Protein AF-0000000072197329 (afdb_homodimer)

pLDDT: mean 82.4, std 15.17, range [31.72, 98.65]

Secondary structure (DSSP, 8-state):
--HHHHHHHHHHHHH--HHHHHHHTT--HHHHHHHHHHHHHHHTS--EETTSSSPEE-HHHHHHHHHHHHHHHHHHHHHHHHHSSS-PEEEEE-HHHHHHTHHHHHHHHHHH-SS---EEEE----SHHHHHHHHHTTS-SEEEEEEESSS--TT-STTEEEEEEEEEEEEEEEETTS-GGGGGSSSEEEEEE-TT-HHHHHHHHHHHH-GGGGGEEEEEEESSHHHHHHHHHTTS-EEEEEHHHHHHHHHTTSEEEESTT--EEEEEEEEEETT-SS--TTHHHHHHHHHHHHHHHHT---/--HHHHHHHHHHHHH--HHHHHHHTT--HHHHHHHHHHHHHHHTS--EETTSSSPEE-HHHHHHHHHHHHHHHHHHHHHHHHHSSS-PEEEEE-HHHHHHTHHHHHHHHHHH-SS---EEEE----SHHHHHHHHHTTS-SEEEEEEESSS--TT-STTEEEEEEEEEEEEEEEETTS-GGGGGSSSEEEEEE-TT-HHHHHHHHHHHH-GGGGGEEEEEEESSHHHHHHHHHTTS-EEEEEHHHHHHHHHTTSEEEESTT--EEEEEEEEEETT-SS--TTHHHHHHHHHHHHHHHHT---

Radius of gyration: 24.55 Å; Cα contacts (8 Å, |Δi|>4): 1042; chains: 2; bounding box: 67×59×69 Å

Structure (mmCIF, N/CA/C/O backbone):
data_AF-0000000072197329-model_v1
#
loop_
_entity.id
_entity.type
_entity.pdbx_description
1 polymer 'Transcriptional regulator'
#
loop_
_atom_site.group_PDB
_atom_site.id
_atom_site.type_symbol
_atom_site.label_atom_id
_atom_site.label_alt_id
_atom_site.label_comp_id
_atom_site.label_asym_id
_atom_site.label_entity_id
_atom_site.label_seq_id
_atom_site.pdbx_PDB_ins_code
_atom_site.Cartn_x
_atom_site.Cartn_y
_atom_site.Cartn_z
_atom_site.occupancy
_atom_site.B_iso_or_equiv
_atom_site.auth_seq_id
_atom_site.auth_comp_id
_atom_site.auth_asym_id
_atom_site.auth_atom_id
_atom_site.pdbx_PDB_model_num
ATOM 1 N N . MET A 1 1 ? 11.418 4.258 27.531 1 45.14 1 MET A N 1
ATOM 2 C CA . MET A 1 1 ? 12.223 3.826 26.392 1 45.14 1 MET A CA 1
ATOM 3 C C . MET A 1 1 ? 12.462 4.981 25.426 1 45.14 1 MET A C 1
ATOM 5 O O . MET A 1 1 ? 11.555 5.771 25.159 1 45.14 1 MET A O 1
ATOM 9 N N . ASN A 1 2 ? 13.647 5.407 25.288 1 56.24 2 ASN A N 1
ATOM 10 C CA . ASN A 1 2 ? 14.172 6.51 24.49 1 56.24 2 ASN A CA 1
ATOM 11 C C . ASN A 1 2 ? 14.292 6.128 23.017 1 56.24 2 ASN A C 1
ATOM 13 O O . ASN A 1 2 ? 14.994 5.176 22.674 1 56.24 2 ASN A O 1
ATOM 17 N N . ILE A 1 3 ? 13.486 6.726 22.187 1 64.63 3 ILE A N 1
ATOM 18 C CA . ILE A 1 3 ? 13.476 6.449 20.755 1 64.63 3 ILE A CA 1
ATOM 19 C C . ILE A 1 3 ? 14.899 6.522 20.205 1 64.63 3 ILE A C 1
ATOM 21 O O . ILE A 1 3 ? 15.245 5.803 19.265 1 64.63 3 ILE A O 1
ATOM 25 N N . ARG A 1 4 ? 15.655 7.346 20.837 1 68.22 4 ARG A N 1
ATOM 26 C CA . ARG A 1 4 ? 17.05 7.461 20.423 1 68.22 4 ARG A CA 1
ATOM 27 C C . ARG A 1 4 ? 17.794 6.146 20.631 1 68.22 4 ARG A C 1
ATOM 29 O O . ARG A 1 4 ? 18.634 5.766 19.814 1 68.22 4 ARG A O 1
ATOM 36 N N . TRP A 1 5 ? 17.388 5.413 21.687 1 75.59 5 TRP A N 1
ATOM 37 C CA . TRP A 1 5 ? 18.008 4.118 21.946 1 75.59 5 TRP A CA 1
ATOM 38 C C . TRP A 1 5 ? 17.653 3.115 20.853 1 75.59 5 TRP A C 1
ATOM 40 O O . TRP A 1 5 ? 18.507 2.344 20.409 1 75.59 5 TRP A O 1
ATOM 50 N N . LEU A 1 6 ? 16.423 3.261 20.464 1 72.86 6 LEU A N 1
ATOM 51 C CA . LEU A 1 6 ? 15.963 2.333 19.436 1 72.86 6 LEU A CA 1
ATOM 52 C C . LEU A 1 6 ? 16.603 2.653 18.089 1 72.86 6 LEU A C 1
ATOM 54 O O . LEU A 1 6 ? 16.963 1.744 17.337 1 72.86 6 LEU A O 1
ATOM 58 N N . LYS A 1 7 ? 16.716 3.92 17.796 1 72.36 7 LYS A N 1
ATOM 59 C CA . LYS A 1 7 ? 17.409 4.334 16.579 1 72.36 7 LYS A CA 1
ATOM 60 C C . LYS A 1 7 ? 18.856 3.848 16.579 1 72.36 7 LYS A C 1
ATOM 62 O O . LYS A 1 7 ? 19.347 3.346 15.566 1 72.36 7 LYS A O 1
ATOM 67 N N . ASP A 1 8 ? 19.532 3.983 17.704 1 77.81 8 ASP A N 1
ATOM 68 C CA . ASP A 1 8 ? 20.906 3.517 17.86 1 77.81 8 ASP A CA 1
ATOM 69 C C . ASP A 1 8 ? 20.998 2.005 17.667 1 77.81 8 ASP A C 1
ATOM 71 O O . ASP A 1 8 ? 21.919 1.512 17.013 1 77.81 8 ASP A O 1
ATOM 75 N N . PHE A 1 9 ? 20.023 1.329 18.211 1 81.94 9 PHE A N 1
ATOM 76 C CA . PHE A 1 9 ? 19.944 -0.122 18.093 1 81.94 9 PHE A CA 1
ATOM 77 C C . PHE A 1 9 ? 19.824 -0.541 16.632 1 81.94 9 PHE A C 1
ATOM 79 O O . PHE A 1 9 ? 20.561 -1.414 16.169 1 81.94 9 PHE A O 1
ATOM 86 N N . ILE A 1 10 ? 19.001 0.117 15.997 1 74.46 10 ILE A N 1
ATOM 87 C CA . ILE A 1 10 ? 18.777 -0.213 14.593 1 74.46 10 ILE A CA 1
ATOM 88 C C . ILE A 1 10 ? 20.04 0.078 13.787 1 74.46 10 ILE A C 1
ATOM 90 O O . ILE A 1 10 ? 20.458 -0.737 12.961 1 74.46 10 ILE A O 1
ATOM 94 N N . THR A 1 11 ? 20.689 1.222 13.994 1 74.85 11 THR A N 1
ATOM 95 C CA . THR A 1 11 ? 21.903 1.619 13.289 1 74.85 11 THR A CA 1
ATOM 96 C C . THR A 1 11 ? 23.016 0.6 13.515 1 74.85 11 THR A C 1
ATOM 98 O O . THR A 1 11 ? 23.699 0.2 12.57 1 74.85 11 THR A O 1
ATOM 101 N N . LEU A 1 12 ? 23.146 0.164 14.74 1 80.47 12 LEU A N 1
ATOM 102 C CA . LEU A 1 12 ? 24.189 -0.799 15.075 1 80.47 12 LEU A CA 1
ATOM 103 C C . LEU A 1 12 ? 23.895 -2.159 14.45 1 80.47 12 LEU A C 1
ATOM 105 O O . LEU A 1 12 ? 24.808 -2.841 13.979 1 80.47 12 LEU A O 1
ATOM 109 N N . ALA A 1 13 ? 22.708 -2.519 14.52 1 76.4 13 ALA A N 1
ATOM 110 C CA . ALA A 1 13 ? 22.318 -3.794 13.923 1 76.4 13 ALA A CA 1
ATOM 111 C C . ALA A 1 13 ? 22.636 -3.822 12.431 1 76.4 13 ALA A C 1
ATOM 113 O O . ALA A 1 13 ? 23.088 -4.842 11.905 1 76.4 13 ALA A O 1
ATOM 114 N N . ASP A 1 14 ? 22.473 -2.714 11.915 1 68.63 14 ASP A N 1
ATOM 115 C CA . ASP A 1 14 ? 22.671 -2.597 10.474 1 68.63 14 ASP A CA 1
ATOM 116 C C . ASP A 1 14 ? 24.155 -2.506 10.129 1 68.63 14 ASP A C 1
ATOM 118 O O . ASP A 1 14 ? 24.611 -3.115 9.159 1 68.63 14 ASP A O 1
ATOM 122 N N . CYS A 1 15 ? 24.927 -1.747 10.888 1 68.12 15 CYS A N 1
ATOM 123 C CA . CYS A 1 15 ? 26.335 -1.468 10.631 1 68.12 15 CYS A CA 1
ATOM 124 C C . CYS A 1 15 ? 27.22 -2.588 11.166 1 68.12 15 CYS A C 1
ATOM 126 O O . CYS A 1 15 ? 28.341 -2.779 10.691 1 68.12 15 CYS A O 1
ATOM 128 N N . GLN A 1 16 ? 26.733 -3.309 12.165 1 73.14 16 GLN A N 1
ATOM 129 C CA . GLN A 1 16 ? 27.383 -4.42 12.853 1 73.14 16 GLN A CA 1
ATOM 130 C C . GLN A 1 16 ? 28.721 -3.99 13.449 1 73.14 16 GLN A C 1
ATOM 132 O O . GLN A 1 16 ? 29.502 -4.829 13.902 1 73.14 16 GLN A O 1
ATOM 137 N N . LYS A 1 17 ? 29.109 -2.732 13.317 1 77.21 17 LYS A N 1
ATOM 138 C CA . LYS A 1 17 ? 30.288 -2.137 13.94 1 77.21 17 LYS A CA 1
ATOM 139 C C . LYS A 1 17 ? 29.913 -0.912 14.769 1 77.21 17 LYS A C 1
ATOM 141 O O . LYS A 1 17 ? 29.274 0.014 14.264 1 77.21 17 LYS A O 1
ATOM 146 N N . PHE A 1 18 ? 30.3 -0.898 15.956 1 82.76 18 PHE A N 1
ATOM 147 C CA . PHE A 1 18 ? 29.969 0.188 16.872 1 82.76 18 PHE A CA 1
ATOM 148 C C . PHE A 1 18 ? 30.542 1.509 16.375 1 82.76 18 PHE A C 1
ATOM 150 O O . PHE A 1 18 ? 29.876 2.545 16.441 1 82.76 18 PHE A O 1
ATOM 157 N N . SER A 1 19 ? 31.821 1.415 15.872 1 78.49 19 SER A N 1
ATOM 158 C CA . SER A 1 19 ? 32.48 2.643 15.435 1 78.49 19 SER A CA 1
ATOM 159 C C . SER A 1 19 ? 31.735 3.285 14.27 1 78.49 19 SER A C 1
ATOM 161 O O . SER A 1 19 ? 31.467 4.488 14.285 1 78.49 19 SER A O 1
ATOM 163 N N . LEU A 1 20 ? 31.367 2.486 13.341 1 76.29 20 LEU A N 1
ATOM 164 C CA . LEU A 1 20 ? 30.656 2.972 12.164 1 76.29 20 LEU A CA 1
ATOM 165 C C . LEU A 1 20 ? 29.26 3.461 12.535 1 76.29 20 LEU A C 1
ATOM 167 O O . LEU A 1 20 ? 28.816 4.507 12.057 1 76.29 20 LEU A O 1
ATOM 171 N N . ALA A 1 21 ? 28.583 2.712 13.34 1 79.09 21 ALA A N 1
ATOM 172 C CA . ALA A 1 21 ? 27.244 3.084 13.791 1 79.09 21 ALA A CA 1
ATOM 173 C C . ALA A 1 21 ? 27.267 4.414 14.539 1 79.09 21 ALA A C 1
ATOM 175 O O . ALA A 1 21 ? 26.384 5.254 14.351 1 79.09 21 ALA A O 1
ATOM 176 N N . ALA A 1 22 ? 28.213 4.573 15.333 1 80.01 22 ALA A N 1
ATOM 177 C CA . ALA A 1 22 ? 28.367 5.814 16.087 1 80.01 22 ALA A CA 1
ATOM 178 C C . ALA A 1 22 ? 28.562 7.004 15.151 1 80.01 22 ALA A C 1
ATOM 180 O O . ALA A 1 22 ? 27.959 8.062 15.347 1 80.01 22 ALA A O 1
ATOM 181 N N . GLN A 1 23 ? 29.354 6.755 14.133 1 73.47 23 GLN A N 1
ATOM 182 C CA . GLN A 1 23 ? 29.607 7.802 13.148 1 73.47 23 GLN A CA 1
ATOM 183 C C . GLN A 1 23 ? 28.327 8.182 12.409 1 73.47 23 GLN A C 1
ATOM 185 O O . GLN A 1 23 ? 28.036 9.367 12.23 1 73.47 23 GLN A O 1
ATOM 190 N N . ILE A 1 24 ? 27.549 7.232 12.127 1 66.63 24 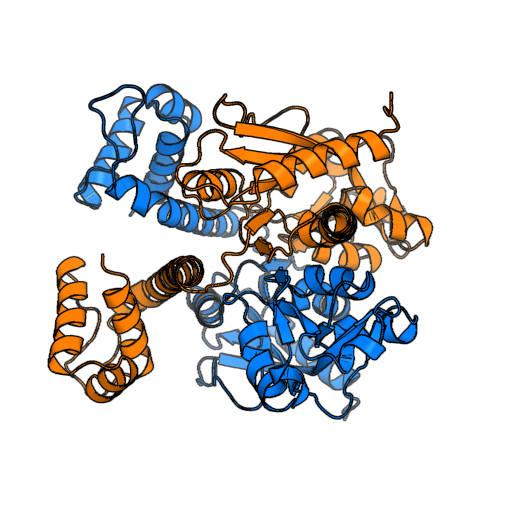ILE A N 1
ATOM 191 C CA . ILE A 1 24 ? 26.307 7.431 11.387 1 66.63 24 ILE A CA 1
ATOM 192 C C . ILE A 1 24 ? 25.315 8.213 12.246 1 66.63 24 ILE A C 1
ATOM 194 O O . ILE A 1 24 ? 24.564 9.046 11.734 1 66.63 24 ILE A O 1
ATOM 198 N N . ASN A 1 25 ? 25.391 8.052 13.467 1 66.65 25 ASN A N 1
ATOM 199 C CA . ASN A 1 25 ? 24.472 8.702 14.396 1 66.65 25 ASN A CA 1
ATOM 200 C C . ASN A 1 25 ? 25.09 9.954 15.011 1 66.65 25 ASN A C 1
ATOM 202 O O . ASN A 1 25 ? 24.595 10.466 16.016 1 66.65 25 ASN A O 1
ATOM 206 N N . ALA A 1 26 ? 26.181 10.383 14.437 1 71.67 26 ALA A N 1
ATOM 207 C CA . ALA A 1 26 ? 26.873 11.597 14.864 1 71.67 26 ALA A CA 1
ATOM 208 C C . ALA A 1 26 ? 27.117 11.589 16.37 1 71.67 26 ALA A C 1
ATOM 210 O O . ALA A 1 26 ? 26.839 12.576 17.055 1 71.67 26 ALA A O 1
ATOM 211 N N . SER A 1 27 ? 27.537 10.464 16.818 1 79.51 27 SER A N 1
ATOM 212 C CA . SER A 1 27 ? 27.817 10.288 18.239 1 79.51 27 SER A CA 1
ATOM 213 C C . SER A 1 27 ? 29.202 9.689 18.459 1 79.51 27 SER A C 1
ATOM 215 O O . SER A 1 27 ? 29.783 9.102 17.544 1 79.51 27 SER A O 1
ATOM 217 N N . SER A 1 28 ? 29.818 10.015 19.605 1 84 28 SER A N 1
ATOM 218 C CA . SER A 1 28 ? 31.014 9.267 19.98 1 84 28 SER A CA 1
ATOM 219 C C . SER A 1 28 ? 30.696 7.793 20.203 1 84 28 SER A C 1
ATOM 221 O O . SER A 1 28 ? 29.563 7.44 20.535 1 84 28 SER A O 1
ATOM 223 N N . GLN A 1 29 ? 31.73 7.048 19.866 1 85.84 29 GLN A N 1
ATOM 224 C CA . GLN A 1 29 ? 31.534 5.613 20.045 1 85.84 29 GLN A CA 1
ATOM 225 C C . GLN A 1 29 ? 31.156 5.285 21.487 1 85.84 29 GLN A C 1
ATOM 227 O O . GLN A 1 29 ? 30.354 4.382 21.734 1 85.84 29 GLN A O 1
ATOM 232 N N . ALA A 1 30 ? 31.782 5.969 22.449 1 87.91 30 ALA A N 1
ATOM 233 C CA . ALA A 1 30 ? 31.489 5.738 23.861 1 87.91 30 ALA A CA 1
ATOM 234 C C . ALA A 1 30 ? 30.03 6.054 24.177 1 87.91 30 ALA A C 1
ATOM 236 O O . ALA A 1 30 ? 29.351 5.276 24.85 1 87.91 30 ALA A O 1
ATOM 237 N N . ALA A 1 31 ? 29.586 7.172 23.731 1 85.18 31 ALA A N 1
ATOM 238 C CA . ALA A 1 31 ? 28.204 7.591 23.951 1 85.18 31 ALA A CA 1
ATOM 239 C C . ALA A 1 31 ? 27.227 6.633 23.276 1 85.18 31 ALA A C 1
ATOM 241 O O . ALA A 1 31 ? 26.195 6.281 23.853 1 85.18 31 ALA A O 1
ATOM 242 N N . PHE A 1 32 ? 27.601 6.256 22.111 1 87.14 32 PHE A N 1
ATOM 243 C CA . PHE A 1 32 ? 26.783 5.325 21.344 1 87.14 32 PHE A CA 1
ATOM 244 C C . PHE A 1 32 ? 26.687 3.978 22.052 1 87.14 32 PHE A C 1
ATOM 246 O O . PHE A 1 32 ? 25.593 3.435 22.217 1 87.14 32 PHE A O 1
ATOM 253 N N . SER A 1 33 ? 27.883 3.495 22.468 1 87.43 33 SER A N 1
ATOM 254 C CA . SER A 1 33 ? 27.942 2.22 23.175 1 87.43 33 SER A CA 1
ATOM 255 C C . SER A 1 33 ? 27.147 2.271 24.475 1 87.43 33 SER A C 1
ATOM 257 O O . SER A 1 33 ? 26.451 1.315 24.822 1 87.43 33 SER A O 1
ATOM 259 N N . ARG A 1 34 ? 27.176 3.343 25.13 1 87.61 34 ARG A N 1
ATOM 260 C CA . ARG A 1 34 ? 26.449 3.53 26.381 1 87.61 34 ARG A CA 1
ATOM 261 C C . ARG A 1 34 ? 24.942 3.471 26.154 1 87.61 34 ARG A C 1
ATOM 263 O O . ARG A 1 34 ? 24.212 2.883 26.955 1 87.61 34 ARG A O 1
ATOM 270 N N . ARG A 1 35 ? 24.563 4.113 25.115 1 83.72 35 ARG A N 1
ATOM 271 C CA . ARG A 1 35 ? 23.137 4.127 24.804 1 83.72 35 ARG A CA 1
ATOM 272 C C . ARG A 1 35 ? 22.627 2.721 24.506 1 83.72 35 ARG A C 1
ATOM 274 O O . ARG A 1 35 ? 21.525 2.354 24.918 1 83.72 35 ARG A O 1
ATOM 281 N N . ILE A 1 36 ? 23.42 2.034 23.802 1 86.95 36 ILE A N 1
ATOM 282 C CA . ILE A 1 36 ? 23.065 0.649 23.512 1 86.95 36 ILE A CA 1
ATOM 283 C C . ILE A 1 36 ? 22.979 -0.144 24.814 1 86.95 36 ILE A C 1
ATOM 285 O O . ILE A 1 36 ? 22.04 -0.918 25.016 1 86.95 36 ILE A O 1
ATOM 289 N N . GLN A 1 37 ? 23.93 0.108 25.644 1 86.13 37 GLN A N 1
ATOM 290 C CA . GLN A 1 37 ? 23.948 -0.56 26.941 1 86.13 37 GLN A CA 1
ATOM 291 C C . GLN A 1 37 ? 22.735 -0.167 27.779 1 86.13 37 GLN A C 1
ATOM 293 O O . GLN A 1 37 ? 22.149 -1.008 28.465 1 86.13 37 GLN A O 1
ATOM 298 N N . GLN A 1 38 ? 22.432 1.036 27.696 1 82.06 38 GLN A N 1
ATOM 299 C CA . GLN A 1 38 ? 21.266 1.521 28.427 1 82.06 38 GLN A CA 1
ATOM 300 C C . GLN A 1 38 ? 19.989 0.846 27.936 1 82.06 38 GLN A C 1
ATOM 302 O O . GLN A 1 38 ? 19.118 0.499 28.736 1 82.06 38 GLN A O 1
ATOM 307 N N . LEU A 1 39 ? 19.859 0.779 26.648 1 80.78 39 LEU A N 1
ATOM 308 C CA . LEU A 1 39 ? 18.714 0.086 26.07 1 80.78 39 LEU A CA 1
ATOM 309 C C . LEU A 1 39 ? 18.656 -1.361 26.547 1 80.78 39 LEU A C 1
ATOM 311 O O . LEU A 1 39 ? 17.595 -1.845 26.949 1 80.78 39 LEU A O 1
ATOM 315 N N . GLU A 1 40 ? 19.842 -2.031 26.53 1 84.54 40 GLU A N 1
ATOM 316 C CA . GLU A 1 40 ? 19.937 -3.42 26.97 1 84.54 40 GLU A CA 1
ATOM 317 C C . GLU A 1 40 ? 19.621 -3.551 28.457 1 84.54 40 GLU A C 1
ATOM 319 O O . GLU A 1 40 ? 18.939 -4.49 28.872 1 84.54 40 GLU A O 1
ATOM 324 N N . GLN A 1 41 ? 20.147 -2.583 29.174 1 80.13 41 GLN A N 1
ATOM 325 C CA . GLN A 1 41 ? 19.874 -2.567 30.607 1 80.13 41 GLN A CA 1
ATOM 326 C C . GLN A 1 41 ? 18.389 -2.343 30.882 1 80.13 41 GLN A C 1
ATOM 328 O O . GLN A 1 41 ? 17.803 -3.008 31.738 1 80.13 41 GLN A O 1
ATOM 333 N N . HIS A 1 42 ? 17.897 -1.412 30.153 1 73.56 42 HIS A N 1
ATOM 334 C CA . HIS A 1 42 ? 16.482 -1.097 30.312 1 73.56 42 HIS A CA 1
ATOM 335 C C . HIS A 1 42 ? 15.608 -2.305 29.992 1 73.56 42 HIS A C 1
ATOM 337 O O . HIS A 1 42 ? 14.613 -2.556 30.676 1 73.56 42 HIS A O 1
ATOM 343 N N . LEU A 1 43 ? 16.073 -3.044 28.987 1 73.46 43 LEU A N 1
ATOM 344 C CA . LEU A 1 43 ? 15.309 -4.199 28.528 1 73.46 43 LEU A CA 1
ATOM 345 C C . LEU A 1 43 ? 15.764 -5.469 29.24 1 73.46 43 LEU A C 1
ATOM 347 O O . LEU A 1 43 ? 15.157 -6.529 29.074 1 73.46 43 LEU A O 1
ATOM 351 N N . ASN A 1 44 ? 16.854 -5.32 30.007 1 77.73 44 ASN A N 1
ATOM 352 C CA . ASN A 1 44 ? 17.464 -6.409 30.762 1 77.73 44 ASN A CA 1
ATOM 353 C C . ASN A 1 44 ? 17.811 -7.59 29.862 1 77.73 44 ASN A C 1
ATOM 355 O O . ASN A 1 44 ? 17.541 -8.741 30.209 1 77.73 44 ASN A O 1
ATOM 359 N N . VAL A 1 45 ? 18.149 -7.34 28.71 1 81.37 45 VAL A N 1
ATOM 360 C CA . VAL A 1 45 ? 18.628 -8.342 27.764 1 81.37 45 VAL A CA 1
ATOM 361 C C . VAL A 1 45 ? 19.847 -7.805 27.016 1 81.37 45 VAL A C 1
ATOM 363 O O . VAL A 1 45 ? 20.06 -6.592 26.954 1 81.37 45 VAL A O 1
ATOM 366 N N . GLU A 1 46 ? 20.628 -8.742 26.536 1 84.17 46 GLU A N 1
ATOM 367 C CA . GLU A 1 46 ? 21.668 -8.381 25.577 1 84.17 46 GLU A CA 1
ATOM 368 C C . GLU A 1 46 ? 21.142 -8.434 24.146 1 84.17 46 GLU A C 1
ATOM 370 O O . GLU A 1 46 ? 20.507 -9.413 23.748 1 84.17 46 GLU A O 1
ATOM 375 N N . LEU A 1 47 ? 21.286 -7.317 23.528 1 84.45 47 LEU A N 1
ATOM 376 C CA . LEU A 1 47 ? 20.749 -7.228 22.174 1 84.45 47 LEU A CA 1
ATOM 377 C C . LEU A 1 47 ? 21.824 -7.547 21.141 1 84.45 47 LEU A C 1
ATOM 379 O O . LEU A 1 47 ? 21.511 -7.893 20 1 84.45 47 LEU A O 1
ATOM 383 N N . PHE A 1 48 ? 23.111 -7.476 21.556 1 86.6 48 PHE A N 1
ATOM 384 C CA . PHE A 1 48 ? 24.231 -7.728 20.657 1 86.6 48 PHE A CA 1
ATOM 385 C C . PHE A 1 48 ? 25.225 -8.696 21.288 1 86.6 48 PHE A C 1
ATOM 387 O O . PHE A 1 48 ? 25.486 -8.629 22.491 1 86.6 48 PHE A O 1
ATOM 394 N N . ASP A 1 49 ? 25.573 -9.648 20.487 1 83.56 49 ASP A N 1
ATOM 395 C CA . ASP A 1 49 ? 26.715 -10.483 20.849 1 83.56 49 ASP A CA 1
ATOM 396 C C . ASP A 1 49 ? 28.032 -9.771 20.551 1 83.56 49 ASP A C 1
ATOM 398 O O . ASP A 1 49 ? 28.45 -9.686 19.394 1 83.56 49 ASP A O 1
ATOM 402 N N . ARG A 1 50 ? 28.592 -9.232 21.581 1 78.52 50 ARG A N 1
ATOM 403 C CA . ARG A 1 50 ? 29.793 -8.416 21.435 1 78.52 50 ARG A CA 1
ATOM 404 C C . ARG A 1 50 ? 31.05 -9.276 21.495 1 78.52 50 ARG A C 1
ATOM 406 O O . ARG A 1 50 ? 32.165 -8.753 21.543 1 78.52 50 ARG A O 1
ATOM 413 N N . SER A 1 51 ? 30.885 -10.633 21.506 1 76.38 51 SER A N 1
ATOM 414 C CA . SER A 1 51 ? 32.043 -11.515 21.614 1 76.38 51 SER A CA 1
ATOM 415 C C . SER A 1 51 ? 32.785 -11.618 20.286 1 76.38 51 SER A C 1
ATOM 417 O O . SER A 1 51 ? 33.924 -12.088 20.241 1 76.38 51 SER A O 1
ATOM 419 N N . GLN A 1 52 ? 32.123 -11.163 19.176 1 72.13 52 GLN A N 1
ATOM 420 C CA . GLN A 1 52 ? 32.748 -11.232 17.86 1 72.13 52 GLN A CA 1
ATOM 421 C C . GLN A 1 52 ? 32.634 -9.899 17.126 1 72.13 52 GLN A C 1
ATOM 423 O O . GLN A 1 52 ? 31.755 -9.091 17.43 1 72.13 52 GLN A O 1
ATOM 428 N N . THR A 1 53 ? 33.624 -9.494 16.419 1 71.36 53 THR A N 1
ATOM 429 C CA . THR A 1 53 ? 33.581 -8.406 15.449 1 71.36 53 THR A CA 1
ATOM 430 C C . THR A 1 53 ? 33.461 -8.952 14.029 1 71.36 53 THR A C 1
ATOM 432 O O . THR A 1 53 ? 34.242 -9.815 13.622 1 71.36 53 THR A O 1
ATOM 435 N N . PRO A 1 54 ? 32.425 -8.619 13.327 1 73.74 54 PRO A N 1
ATOM 436 C CA . PRO A 1 54 ? 31.393 -7.615 13.599 1 73.74 54 PRO A CA 1
ATOM 437 C C . PRO A 1 54 ? 30.349 -8.099 14.603 1 73.74 54 PRO A C 1
ATOM 439 O O . PRO A 1 54 ? 30.129 -9.306 14.738 1 73.74 54 PRO A O 1
ATOM 442 N N . VAL A 1 55 ? 29.797 -7.136 15.368 1 82.97 55 VAL A N 1
ATOM 443 C CA . VAL A 1 55 ? 28.792 -7.449 16.379 1 82.97 55 VAL A CA 1
ATOM 444 C C . VAL A 1 55 ? 27.555 -8.046 15.711 1 82.97 55 VAL A C 1
ATOM 446 O O . VAL A 1 55 ? 27.17 -7.628 14.616 1 82.97 55 VAL A O 1
ATOM 449 N N . LYS A 1 56 ? 27.114 -9.105 16.3 1 79.76 56 LYS A N 1
ATOM 450 C CA . LYS A 1 56 ? 25.923 -9.761 15.767 1 79.76 56 LYS A CA 1
ATOM 451 C C . LYS A 1 56 ? 24.745 -9.629 16.729 1 79.76 56 LYS A C 1
ATOM 453 O O . LYS A 1 56 ? 24.936 -9.554 17.944 1 79.76 56 LYS A O 1
ATOM 458 N N . LEU A 1 57 ? 23.583 -9.489 16.165 1 78.68 57 LEU A N 1
ATOM 459 C CA . LEU A 1 57 ? 22.379 -9.456 16.988 1 78.68 57 LEU A CA 1
ATOM 460 C C . LEU A 1 57 ? 22.212 -10.76 17.76 1 78.68 57 LEU A C 1
ATOM 462 O O . LEU A 1 57 ? 22.477 -11.84 17.227 1 78.68 57 LEU A O 1
ATOM 466 N N . THR A 1 58 ? 21.916 -10.64 19.076 1 78.53 58 THR A N 1
ATOM 467 C CA . THR A 1 58 ? 21.443 -11.795 19.832 1 78.53 58 THR A CA 1
ATOM 468 C C . THR A 1 58 ? 20.035 -12.188 19.393 1 78.53 58 THR A C 1
ATOM 470 O O . THR A 1 58 ? 19.394 -11.467 18.626 1 78.53 58 THR A O 1
ATOM 473 N N . PRO A 1 59 ? 19.586 -13.304 19.869 1 66.62 59 PRO A N 1
ATOM 474 C CA . PRO A 1 59 ? 18.19 -13.658 19.6 1 66.62 59 PRO A CA 1
ATOM 475 C C . PRO A 1 59 ? 17.209 -12.58 20.054 1 66.62 59 PRO A C 1
ATOM 477 O O . PRO A 1 59 ? 16.233 -12.294 19.356 1 66.62 59 PRO A O 1
ATOM 480 N N . GLU A 1 60 ? 17.513 -12.028 21.133 1 70.36 60 GLU A N 1
ATOM 481 C CA . GLU A 1 60 ? 16.706 -10.929 21.654 1 70.36 60 GLU A CA 1
ATOM 482 C C . GLU A 1 60 ? 16.781 -9.708 20.742 1 70.36 60 GLU A C 1
ATOM 484 O O . GLU A 1 60 ? 15.775 -9.035 20.513 1 70.36 60 GLU A O 1
ATOM 489 N N . GLY A 1 61 ? 18.032 -9.426 20.269 1 72.92 61 GLY A N 1
ATOM 490 C CA . GLY A 1 61 ? 18.201 -8.322 19.337 1 72.92 61 GLY A CA 1
ATOM 491 C C . GLY A 1 61 ? 17.436 -8.514 18.041 1 72.92 61 GLY A C 1
ATOM 492 O O . GLY A 1 61 ? 16.814 -7.577 17.536 1 72.92 61 GLY A O 1
ATOM 493 N N . LYS A 1 62 ? 17.4 -9.68 17.631 1 66.05 62 LYS A N 1
ATOM 494 C CA . LYS A 1 62 ? 16.7 -10.018 16.395 1 66.05 62 LYS A CA 1
ATOM 495 C C . LYS A 1 62 ? 15.193 -9.832 16.548 1 66.05 62 LYS A C 1
ATOM 497 O O . LYS A 1 62 ? 14.522 -9.374 15.621 1 66.05 62 LYS A O 1
ATOM 502 N N . ARG A 1 63 ? 14.766 -10.071 17.726 1 62.71 63 ARG A N 1
ATOM 503 C CA . ARG A 1 63 ? 13.343 -9.918 18.008 1 62.71 63 ARG A CA 1
ATOM 504 C C . ARG A 1 63 ? 12.969 -8.446 18.152 1 62.71 63 ARG A C 1
ATOM 506 O O . ARG A 1 63 ? 11.873 -8.038 17.762 1 62.71 63 ARG A O 1
ATOM 513 N N . LEU A 1 64 ? 13.882 -7.717 18.632 1 62.9 64 LEU A N 1
ATOM 514 C CA . LEU A 1 64 ? 13.611 -6.308 18.895 1 62.9 64 LEU A CA 1
ATOM 515 C C . LEU A 1 64 ? 13.655 -5.497 17.605 1 62.9 64 LEU A C 1
ATOM 517 O O . LEU A 1 64 ? 12.934 -4.506 17.464 1 62.9 64 LEU A O 1
ATOM 521 N N . TYR A 1 65 ? 14.401 -5.994 16.648 1 64.83 65 TYR A N 1
ATOM 522 C CA . TYR A 1 65 ? 14.722 -5.165 15.492 1 64.83 65 TYR A CA 1
ATOM 523 C C . TYR A 1 65 ? 13.457 -4.739 14.757 1 64.83 65 TYR A C 1
ATOM 525 O O . TYR A 1 65 ? 13.236 -3.548 14.526 1 64.83 65 TYR A O 1
ATOM 533 N N . PRO A 1 66 ? 12.644 -5.603 14.499 1 55.93 66 PRO A N 1
ATOM 534 C CA . PRO A 1 66 ? 11.461 -5.172 13.75 1 55.93 66 PRO A CA 1
ATOM 535 C C . PRO A 1 66 ? 10.571 -4.223 14.549 1 55.93 66 PRO A C 1
ATOM 537 O O . PRO A 1 66 ? 10.026 -3.266 13.992 1 55.93 66 PRO A O 1
ATOM 540 N N . VAL A 1 67 ? 10.496 -4.422 15.794 1 54.69 67 VAL A N 1
ATOM 541 C CA . VAL A 1 67 ? 9.682 -3.587 16.672 1 54.69 67 VAL A CA 1
ATOM 542 C C . VAL A 1 67 ? 10.34 -2.22 16.841 1 54.69 67 VAL A C 1
ATOM 544 O O . VAL A 1 67 ? 9.664 -1.189 16.804 1 54.69 67 VAL A O 1
ATOM 547 N N . ALA A 1 68 ? 11.574 -2.301 17.045 1 60.24 68 ALA A N 1
ATOM 548 C CA . ALA A 1 68 ? 12.315 -1.048 17.168 1 60.24 68 ALA A CA 1
ATOM 549 C C . ALA A 1 68 ? 12.184 -0.205 15.903 1 60.24 68 ALA A C 1
ATOM 551 O O . ALA A 1 68 ? 11.962 1.006 15.976 1 60.24 68 ALA A O 1
ATOM 552 N N . SER A 1 69 ? 12.279 -0.868 14.821 1 58.27 69 SER A N 1
ATOM 553 C CA . SER A 1 69 ? 12.156 -0.167 13.547 1 58.27 69 SER A CA 1
ATOM 554 C C . SER A 1 69 ? 10.787 0.488 13.406 1 58.27 69 SER A C 1
ATOM 556 O O . SER A 1 69 ? 10.686 1.647 12.999 1 58.27 69 SER A O 1
ATOM 558 N N . GLU A 1 70 ? 9.866 -0.149 13.77 1 52.94 70 GLU A N 1
ATOM 559 C CA . GLU A 1 70 ? 8.507 0.382 13.71 1 52.94 70 GLU A CA 1
ATOM 560 C C . GLU A 1 70 ? 8.33 1.555 14.671 1 52.94 70 GLU A C 1
ATOM 562 O O . GLU A 1 70 ? 7.71 2.561 14.322 1 52.94 70 GLU A O 1
ATOM 567 N N . MET A 1 71 ? 8.875 1.376 15.817 1 54.06 71 MET A N 1
ATOM 568 C CA . MET A 1 71 ? 8.776 2.425 16.827 1 54.06 71 MET A CA 1
ATOM 569 C C . MET A 1 71 ? 9.521 3.68 16.384 1 54.06 71 MET A C 1
ATOM 571 O O . MET A 1 71 ? 9.037 4.796 16.58 1 54.06 71 MET A O 1
ATOM 575 N N . VAL A 1 72 ? 10.606 3.421 15.819 1 57.23 72 VAL A N 1
ATOM 576 C CA . VAL A 1 72 ? 11.379 4.564 15.345 1 57.23 72 VAL A CA 1
ATOM 577 C C . VAL A 1 72 ? 10.643 5.244 14.193 1 57.23 72 VAL A C 1
ATOM 579 O O . VAL A 1 72 ? 10.563 6.474 14.139 1 57.23 72 VAL A O 1
ATOM 582 N N . GLN A 1 73 ? 10.131 4.395 13.377 1 54.39 73 GLN A N 1
ATOM 583 C CA . GLN A 1 73 ? 9.349 4.968 12.286 1 54.39 73 GLN A CA 1
ATOM 584 C C . GLN A 1 73 ? 8.16 5.762 12.819 1 54.39 73 GLN A C 1
ATOM 586 O O . GLN A 1 73 ? 7.859 6.849 12.321 1 54.39 73 GLN A O 1
ATOM 591 N N . MET A 1 74 ? 7.613 5.247 13.834 1 50.54 74 MET A N 1
ATOM 592 C CA . MET A 1 74 ? 6.494 5.938 14.467 1 50.54 74 MET A CA 1
ATOM 593 C C . MET A 1 74 ? 6.961 7.218 15.151 1 50.54 74 MET A C 1
ATOM 595 O O . MET A 1 74 ? 6.291 8.25 15.072 1 50.54 74 MET A O 1
ATOM 599 N N . ALA A 1 75 ? 8.045 7.064 15.852 1 51.48 75 ALA A N 1
ATOM 600 C CA . ALA A 1 75 ? 8.61 8.238 16.513 1 51.48 75 ALA A CA 1
ATOM 601 C C . ALA A 1 75 ? 9.016 9.299 15.494 1 51.48 75 ALA A C 1
ATOM 603 O O . ALA A 1 75 ? 8.785 10.492 15.706 1 51.48 75 ALA A O 1
ATOM 604 N N . ASP A 1 76 ? 9.639 8.746 14.463 1 50.56 76 ASP A N 1
ATOM 605 C CA . ASP A 1 76 ? 10.026 9.687 13.416 1 50.56 76 ASP A CA 1
ATOM 606 C C . ASP A 1 76 ? 8.801 10.38 12.821 1 50.56 76 ASP A C 1
ATOM 608 O O . ASP A 1 76 ? 8.823 11.588 12.577 1 50.56 76 ASP A O 1
ATOM 612 N N . ARG A 1 77 ? 7.918 9.532 12.679 1 47.65 77 ARG A N 1
ATOM 613 C CA . ARG A 1 77 ? 6.663 10.1 12.199 1 47.65 77 ARG A CA 1
ATOM 614 C C . ARG A 1 77 ? 6.113 11.125 13.185 1 47.65 77 ARG A C 1
ATOM 616 O O . ARG A 1 77 ? 5.613 12.177 12.781 1 47.65 77 ARG A O 1
ATOM 623 N N . CYS A 1 78 ? 6.244 10.767 14.399 1 43.7 78 CYS A N 1
ATOM 624 C CA . CYS A 1 78 ? 5.826 11.694 15.444 1 43.7 78 CYS A CA 1
ATOM 625 C C . CYS A 1 78 ? 6.652 12.974 15.401 1 43.7 78 CYS A C 1
ATOM 627 O O . CYS A 1 78 ? 6.108 14.073 15.517 1 43.7 78 CYS A O 1
ATOM 629 N N . GLU A 1 79 ? 7.969 12.682 15.376 1 43.61 79 GLU A N 1
ATOM 630 C CA . GLU A 1 79 ? 8.848 13.847 15.334 1 43.61 79 GLU A CA 1
ATOM 631 C C . GLU A 1 79 ? 8.602 14.679 14.079 1 43.61 79 GLU A C 1
ATOM 633 O O . GLU A 1 79 ? 8.615 15.91 14.132 1 43.61 79 GLU A O 1
ATOM 638 N N . GLU A 1 80 ? 8.531 13.888 13.037 1 43.03 80 GLU A N 1
ATOM 639 C CA . GLU A 1 80 ? 8.214 14.611 11.809 1 43.03 80 GLU A CA 1
ATOM 640 C C . GLU A 1 80 ? 6.921 15.408 11.957 1 43.03 80 GLU A C 1
ATOM 642 O O . GLU A 1 80 ? 6.818 16.532 11.46 1 43.03 80 GLU A O 1
ATOM 647 N N . MET A 1 81 ? 6.073 14.712 12.56 1 41.85 81 MET A N 1
ATOM 648 C CA . MET A 1 81 ? 4.816 15.401 12.833 1 41.85 81 MET A CA 1
ATOM 649 C C . MET A 1 81 ? 5.051 16.645 13.684 1 41.85 81 MET A C 1
ATOM 651 O O . MET A 1 81 ? 4.396 17.671 13.485 1 41.85 81 MET A O 1
ATOM 655 N N . VAL A 1 82 ? 5.996 16.438 14.658 1 39.98 82 VAL A N 1
ATOM 656 C CA . VAL A 1 82 ? 6.249 17.572 15.541 1 39.98 82 VAL A CA 1
ATOM 657 C C . VAL A 1 82 ? 7.115 18.604 14.821 1 39.98 82 VAL A C 1
ATOM 659 O O . VAL A 1 82 ? 6.929 19.81 14.997 1 39.98 82 VAL A O 1
ATOM 662 N N . ALA A 1 83 ? 8.239 18.061 14.287 1 40.9 83 ALA A N 1
ATOM 663 C CA . ALA A 1 83 ? 9.191 19.028 13.746 1 40.9 83 ALA A CA 1
ATOM 664 C C . ALA A 1 83 ? 8.603 19.764 12.545 1 40.9 83 ALA A C 1
ATOM 666 O O . ALA A 1 83 ? 9.017 20.882 12.231 1 40.9 83 ALA A O 1
ATOM 667 N N . ASN A 1 84 ? 8.05 18.925 11.644 1 43.3 84 ASN A N 1
ATOM 668 C CA . ASN A 1 84 ? 7.676 19.612 10.413 1 43.3 84 ASN A CA 1
ATOM 669 C C . ASN A 1 84 ? 6.514 20.575 10.64 1 43.3 84 ASN A C 1
ATOM 671 O O . ASN A 1 84 ? 5.521 20.217 11.276 1 43.3 84 ASN A O 1
ATOM 675 N N . LYS A 1 85 ? 6.877 21.748 10.712 1 48.25 85 LYS A N 1
ATOM 676 C CA . LYS A 1 85 ? 5.963 22.884 10.791 1 48.25 85 LYS A CA 1
ATOM 677 C C . LYS A 1 85 ? 4.665 22.598 10.041 1 48.25 85 LYS A C 1
ATOM 679 O O . LYS A 1 85 ? 3.585 22.993 10.486 1 48.25 85 LYS A O 1
ATOM 684 N N . PRO A 1 86 ? 4.627 22.18 8.722 1 54.68 86 PRO A N 1
ATOM 685 C CA . PRO A 1 86 ? 3.205 22.034 8.401 1 54.68 86 PRO A CA 1
ATOM 686 C C . PRO A 1 86 ? 2.596 20.762 8.985 1 54.68 86 PRO A C 1
ATOM 688 O O . PRO A 1 86 ? 3.198 19.689 8.9 1 54.68 86 PRO A O 1
ATOM 691 N N . ASN A 1 87 ? 1.911 20.759 10.19 1 68.85 87 ASN A N 1
ATOM 692 C CA . ASN A 1 87 ? 1.116 19.718 10.833 1 68.85 87 ASN A CA 1
ATOM 693 C C . ASN A 1 87 ? 0.055 19.16 9.89 1 68.85 87 ASN A C 1
ATOM 695 O O . ASN A 1 87 ? -1.089 19.62 9.893 1 68.85 87 ASN A O 1
ATOM 699 N N . PRO A 1 88 ? 0.464 18.231 8.966 1 82.83 88 PRO A N 1
ATOM 700 C CA . PRO A 1 88 ? -0.557 17.754 8.03 1 82.83 88 PRO A CA 1
ATOM 701 C C . PRO A 1 88 ? -1.702 17.023 8.727 1 82.83 88 PRO A C 1
ATOM 703 O O . PRO A 1 88 ? -1.505 16.435 9.794 1 82.83 88 PRO A O 1
ATOM 706 N N . MET A 1 89 ? -2.855 17.234 8.253 1 90.07 89 MET A N 1
ATOM 707 C CA . MET A 1 89 ? -3.942 16.334 8.629 1 90.07 89 MET A CA 1
ATOM 708 C C . MET A 1 89 ? -3.694 14.928 8.094 1 90.07 89 MET A C 1
ATOM 710 O O . MET A 1 89 ? -3.6 14.728 6.882 1 90.07 89 MET A O 1
ATOM 714 N N . THR A 1 90 ? -3.594 13.981 8.987 1 88.56 90 THR A N 1
ATOM 715 C CA . THR A 1 90 ? -3.246 12.619 8.599 1 88.56 90 THR A CA 1
ATOM 716 C C . THR A 1 90 ? -4.498 11.758 8.465 1 88.56 90 THR A C 1
ATOM 718 O O . THR A 1 90 ? -5.268 11.62 9.419 1 88.56 90 THR A O 1
ATOM 721 N N . ILE A 1 91 ? -4.67 11.204 7.313 1 93.53 91 ILE A N 1
ATOM 722 C CA . ILE A 1 91 ? -5.771 10.291 7.03 1 93.53 91 ILE A CA 1
ATOM 723 C C . ILE A 1 91 ? -5.228 8.884 6.793 1 93.53 91 ILE A C 1
ATOM 725 O O . ILE A 1 91 ? -4.518 8.642 5.814 1 93.53 91 ILE A O 1
ATOM 729 N N . ALA A 1 92 ? -5.504 8.009 7.692 1 89.36 92 ALA A N 1
ATOM 730 C CA . ALA A 1 92 ? -5.175 6.606 7.454 1 89.36 92 ALA A CA 1
ATOM 731 C C . ALA A 1 92 ? -6.228 5.937 6.576 1 89.36 92 ALA A C 1
ATOM 733 O O . ALA A 1 92 ? -7.43 6.11 6.795 1 89.36 92 ALA A O 1
ATOM 734 N N . SER A 1 93 ? -5.749 5.25 5.602 1 91.52 93 SER A N 1
ATOM 735 C CA . SER A 1 93 ? -6.694 4.701 4.635 1 91.52 93 SER A CA 1
ATOM 736 C C . SER A 1 93 ? -6.231 3.343 4.119 1 91.52 93 SER A C 1
ATOM 738 O O . SER A 1 93 ? -5.029 3.076 4.049 1 91.52 93 SER A O 1
ATOM 740 N N . LEU A 1 94 ? -7.231 2.569 3.795 1 87.41 94 LEU A N 1
ATOM 741 C CA . LEU A 1 94 ? -6.922 1.411 2.964 1 87.41 94 LEU A CA 1
ATOM 742 C C . LEU A 1 94 ? -6.311 1.843 1.635 1 87.41 94 LEU A C 1
ATOM 744 O O . LEU A 1 94 ? -6.726 2.849 1.055 1 87.41 94 LEU A O 1
ATOM 748 N N . HIS A 1 95 ? -5.424 1.039 1.165 1 87.21 95 HIS A N 1
ATOM 749 C CA . HIS A 1 95 ? -4.724 1.363 -0.073 1 87.21 95 HIS A CA 1
ATOM 750 C C . HIS A 1 95 ? -5.704 1.569 -1.223 1 87.21 95 HIS A C 1
ATOM 752 O O . HIS A 1 95 ? -5.592 2.541 -1.973 1 87.21 95 HIS A O 1
ATOM 758 N N . THR A 1 96 ? -6.616 0.708 -1.376 1 91.45 96 THR A N 1
ATOM 759 C CA . THR A 1 96 ? -7.578 0.752 -2.471 1 91.45 96 THR A CA 1
ATOM 760 C C . THR A 1 96 ? -8.333 2.078 -2.474 1 91.45 96 THR A C 1
ATOM 762 O O . THR A 1 96 ? -8.552 2.672 -3.532 1 91.45 96 THR A O 1
ATOM 765 N N . LEU A 1 97 ? -8.667 2.58 -1.345 1 94.2 97 LEU A N 1
ATOM 766 C CA . LEU A 1 97 ? -9.402 3.837 -1.248 1 94.2 97 LEU A CA 1
ATOM 767 C C . LEU A 1 97 ? -8.477 5.026 -1.486 1 94.2 97 LEU A C 1
ATOM 769 O O . LEU A 1 97 ? -8.868 6.002 -2.131 1 94.2 97 LEU A O 1
ATOM 773 N N . ALA A 1 98 ? -7.279 4.921 -0.973 1 92.99 98 ALA A N 1
ATOM 774 C CA . ALA A 1 98 ? -6.297 5.989 -1.143 1 92.99 98 ALA A CA 1
ATOM 775 C C . ALA A 1 98 ? -6 6.231 -2.62 1 92.99 98 ALA A C 1
ATOM 777 O O . ALA A 1 98 ? -5.743 7.366 -3.03 1 92.99 98 ALA A O 1
ATOM 778 N N . CYS A 1 99 ? -6.157 5.189 -3.437 1 91.94 99 CYS A N 1
ATOM 779 C CA . CYS A 1 99 ? -5.746 5.256 -4.835 1 91.94 99 CYS A CA 1
ATOM 780 C C . CYS A 1 99 ? -6.929 5.589 -5.736 1 91.94 99 CYS A C 1
ATOM 782 O O . CYS A 1 99 ? -6.757 6.192 -6.796 1 91.94 99 CYS A O 1
ATOM 784 N N . ASN A 1 100 ? -8.084 5.247 -5.356 1 92.69 100 ASN A N 1
ATOM 785 C CA . ASN A 1 100 ? -9.178 5.255 -6.322 1 92.69 100 ASN A CA 1
ATOM 786 C C . ASN A 1 100 ? -10.283 6.223 -5.909 1 92.69 100 ASN A C 1
ATOM 788 O O . ASN A 1 100 ? -10.891 6.877 -6.759 1 92.69 100 ASN A O 1
ATOM 792 N N . PHE A 1 101 ? -10.615 6.23 -4.696 1 94.83 101 PHE A N 1
ATOM 793 C CA . PHE A 1 101 ? -11.717 7.056 -4.217 1 94.83 101 PHE A CA 1
ATOM 794 C C . PHE A 1 101 ? -11.208 8.407 -3.729 1 94.83 101 PHE A C 1
ATOM 796 O O . PHE A 1 101 ? -11.747 9.451 -4.101 1 94.83 101 PHE A O 1
ATOM 803 N N . PHE A 1 102 ? -10.144 8.443 -2.943 1 95.51 102 PHE A N 1
ATOM 804 C CA . PHE A 1 102 ? -9.66 9.586 -2.178 1 95.51 102 PHE A CA 1
ATOM 805 C C . PHE A 1 102 ? -9.31 10.747 -3.101 1 95.51 102 PHE A C 1
ATOM 807 O O . PHE A 1 102 ? -9.698 11.889 -2.846 1 95.51 102 PHE A O 1
ATOM 814 N N . PRO A 1 103 ? -8.615 10.477 -4.162 1 94.54 103 PRO A N 1
ATOM 815 C CA . PRO A 1 103 ? -8.133 11.622 -4.937 1 94.54 103 PRO A CA 1
ATOM 816 C C . PRO A 1 103 ? -9.268 12.493 -5.47 1 94.54 103 PRO A C 1
ATOM 818 O O . PRO A 1 103 ? -9.246 13.715 -5.301 1 94.54 103 PRO A O 1
ATOM 821 N N . GLN A 1 104 ? -10.227 11.85 -6.05 1 93.34 104 GLN A N 1
ATOM 822 C CA . GLN A 1 104 ? -11.348 12.609 -6.593 1 93.34 104 GLN A CA 1
ATOM 823 C C . GLN A 1 104 ? -12.176 13.242 -5.479 1 93.34 104 GLN A C 1
ATOM 825 O O . GLN A 1 104 ? -12.529 14.421 -5.553 1 93.34 104 GLN A O 1
ATOM 830 N N . TRP A 1 105 ? -12.463 12.452 -4.54 1 94.93 105 TRP A N 1
ATOM 831 C CA . TRP A 1 105 ? -13.24 12.929 -3.401 1 94.93 105 TRP A CA 1
ATOM 832 C C . TRP A 1 105 ? -12.524 14.077 -2.696 1 94.93 105 TRP A C 1
ATOM 834 O O . TRP A 1 105 ? -13.141 15.094 -2.37 1 94.93 105 TRP A O 1
ATOM 844 N N . PHE A 1 106 ? -11.23 13.948 -2.47 1 95.05 106 PHE A N 1
ATOM 845 C CA . PHE A 1 106 ? -10.45 14.947 -1.75 1 95.05 106 PHE A CA 1
ATOM 846 C C . PHE A 1 106 ? -10.337 16.233 -2.56 1 95.05 106 PHE A C 1
ATOM 848 O O . PHE A 1 106 ? -10.321 17.329 -1.996 1 95.05 106 PHE A O 1
ATOM 855 N N . THR A 1 107 ? -10.212 16.13 -3.873 1 93.43 107 THR A N 1
ATOM 856 C CA . THR A 1 107 ? -10.216 17.312 -4.728 1 93.43 107 THR A CA 1
ATOM 857 C C . THR A 1 107 ? -11.481 18.136 -4.504 1 93.43 107 THR A C 1
ATOM 859 O O . THR A 1 107 ? -11.428 19.367 -4.466 1 93.43 107 THR A O 1
ATOM 862 N N . GLN A 1 108 ? -12.619 17.435 -4.335 1 93.38 108 GLN A N 1
ATOM 863 C CA . GLN A 1 108 ? -13.87 18.125 -4.039 1 93.38 108 GLN A CA 1
ATOM 864 C C . GLN A 1 108 ? -13.82 18.79 -2.666 1 93.38 108 GLN A C 1
ATOM 866 O O . GLN A 1 108 ? -14.341 19.892 -2.485 1 93.38 108 GLN A O 1
ATOM 871 N N . ILE A 1 109 ? -13.192 18.133 -1.717 1 93.75 109 ILE A N 1
ATOM 872 C CA . ILE A 1 109 ? -13.033 18.691 -0.378 1 93.75 109 ILE A CA 1
ATOM 873 C C . ILE A 1 109 ? -12.235 19.99 -0.452 1 93.75 109 ILE A C 1
ATOM 875 O O . ILE A 1 109 ? -12.614 20.994 0.155 1 93.75 109 ILE A O 1
ATOM 879 N N . LEU A 1 110 ? -11.116 19.914 -1.203 1 89.59 110 LEU A N 1
ATOM 880 C CA . LEU A 1 110 ? -10.213 21.055 -1.306 1 89.59 110 LEU A CA 1
ATOM 881 C C . LEU A 1 110 ? -10.937 22.272 -1.873 1 89.59 110 LEU A C 1
ATOM 883 O O . LEU A 1 110 ? -10.654 23.406 -1.48 1 89.59 110 LEU A O 1
ATOM 887 N N . LYS A 1 111 ? -11.826 22.066 -2.731 1 88.27 111 LYS A N 1
ATOM 888 C CA . LYS A 1 111 ? -12.582 23.153 -3.347 1 88.27 111 LYS A CA 1
ATOM 889 C C . LYS A 1 111 ? -13.489 23.837 -2.329 1 88.27 111 LYS A C 1
ATOM 891 O O . LYS A 1 111 ? -13.824 25.014 -2.48 1 88.27 111 LYS A O 1
ATOM 896 N N . HIS A 1 112 ? -13.845 23.102 -1.325 1 87.82 112 HIS A N 1
ATOM 897 C CA . HIS A 1 112 ? -14.791 23.626 -0.346 1 87.82 112 HIS A CA 1
ATOM 898 C C . HIS A 1 112 ? -14.071 24.125 0.903 1 87.82 112 HIS A C 1
ATOM 900 O O . HIS A 1 112 ? -14.689 24.738 1.777 1 87.82 112 HIS A O 1
ATOM 906 N N . MET A 1 113 ? -12.799 23.797 0.919 1 85.79 113 MET A N 1
ATOM 907 C CA . MET A 1 113 ? -12.045 24.214 2.098 1 85.79 113 MET A CA 1
ATOM 908 C C . MET A 1 113 ? -11.574 25.658 1.96 1 85.79 113 MET A C 1
ATOM 910 O O . MET A 1 113 ? -11.131 26.07 0.886 1 85.79 113 MET A O 1
ATOM 914 N N . GLU A 1 114 ? -11.65 26.44 3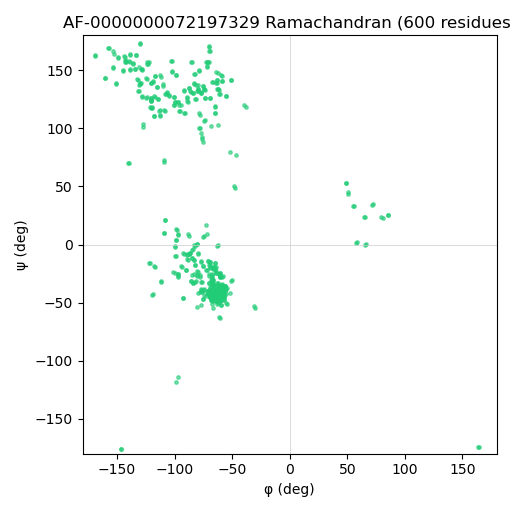.004 1 78.38 114 GLU A N 1
ATOM 915 C CA . GLU A 1 114 ? -11.269 27.849 3.006 1 78.38 114 GLU A CA 1
ATOM 916 C C . GLU A 1 114 ? -9.777 28.017 3.278 1 78.38 114 GLU A C 1
ATOM 918 O O . GLU A 1 114 ? -9.149 28.949 2.77 1 78.38 114 GLU A O 1
ATOM 923 N N . ASN A 1 115 ? -9.182 27.138 4.05 1 74.32 115 ASN A N 1
ATOM 924 C CA . ASN A 1 115 ? -7.788 27.242 4.467 1 74.32 115 ASN A CA 1
ATOM 925 C C . ASN A 1 115 ? -6.922 26.178 3.8 1 74.32 115 ASN A C 1
ATOM 927 O O . ASN A 1 115 ? -7.37 25.05 3.588 1 74.32 115 ASN A O 1
ATOM 931 N N . PRO A 1 116 ? -5.777 26.702 3.407 1 68.71 116 PRO A N 1
ATOM 932 C CA . PRO A 1 116 ? -4.852 25.693 2.886 1 68.71 116 PRO A CA 1
ATOM 933 C C . PRO A 1 116 ? -4.479 24.641 3.927 1 68.71 116 PRO A C 1
ATOM 935 O O . PRO A 1 116 ? -4.349 24.959 5.112 1 68.71 116 PRO A O 1
ATOM 938 N N . MET A 1 117 ? -4.61 23.429 3.534 1 80.61 117 MET A N 1
ATOM 939 C CA . MET A 1 117 ? -4.314 22.322 4.439 1 80.61 117 MET A CA 1
ATOM 940 C C . MET A 1 117 ? -3.351 21.332 3.792 1 80.61 117 MET A C 1
ATOM 942 O O . MET A 1 117 ? -3.539 20.94 2.639 1 80.61 117 MET A O 1
ATOM 946 N N . VAL A 1 118 ? -2.335 21.132 4.587 1 85.17 118 VAL A N 1
ATOM 947 C CA . VAL A 1 118 ? -1.47 20.029 4.184 1 85.17 118 VAL A CA 1
ATOM 948 C C . VAL A 1 118 ? -2.065 18.705 4.658 1 85.17 118 VAL A C 1
ATOM 950 O O . VAL A 1 118 ? -2.5 18.589 5.806 1 85.17 118 VAL A O 1
ATOM 953 N N . THR A 1 119 ? -2.24 17.823 3.762 1 90.4 119 THR A N 1
ATOM 954 C CA . THR A 1 119 ? -2.835 16.531 4.084 1 90.4 119 THR A CA 1
ATOM 955 C C . THR A 1 119 ? -1.863 15.396 3.775 1 90.4 119 THR A C 1
ATOM 957 O O . THR A 1 119 ? -1.125 15.455 2.789 1 90.4 119 THR A O 1
ATOM 960 N N . SER A 1 120 ? -1.868 14.416 4.685 1 89.42 120 SER A N 1
ATOM 961 C CA . SER A 1 120 ? -1.079 13.202 4.498 1 89.42 120 SER A CA 1
ATOM 962 C C . SER A 1 120 ? -1.966 11.962 4.482 1 89.42 120 SER A C 1
ATOM 964 O O . SER A 1 120 ? -2.791 11.771 5.378 1 89.42 120 SER A O 1
ATOM 966 N N . ILE A 1 121 ? -1.856 11.198 3.419 1 90.65 121 ILE A N 1
ATOM 967 C CA . ILE A 1 121 ? -2.567 9.926 3.38 1 90.65 121 ILE A CA 1
ATOM 968 C C . ILE A 1 121 ? -1.608 8.787 3.72 1 90.65 121 ILE A C 1
ATOM 970 O O . ILE A 1 121 ? -0.556 8.645 3.092 1 90.65 121 ILE A O 1
ATOM 974 N N . ASP A 1 122 ? -1.96 8.036 4.755 1 81.87 122 ASP A N 1
ATOM 975 C CA . ASP A 1 122 ? -1.166 6.904 5.221 1 81.87 122 ASP A CA 1
ATOM 976 C C . ASP A 1 122 ? -1.855 5.58 4.901 1 81.87 122 ASP A C 1
ATOM 978 O O . ASP A 1 122 ? -2.897 5.26 5.478 1 81.87 122 ASP A O 1
ATOM 982 N N . SER A 1 123 ? -1.25 4.812 4.073 1 77.84 123 SER A N 1
ATOM 983 C CA . SER A 1 123 ? -1.834 3.534 3.679 1 77.84 123 SER A CA 1
ATOM 984 C C . SER A 1 123 ? -1.069 2.365 4.29 1 77.84 123 SER A C 1
ATOM 986 O O . SER A 1 123 ? -1.115 1.247 3.772 1 77.84 123 SER A O 1
ATOM 988 N N . GLY A 1 124 ? -0.409 2.673 5.289 1 68.09 124 GLY A N 1
ATOM 989 C CA . GLY A 1 124 ? 0.415 1.65 5.914 1 68.09 124 GLY A CA 1
ATOM 990 C C . GLY A 1 124 ? -0.351 0.786 6.898 1 68.09 124 GLY A C 1
ATOM 991 O O . GLY A 1 124 ? 0.136 -0.265 7.319 1 68.09 124 GLY A O 1
ATOM 992 N N . VAL A 1 125 ? -1.563 1.211 7.227 1 61.8 125 VAL A N 1
ATOM 993 C CA . VAL A 1 125 ? -2.37 0.452 8.177 1 61.8 125 VAL A CA 1
ATOM 994 C C . VAL A 1 125 ? -3.107 -0.67 7.448 1 61.8 125 VAL A C 1
ATOM 996 O O . VAL A 1 125 ? -3.695 -0.448 6.387 1 61.8 125 VAL A O 1
ATOM 999 N N . ARG A 1 126 ? -3.024 -1.882 7.955 1 60.97 126 ARG A N 1
ATOM 1000 C CA . ARG A 1 126 ? -3.507 -3.016 7.172 1 60.97 126 ARG A CA 1
ATOM 1001 C C . ARG A 1 126 ? -4.667 -3.711 7.876 1 60.97 126 ARG A C 1
ATOM 1003 O O . ARG A 1 126 ? -5.431 -4.446 7.246 1 60.97 126 ARG A O 1
ATOM 1010 N N . SER A 1 127 ? -4.739 -3.444 9.166 1 61.64 127 SER A N 1
ATOM 1011 C CA . SER A 1 127 ? -5.765 -4.164 9.914 1 61.64 127 SER A CA 1
ATOM 1012 C C . SER A 1 127 ? -6.718 -3.2 10.614 1 61.64 127 SER A C 1
ATOM 1014 O O . SER A 1 127 ? -6.366 -2.046 10.867 1 61.64 127 SER A O 1
ATOM 1016 N N . VAL A 1 128 ? -7.872 -3.695 10.885 1 64.84 128 VAL A N 1
ATOM 1017 C CA . VAL A 1 128 ? -8.877 -2.893 11.575 1 64.84 128 VAL A CA 1
ATOM 1018 C C . VAL A 1 128 ? -8.332 -2.431 12.925 1 64.84 128 VAL A C 1
ATOM 1020 O O . VAL A 1 128 ? -8.516 -1.275 13.312 1 64.84 128 VAL A O 1
ATOM 1023 N N . THR A 1 129 ? -7.68 -3.335 13.631 1 61.39 129 THR A N 1
ATOM 1024 C CA . THR A 1 129 ? -7.079 -3 14.917 1 61.39 129 THR A CA 1
ATOM 1025 C C . THR A 1 129 ? -6.002 -1.932 14.749 1 61.39 129 THR A C 1
ATOM 1027 O O . THR A 1 129 ? -5.86 -1.047 15.595 1 61.39 129 THR A O 1
ATOM 1030 N N . GLY A 1 130 ? -5.3 -2.031 13.705 1 66.1 130 GLY A N 1
ATOM 1031 C CA . GLY A 1 130 ? -4.311 -1.01 13.397 1 66.1 130 GLY A CA 1
ATOM 1032 C C . GLY A 1 130 ? -4.92 0.361 13.171 1 66.1 130 GLY A C 1
ATOM 1033 O O . GLY A 1 130 ? -4.377 1.37 13.626 1 66.1 130 GLY A O 1
ATOM 1034 N N . TYR A 1 131 ? -6.026 0.385 12.551 1 73.79 131 TYR A N 1
ATOM 1035 C CA . TYR A 1 131 ? -6.738 1.636 12.313 1 73.79 131 TYR A CA 1
ATOM 1036 C C . TYR A 1 131 ? -7.22 2.246 13.624 1 73.79 131 TYR A C 1
ATOM 1038 O O . TYR A 1 131 ? -7.068 3.449 13.848 1 73.79 131 TYR A O 1
ATOM 1046 N N . GLN A 1 132 ? -7.795 1.401 14.411 1 69.9 132 GLN A N 1
ATOM 1047 C CA . GLN A 1 132 ? -8.266 1.877 15.708 1 69.9 132 GLN A CA 1
ATOM 1048 C C . GLN A 1 132 ? -7.121 2.465 16.527 1 69.9 132 GLN A C 1
ATOM 1050 O O . GLN A 1 132 ? -7.265 3.532 17.127 1 69.9 132 GLN A O 1
ATOM 1055 N N . ALA A 1 133 ? -6.074 1.776 16.464 1 64.8 133 ALA A N 1
ATOM 1056 C CA . ALA A 1 133 ? -4.897 2.225 17.204 1 64.8 133 ALA A CA 1
ATOM 1057 C C . ALA A 1 133 ? -4.382 3.555 16.661 1 64.8 133 ALA A C 1
ATOM 1059 O O . ALA A 1 133 ? -3.974 4.43 17.429 1 64.8 133 ALA A O 1
ATOM 1060 N N . ALA A 1 134 ? -4.388 3.68 15.393 1 71.97 134 ALA A N 1
ATOM 1061 C CA . ALA A 1 134 ? -3.911 4.905 14.757 1 71.97 134 ALA A CA 1
ATOM 1062 C C . ALA A 1 134 ? -4.745 6.108 15.187 1 71.97 134 ALA A C 1
ATOM 1064 O O . ALA A 1 134 ? -4.211 7.2 15.393 1 71.97 134 ALA A O 1
ATOM 1065 N N . LEU A 1 135 ? -6.029 5.93 15.398 1 76.77 135 LEU A N 1
ATOM 1066 C CA . LEU A 1 135 ? -6.925 7 15.824 1 76.77 135 LEU A CA 1
ATOM 1067 C C . LEU A 1 135 ? -6.728 7.317 17.302 1 76.77 135 LEU A C 1
ATOM 1069 O O . LEU A 1 135 ? -6.597 8.484 17.68 1 76.77 135 LEU A O 1
ATOM 1073 N N . GLN A 1 136 ? -6.695 6.268 18.022 1 66.88 136 GLN A N 1
ATOM 1074 C CA . GLN A 1 136 ? -6.64 6.435 19.47 1 66.88 136 GLN A CA 1
ATOM 1075 C C . GLN A 1 136 ? -5.31 7.046 19.903 1 66.88 136 GLN A C 1
ATOM 1077 O O . GLN A 1 136 ? -5.26 7.822 20.86 1 66.88 136 GLN A O 1
ATOM 1082 N N . SER A 1 137 ? -4.277 6.667 19.182 1 60.38 137 SER A N 1
ATOM 1083 C CA . SER A 1 137 ? -2.957 7.21 19.487 1 60.38 137 SER A CA 1
ATOM 1084 C C . SER A 1 137 ? -2.742 8.558 18.808 1 60.38 137 SER A C 1
ATOM 1086 O O . SER A 1 137 ? -1.693 9.184 18.976 1 60.38 137 SER A O 1
ATOM 1088 N N . GLN A 1 138 ? -3.737 8.958 17.98 1 65.84 138 GLN A N 1
ATOM 1089 C CA . GLN A 1 138 ? -3.756 10.245 17.291 1 65.84 138 GLN A CA 1
ATOM 1090 C C . GLN A 1 138 ? -2.619 10.344 16.279 1 65.84 138 GLN A C 1
ATOM 1092 O O . GLN A 1 138 ? -2.073 11.426 16.055 1 65.84 138 GLN A O 1
ATOM 1097 N N . ARG A 1 139 ? -2.164 9.193 15.846 1 68.83 139 ARG A N 1
ATOM 1098 C CA . ARG A 1 139 ? -1.254 9.167 14.705 1 68.83 139 ARG A CA 1
ATOM 1099 C C . ARG A 1 139 ? -1.981 9.539 13.417 1 68.83 139 ARG A C 1
ATOM 1101 O O . ARG A 1 139 ? -1.355 9.98 12.45 1 68.83 139 ARG A O 1
ATOM 1108 N N . ALA A 1 140 ? -3.201 9.267 13.477 1 82.34 140 ALA A N 1
ATOM 1109 C CA . ALA A 1 140 ? -4.09 9.699 12.401 1 82.34 140 ALA A CA 1
ATOM 1110 C C . ALA A 1 140 ? -5.235 10.549 12.944 1 82.34 140 ALA A C 1
ATOM 1112 O O . ALA A 1 140 ? -5.717 10.316 14.055 1 82.34 140 ALA A O 1
ATOM 1113 N N . ASP A 1 141 ? -5.557 11.491 12.204 1 88.86 141 ASP A N 1
ATOM 1114 C CA . ASP A 1 141 ? -6.666 12.356 12.595 1 88.86 141 ASP A CA 1
ATOM 1115 C C . ASP A 1 141 ? -8.009 11.727 12.231 1 88.86 141 ASP A C 1
ATOM 1117 O O . ASP A 1 141 ? -9.015 11.968 12.901 1 88.86 141 ASP A O 1
ATOM 1121 N N . CYS A 1 142 ? -8.015 10.985 11.187 1 93.05 142 CYS A N 1
ATOM 1122 C CA . CYS A 1 142 ? -9.224 10.286 10.768 1 93.05 142 CYS A CA 1
ATOM 1123 C C . CYS A 1 142 ? -8.885 9.087 9.89 1 93.05 142 CYS A C 1
ATOM 1125 O O . CYS A 1 142 ? -7.726 8.892 9.52 1 93.05 142 CYS A O 1
ATOM 1127 N N . LEU A 1 143 ? -9.923 8.281 9.676 1 92.73 143 LEU A N 1
ATOM 1128 C CA . LEU A 1 143 ? -9.787 7.056 8.894 1 92.73 143 LEU A CA 1
ATOM 1129 C C . LEU A 1 143 ? -10.717 7.077 7.685 1 92.73 143 LEU A C 1
ATOM 1131 O O . LEU A 1 143 ? -11.849 7.557 7.776 1 92.73 143 LEU A O 1
ATOM 1135 N N . LEU A 1 144 ? -10.211 6.621 6.574 1 94.24 144 LEU A N 1
ATOM 1136 C CA . LEU A 1 144 ? -10.994 6.313 5.383 1 94.24 144 LEU A CA 1
ATOM 1137 C C . LEU A 1 144 ? -10.995 4.813 5.105 1 94.24 144 LEU A C 1
ATOM 1139 O O . LEU A 1 144 ? -9.959 4.242 4.757 1 94.24 144 LEU A O 1
ATOM 1143 N N . PHE A 1 145 ? -12.184 4.222 5.187 1 88.92 145 PHE A N 1
ATOM 1144 C CA . PHE A 1 145 ? -12.178 2.764 5.19 1 88.92 145 PHE A CA 1
ATOM 1145 C C . PHE A 1 145 ? -13.48 2.216 4.617 1 88.92 145 PHE A C 1
ATOM 1147 O O . PHE A 1 145 ? -14.446 2.959 4.436 1 88.92 145 PHE A O 1
ATOM 1154 N N . TYR A 1 146 ? -13.391 0.867 4.275 1 91.11 146 TYR A N 1
ATOM 1155 C CA . TYR A 1 146 ? -14.604 0.153 3.893 1 91.11 146 TYR A CA 1
ATOM 1156 C C . TYR A 1 146 ? -15.304 -0.427 5.117 1 91.11 146 TYR A C 1
ATOM 1158 O O . TYR A 1 146 ? -14.655 -0.994 6 1 91.11 146 TYR A O 1
ATOM 1166 N N . ARG A 1 147 ? -16.496 -0.249 5.151 1 89.08 147 ARG A N 1
ATOM 1167 C CA . ARG A 1 147 ? -17.322 -0.902 6.162 1 89.08 147 ARG A CA 1
ATOM 1168 C C . ARG A 1 147 ? -18.286 -1.895 5.523 1 89.08 147 ARG A C 1
ATOM 1170 O O . ARG A 1 147 ? -18.998 -1.555 4.575 1 89.08 147 ARG A O 1
ATOM 1177 N N . GLY A 1 148 ? -18.208 -3.174 6.019 1 84.75 148 GLY A N 1
ATOM 1178 C CA . GLY A 1 148 ? -19.124 -4.197 5.54 1 84.75 148 GLY A CA 1
ATOM 1179 C C . GLY A 1 148 ? -20.45 -4.203 6.277 1 84.75 148 GLY A C 1
ATOM 1180 O O . GLY A 1 148 ? -20.596 -3.545 7.309 1 84.75 148 GLY A O 1
ATOM 1181 N N . SER A 1 149 ? -21.64 -4.788 5.639 1 69.13 149 SER A N 1
ATOM 1182 C CA . SER A 1 149 ? -22.977 -4.855 6.219 1 69.13 149 SER A CA 1
ATOM 1183 C C . SER A 1 149 ? -22.983 -5.682 7.501 1 69.13 149 SER A C 1
ATOM 1185 O O . SER A 1 149 ? -23.759 -5.407 8.419 1 69.13 149 SER A O 1
ATOM 1187 N N . GLU A 1 150 ? -22.642 -6.937 7.335 1 58.11 150 GLU A N 1
ATOM 1188 C CA . GLU A 1 150 ? -22.898 -7.89 8.41 1 58.11 150 GLU A CA 1
ATOM 1189 C C . GLU A 1 150 ? -22.025 -7.597 9.627 1 58.11 150 GLU A C 1
ATOM 1191 O O . GLU A 1 150 ? -22.388 -7.937 10.755 1 58.11 150 GLU A O 1
ATOM 1196 N N . GLY A 1 151 ? -20.72 -7.438 9.523 1 49.74 151 GLY A N 1
ATOM 1197 C CA . GLY A 1 151 ? -19.82 -7.946 10.546 1 49.74 151 GLY A CA 1
ATOM 1198 C C . GLY A 1 151 ? -19.37 -6.88 11.527 1 49.74 151 GLY A C 1
ATOM 1199 O O . GLY A 1 151 ? -20.199 -6.202 12.139 1 49.74 151 GLY A O 1
ATOM 1200 N N . THR A 1 152 ? -17.996 -6.586 11.595 1 50.58 152 THR A N 1
ATOM 1201 C CA . THR A 1 152 ? -17.159 -6.218 12.731 1 50.58 152 THR A CA 1
ATOM 1202 C C . THR A 1 152 ? -17.399 -4.766 13.132 1 50.58 152 THR A C 1
ATOM 1204 O O . THR A 1 152 ? -17.239 -3.856 12.316 1 50.58 152 THR A O 1
ATOM 1207 N N . LYS A 1 153 ? -18.361 -4.694 14.047 1 56.85 153 LYS A N 1
ATOM 1208 C CA . LYS A 1 153 ? -18.753 -3.449 14.702 1 56.85 153 LYS A CA 1
ATOM 1209 C C . LYS A 1 153 ? -17.532 -2.687 15.21 1 56.85 153 LYS A C 1
ATOM 1211 O O . LYS A 1 153 ? -17.3 -2.611 16.418 1 56.85 153 LYS A O 1
ATOM 1216 N N . TYR A 1 154 ? -16.655 -2.585 14.209 1 61.71 154 TYR A N 1
ATOM 1217 C CA . TYR A 1 154 ? -15.558 -1.724 14.637 1 61.71 154 TYR A CA 1
ATOM 1218 C C . TYR A 1 154 ? -15.997 -0.266 14.688 1 61.71 154 TYR A C 1
ATOM 1220 O O . TYR A 1 154 ? -16.864 0.156 13.918 1 61.71 154 TYR A O 1
ATOM 1228 N N . PHE A 1 155 ? -15.732 0.441 15.66 1 71.16 155 PHE A N 1
ATOM 1229 C CA . PHE A 1 155 ? -15.906 1.878 15.835 1 71.16 155 PHE A CA 1
ATOM 1230 C C . PHE A 1 155 ? -17.357 2.212 16.163 1 71.16 155 PHE A C 1
ATOM 1232 O O . PHE A 1 155 ? -17.902 3.197 15.661 1 71.16 155 PHE A O 1
ATOM 1239 N N . GLU A 1 156 ? -18.078 1.259 16.703 1 68.17 156 GLU A N 1
ATOM 1240 C CA . GLU A 1 156 ? -19.475 1.472 17.068 1 68.17 156 GLU A CA 1
ATOM 1241 C C . GLU A 1 156 ? -19.591 2.205 18.402 1 68.17 156 GLU A C 1
ATOM 1243 O O . GLU A 1 156 ? -20.662 2.71 18.748 1 68.17 156 GLU A O 1
ATOM 1248 N N . SER A 1 157 ? -18.515 2.357 18.998 1 70.85 157 SER A N 1
ATOM 1249 C CA . SER A 1 157 ? -18.595 3.033 20.288 1 70.85 157 SER A CA 1
ATOM 1250 C C . SER A 1 157 ? -18.885 4.521 20.116 1 70.85 157 SER A C 1
ATOM 1252 O O . SER A 1 157 ? -18.673 5.079 19.037 1 70.85 157 SER A O 1
ATOM 1254 N N . GLU A 1 158 ? -19.475 5.078 21.11 1 80.29 158 GLU A N 1
ATOM 1255 C CA . GLU A 1 158 ? -19.818 6.496 21.139 1 80.29 158 GLU A CA 1
ATOM 1256 C C . GLU A 1 158 ? -18.567 7.368 21.093 1 80.29 158 GLU A C 1
ATOM 1258 O O . GLU A 1 158 ? -18.66 8.592 20.977 1 80.29 158 GLU A O 1
ATOM 1263 N N . GLU A 1 159 ? -17.495 6.712 21.059 1 83.28 159 GLU A N 1
ATOM 1264 C CA . GLU A 1 159 ? -16.241 7.46 21.059 1 83.28 159 GLU A CA 1
ATOM 1265 C C . GLU A 1 159 ? -15.877 7.928 19.653 1 83.28 159 GLU A C 1
ATOM 1267 O O . GLU A 1 159 ? -15.042 8.82 19.486 1 83.28 159 GLU A O 1
ATOM 1272 N N . PHE A 1 160 ? -16.617 7.314 18.702 1 87.57 160 PHE A N 1
ATOM 1273 C CA . PHE A 1 160 ? -16.241 7.599 17.322 1 87.57 160 PHE A CA 1
ATOM 1274 C C . PHE A 1 160 ? -17.377 8.301 16.586 1 87.57 160 PHE A C 1
ATOM 1276 O O . PHE A 1 160 ? -18.551 8.056 16.869 1 87.57 160 PHE A O 1
ATOM 1283 N N . GLU A 1 161 ? -17.015 9.201 15.695 1 93.21 161 GLU A N 1
ATOM 1284 C CA . GLU A 1 161 ? -17.937 9.71 14.684 1 93.21 161 GLU A CA 1
ATOM 1285 C C . GLU A 1 161 ? -17.706 9.035 13.336 1 93.21 161 GLU A C 1
ATOM 1287 O O . GLU A 1 161 ? -16.574 8.974 12.852 1 93.21 161 GLU A O 1
ATOM 1292 N N . VAL A 1 162 ? -18.721 8.521 12.814 1 92.56 162 VAL A N 1
ATOM 1293 C CA . VAL A 1 162 ? -18.658 7.826 11.532 1 92.56 162 VAL A CA 1
ATOM 1294 C C . VAL A 1 162 ? -19.527 8.553 10.507 1 92.56 162 VAL A C 1
ATOM 1296 O O . VAL A 1 162 ? -20.707 8.812 10.757 1 92.56 162 VAL A O 1
ATOM 1299 N N . VAL A 1 163 ? -18.952 8.884 9.353 1 94.3 163 VAL A N 1
ATOM 1300 C CA . VAL A 1 163 ? -19.664 9.545 8.265 1 94.3 163 VAL A CA 1
ATOM 1301 C C . VAL A 1 163 ? -19.614 8.676 7.01 1 94.3 163 VAL A C 1
ATOM 1303 O O . VAL A 1 163 ? -18.534 8.289 6.558 1 94.3 163 VAL A O 1
ATOM 1306 N N . LYS A 1 164 ? -20.752 8.357 6.491 1 94.26 164 LYS A N 1
ATOM 1307 C CA . LYS A 1 164 ? -20.814 7.645 5.218 1 94.26 164 LYS A CA 1
ATOM 1308 C C . LYS A 1 164 ? -20.492 8.575 4.052 1 94.26 164 LYS A C 1
ATOM 1310 O O . LYS A 1 164 ? -21.006 9.693 3.982 1 94.26 164 LYS A O 1
ATOM 1315 N N . LEU A 1 165 ? -19.656 8.127 3.161 1 96.22 165 LEU A N 1
ATOM 1316 C CA . LEU A 1 165 ? -19.234 8.969 2.047 1 96.22 165 LEU A CA 1
ATOM 1317 C C . LEU A 1 165 ? -19.786 8.44 0.727 1 96.22 165 LEU A C 1
ATOM 1319 O O . LEU A 1 165 ? -19.99 9.207 -0.217 1 96.22 165 LEU A O 1
ATOM 1323 N N . ALA A 1 166 ? -19.95 7.124 0.602 1 95.62 166 ALA A N 1
ATOM 1324 C CA . ALA A 1 166 ? -20.408 6.518 -0.645 1 95.62 166 ALA A CA 1
ATOM 1325 C C . ALA A 1 166 ? -20.768 5.049 -0.441 1 95.62 166 ALA A C 1
ATOM 1327 O O . ALA A 1 166 ? -20.398 4.447 0.57 1 95.62 166 ALA A O 1
ATOM 1328 N N . ASP A 1 167 ? -21.504 4.513 -1.362 1 94.92 167 ASP A N 1
ATOM 1329 C CA . ASP A 1 167 ? -21.776 3.082 -1.449 1 94.92 167 ASP A CA 1
ATOM 1330 C C . ASP A 1 167 ? -20.86 2.41 -2.469 1 94.92 167 ASP A C 1
ATOM 1332 O O . ASP A 1 167 ? -20.457 3.032 -3.454 1 94.92 167 ASP A O 1
ATOM 1336 N N . ASP A 1 168 ? -20.5 1.199 -2.201 1 95.83 168 ASP A N 1
ATOM 1337 C CA . ASP A 1 168 ? -19.745 0.349 -3.116 1 95.83 168 ASP A CA 1
ATOM 1338 C C . ASP A 1 168 ? -20.141 -1.118 -2.957 1 95.83 168 ASP A C 1
ATOM 1340 O O . ASP A 1 168 ? -21.145 -1.428 -2.313 1 95.83 168 ASP A O 1
ATOM 1344 N N . ALA A 1 169 ? -19.477 -1.995 -3.66 1 97.08 169 ALA A N 1
ATOM 1345 C CA . ALA A 1 169 ? -19.725 -3.43 -3.541 1 97.08 169 ALA A CA 1
ATOM 1346 C C . ALA A 1 169 ? -18.543 -4.237 -4.069 1 97.08 169 ALA A C 1
ATOM 1348 O O . ALA A 1 169 ? -17.891 -3.834 -5.036 1 97.08 169 ALA A O 1
ATOM 1349 N N . LEU A 1 170 ? -18.292 -5.326 -3.39 1 97.6 170 LEU A N 1
ATOM 1350 C CA . LEU A 1 170 ? -17.347 -6.28 -3.961 1 97.6 170 LEU A CA 1
ATOM 1351 C C . LEU A 1 170 ? -18.016 -7.132 -5.034 1 97.6 170 LEU A C 1
ATOM 1353 O O . LEU A 1 170 ? -19.114 -7.652 -4.825 1 97.6 170 LEU A O 1
ATOM 1357 N N . ILE A 1 171 ? -17.353 -7.29 -6.168 1 98.32 171 ILE A N 1
ATOM 1358 C CA . ILE A 1 171 ? -17.884 -8.066 -7.284 1 98.32 171 ILE A CA 1
ATOM 1359 C C . ILE A 1 171 ? -16.803 -8.997 -7.826 1 98.32 171 ILE A C 1
ATOM 1361 O O . ILE A 1 171 ? -15.62 -8.832 -7.516 1 98.32 171 ILE A O 1
ATOM 1365 N N . TRP A 1 172 ? -17.235 -10.008 -8.614 1 98.53 172 TRP A N 1
ATOM 1366 C CA . TRP A 1 172 ? -16.321 -10.92 -9.294 1 98.53 172 TRP A CA 1
ATOM 1367 C C . TRP A 1 172 ? -15.984 -10.413 -10.692 1 98.53 172 TRP A C 1
ATOM 1369 O O . TRP A 1 172 ? -16.876 -10.022 -11.449 1 98.53 172 TRP A O 1
ATOM 1379 N N . VAL A 1 173 ? -14.704 -10.408 -11.03 1 98.65 173 VAL A N 1
ATOM 1380 C CA . VAL A 1 173 ? -14.326 -9.979 -12.373 1 98.65 173 VAL A CA 1
ATOM 1381 C C . VAL A 1 173 ? -13.223 -10.886 -12.914 1 98.65 173 VAL A C 1
ATOM 1383 O O . VAL A 1 173 ? -12.535 -11.563 -12.146 1 98.65 173 VAL A O 1
ATOM 1386 N N . CYS A 1 174 ? -13.09 -10.945 -14.178 1 98.44 174 CYS A N 1
ATOM 1387 C CA . CYS A 1 174 ? -11.952 -11.496 -14.904 1 98.44 174 CYS A CA 1
ATOM 1388 C C . CYS A 1 174 ? -11.665 -10.688 -16.164 1 98.44 174 CYS A C 1
ATOM 1390 O O . CYS A 1 174 ? -12.469 -9.842 -16.56 1 98.44 174 CYS A O 1
ATOM 1392 N N . GLY A 1 175 ? -10.441 -10.85 -16.682 1 98.01 175 GLY A N 1
ATOM 1393 C CA . GLY A 1 175 ? -10.089 -10.146 -17.905 1 98.01 175 GLY A CA 1
ATOM 1394 C C . GLY A 1 175 ? -10.774 -10.708 -19.136 1 98.01 175 GLY A C 1
ATOM 1395 O O . GLY A 1 175 ? -11.184 -11.871 -19.148 1 98.01 175 GLY A O 1
ATOM 1396 N N . THR A 1 176 ? -10.87 -9.898 -20.116 1 97.3 176 THR A N 1
ATOM 1397 C CA . THR A 1 176 ? -11.49 -10.32 -21.367 1 97.3 176 THR A CA 1
ATOM 1398 C C . THR A 1 176 ? -10.645 -11.388 -22.055 1 97.3 176 THR A C 1
ATOM 1400 O O . THR A 1 176 ? -11.141 -12.124 -22.91 1 97.3 176 THR A O 1
ATOM 1403 N N . THR A 1 177 ? -9.358 -11.475 -21.706 1 95 177 THR A N 1
ATOM 1404 C CA . THR A 1 177 ? -8.46 -12.457 -22.304 1 95 177 THR A CA 1
ATOM 1405 C C . THR A 1 177 ? -8.525 -13.78 -21.546 1 95 177 THR A C 1
ATOM 1407 O O . THR A 1 177 ? -7.918 -14.77 -21.962 1 95 177 THR A O 1
ATOM 1410 N N . PHE A 1 178 ? -9.244 -13.785 -20.424 1 96.33 178 PHE A N 1
ATOM 1411 C CA . PHE A 1 178 ? -9.45 -15.022 -19.68 1 96.33 178 PHE A CA 1
ATOM 1412 C C . PHE A 1 178 ? -10.44 -15.929 -20.401 1 96.33 178 PHE A C 1
ATOM 1414 O O . PHE A 1 178 ? -11.539 -15.499 -20.756 1 96.33 178 PHE A O 1
ATOM 1421 N N . PRO A 1 179 ? -10.088 -17.146 -20.67 1 95.35 179 PRO A N 1
ATOM 1422 C CA . PRO A 1 179 ? -11.029 -18.058 -21.324 1 95.35 179 PRO A CA 1
ATOM 1423 C C . PRO A 1 179 ? -12.244 -18.376 -20.454 1 95.35 179 PRO A C 1
ATOM 1425 O O . PRO A 1 179 ? -12.123 -19.096 -19.459 1 95.35 179 PRO A O 1
ATOM 1428 N N . LEU A 1 180 ? -13.406 -17.939 -20.865 1 95.02 180 LEU A N 1
ATOM 1429 C CA . LEU A 1 180 ? -14.621 -18.039 -20.063 1 95.02 180 LEU A CA 1
ATOM 1430 C C . LEU A 1 180 ? -15.002 -19.498 -19.834 1 95.02 180 LEU A C 1
ATOM 1432 O O . LEU A 1 180 ? -15.68 -19.82 -18.855 1 95.02 180 LEU A O 1
ATOM 1436 N N . GLU A 1 181 ? -14.575 -20.35 -20.709 1 95.18 181 GLU A N 1
ATOM 1437 C CA . GLU A 1 181 ? -14.84 -21.776 -20.541 1 95.18 181 GLU A CA 1
ATOM 1438 C C . GLU A 1 181 ? -14.208 -22.307 -19.258 1 95.18 181 GLU A C 1
ATOM 1440 O O . GLU A 1 181 ? -14.695 -23.279 -18.676 1 95.18 181 GLU A O 1
ATOM 1445 N N . ARG A 1 182 ? -13.178 -21.654 -18.819 1 94.9 182 ARG A N 1
ATOM 1446 C CA . ARG A 1 182 ? -12.458 -22.083 -17.624 1 94.9 182 ARG A CA 1
ATOM 1447 C C . ARG A 1 182 ? -13.288 -21.838 -16.368 1 94.9 182 ARG A C 1
ATOM 1449 O O . ARG A 1 182 ? -12.979 -22.372 -15.301 1 94.9 182 ARG A O 1
ATOM 1456 N N . LEU A 1 183 ? -14.32 -21.073 -16.479 1 95.77 183 LEU A N 1
ATOM 1457 C CA . LEU A 1 183 ? -15.204 -20.813 -15.348 1 95.77 183 LEU A CA 1
ATOM 1458 C C . LEU A 1 183 ? -15.997 -22.063 -14.979 1 95.77 183 LEU A C 1
ATOM 1460 O O . LEU A 1 183 ? -16.598 -22.127 -13.905 1 95.77 183 LEU A O 1
ATOM 1464 N N . GLU A 1 184 ? -16.003 -22.991 -15.847 1 93.44 184 GLU A N 1
ATOM 1465 C CA . GLU A 1 184 ? -16.715 -24.243 -15.61 1 93.44 184 GLU A CA 1
ATOM 1466 C C . GLU A 1 184 ? -15.762 -25.341 -15.148 1 93.44 184 GLU A C 1
ATOM 1468 O O . GLU A 1 184 ? -16.195 -26.446 -14.812 1 93.44 184 GLU A O 1
ATOM 1473 N N . ASP A 1 185 ? -14.491 -24.998 -15.076 1 92.01 185 ASP A N 1
ATOM 1474 C CA . ASP A 1 185 ? -13.488 -25.971 -14.654 1 92.01 185 ASP A CA 1
ATOM 1475 C C . ASP A 1 185 ? -13.634 -26.301 -13.171 1 92.01 185 ASP A C 1
ATOM 1477 O O . ASP A 1 185 ? -14.359 -25.617 -12.445 1 92.01 185 ASP A O 1
ATOM 1481 N N . ASN A 1 186 ? -12.947 -27.352 -12.834 1 92.26 186 ASN A N 1
ATOM 1482 C CA . ASN A 1 186 ? -12.937 -27.756 -11.432 1 92.26 186 ASN A CA 1
ATOM 1483 C C . ASN A 1 186 ? -11.943 -26.933 -10.618 1 92.26 186 ASN A C 1
ATOM 1485 O O . ASN A 1 186 ? -12.053 -26.854 -9.393 1 92.26 186 ASN A O 1
ATOM 1489 N N . LEU A 1 187 ? -11.005 -26.413 -11.338 1 92.87 187 LEU A N 1
ATOM 1490 C CA . LEU A 1 187 ? -10.027 -25.528 -10.715 1 92.87 187 LEU A CA 1
ATOM 1491 C C . LEU A 1 187 ? -9.937 -24.203 -11.466 1 92.87 187 LEU A C 1
ATOM 1493 O O . LEU A 1 187 ? -9.335 -24.133 -12.54 1 92.87 187 LEU A O 1
ATOM 1497 N N . ILE A 1 188 ? -10.562 -23.255 -10.915 1 96.09 188 ILE A N 1
ATOM 1498 C CA . ILE A 1 188 ? -10.576 -21.923 -11.51 1 96.09 188 ILE A CA 1
ATOM 1499 C C . ILE A 1 188 ? -9.464 -21.074 -10.899 1 96.09 188 ILE A C 1
ATOM 1501 O O . ILE A 1 188 ? -9.406 -20.899 -9.68 1 96.09 188 ILE A O 1
ATOM 1505 N N . PRO A 1 189 ? -8.495 -20.572 -11.697 1 95.45 189 PRO A N 1
ATOM 1506 C CA . PRO A 1 189 ? -7.43 -19.733 -11.143 1 95.45 189 PRO A CA 1
ATOM 1507 C C . PRO A 1 189 ? -7.967 -18.529 -10.372 1 95.45 189 PRO A C 1
ATOM 1509 O O . PRO A 1 189 ? -8.755 -17.748 -10.911 1 95.45 189 PRO A O 1
ATOM 1512 N N . HIS A 1 190 ? -7.461 -18.416 -9.155 1 96.69 190 HIS A N 1
ATOM 1513 C CA . HIS A 1 190 ? -7.993 -17.412 -8.24 1 96.69 190 HIS A CA 1
ATOM 1514 C C . HIS A 1 190 ? -6.912 -16.423 -7.818 1 96.69 190 HIS A C 1
ATOM 1516 O O . HIS A 1 190 ? -5.873 -16.821 -7.287 1 96.69 190 HIS A O 1
ATOM 1522 N N . LEU A 1 191 ? -7.123 -15.198 -8.158 1 97.08 191 LEU A N 1
ATOM 1523 C CA . LEU A 1 191 ? -6.34 -14.077 -7.648 1 97.08 191 LEU A CA 1
ATOM 1524 C C . LEU A 1 191 ? -6.98 -13.494 -6.393 1 97.08 191 LEU A C 1
ATOM 1526 O O . LEU A 1 191 ? -8.057 -12.896 -6.46 1 97.08 191 LEU A O 1
ATOM 1530 N N . THR A 1 192 ? -6.308 -13.638 -5.284 1 94.93 192 THR A N 1
ATOM 1531 C CA . THR A 1 192 ? -7 -13.319 -4.041 1 94.93 192 THR A CA 1
ATOM 1532 C C . THR A 1 192 ? -6.16 -12.379 -3.18 1 94.93 192 THR A C 1
ATOM 1534 O O . THR A 1 192 ? -5.028 -12.048 -3.538 1 94.93 192 THR A O 1
ATOM 1537 N N . TYR A 1 193 ? -6.775 -11.933 -2.122 1 90.95 193 TYR A N 1
ATOM 1538 C CA . TYR A 1 193 ? -6.085 -11.094 -1.148 1 90.95 193 TYR A CA 1
ATOM 1539 C C . TYR A 1 193 ? -5.276 -11.942 -0.174 1 90.95 193 TYR A C 1
ATOM 1541 O O . TYR A 1 193 ? -5.683 -13.051 0.18 1 90.95 193 TYR A O 1
ATOM 1549 N N . ALA A 1 194 ? -4.174 -11.333 0.211 1 81.09 194 ALA A N 1
ATOM 1550 C CA . ALA A 1 194 ? -3.376 -11.968 1.257 1 81.09 194 ALA A CA 1
ATOM 1551 C C . ALA A 1 194 ? -4.091 -11.908 2.604 1 81.09 194 ALA A C 1
ATOM 1553 O O . ALA A 1 194 ? -4.959 -11.058 2.816 1 81.09 194 ALA A O 1
ATOM 1554 N N . PRO A 1 195 ? -3.819 -12.718 3.52 1 71.23 195 PRO A N 1
ATOM 1555 C CA . PRO A 1 195 ? -4.514 -12.825 4.805 1 71.23 195 PRO A CA 1
ATOM 1556 C C . PRO A 1 195 ? -4.474 -11.525 5.606 1 71.23 195 PRO A C 1
ATOM 1558 O O . PRO A 1 195 ? -5.398 -11.24 6.374 1 71.23 195 PRO A O 1
ATOM 1561 N N . SER A 1 196 ? -3.506 -10.675 5.473 1 65.12 196 SER A N 1
ATOM 1562 C CA . SER A 1 196 ? -3.391 -9.452 6.261 1 65.12 196 SER A CA 1
ATOM 1563 C C . SER A 1 196 ? -4.25 -8.336 5.676 1 65.12 196 SER A C 1
ATOM 1565 O O . SER A 1 196 ? -4.397 -7.275 6.287 1 65.12 196 SER A O 1
ATOM 1567 N N . SER A 1 197 ? -4.876 -8.665 4.608 1 76.35 197 SER A N 1
ATOM 1568 C CA . SER A 1 197 ? -5.654 -7.635 3.927 1 76.35 197 SER A CA 1
ATOM 1569 C C . SER A 1 197 ? -7.055 -7.521 4.517 1 76.35 197 SER A C 1
ATOM 1571 O O . SER A 1 197 ? -7.734 -8.531 4.718 1 76.35 197 SER A O 1
ATOM 1573 N N . GLN A 1 198 ? -7.458 -6.339 4.804 1 78.09 198 GLN A N 1
ATOM 1574 C CA . GLN A 1 198 ? -8.833 -6.097 5.228 1 78.09 198 GLN A CA 1
ATOM 1575 C C . GLN A 1 198 ? -9.827 -6.61 4.191 1 78.09 198 GLN A C 1
ATOM 1577 O O . GLN A 1 198 ? -10.893 -7.12 4.544 1 78.09 198 GLN A O 1
ATOM 1582 N N . LEU A 1 199 ? -9.507 -6.5 2.919 1 89.23 199 LEU A N 1
ATOM 1583 C CA . LEU A 1 199 ? -10.443 -6.833 1.851 1 89.23 199 LEU A CA 1
ATOM 1584 C C . LEU A 1 199 ? -10.645 -8.342 1.756 1 89.23 199 LEU A C 1
ATOM 1586 O O . LEU A 1 199 ? -11.636 -8.805 1.187 1 89.23 199 LEU A O 1
ATOM 1590 N N . LEU A 1 200 ? -9.645 -9.102 2.283 1 87.2 200 LEU A N 1
ATOM 1591 C CA . LEU A 1 200 ? -9.915 -10.534 2.366 1 87.2 200 LEU A CA 1
ATOM 1592 C C . LEU A 1 200 ? -11.103 -10.81 3.281 1 87.2 200 LEU A C 1
ATOM 1594 O O . LEU A 1 200 ? -12.017 -11.551 2.912 1 87.2 200 LEU A O 1
ATOM 1598 N N . GLU A 1 201 ? -11.041 -10.193 4.433 1 82.06 201 GLU A N 1
ATOM 1599 C CA . GLU A 1 201 ? -12.118 -10.366 5.404 1 82.06 201 GLU A CA 1
ATOM 1600 C C . GLU A 1 201 ? -13.459 -9.923 4.826 1 82.06 201 GLU A C 1
ATOM 1602 O O . GLU A 1 201 ? -14.47 -10.609 4.992 1 82.06 201 GLU A O 1
ATOM 1607 N N . LEU A 1 202 ? -13.472 -8.84 4.195 1 89.34 202 LEU A N 1
ATOM 1608 C CA . LEU A 1 202 ? -14.697 -8.275 3.64 1 89.34 202 LEU A CA 1
ATOM 1609 C C . LEU A 1 202 ? -15.209 -9.122 2.48 1 89.34 202 LEU A C 1
ATOM 1611 O O . LEU A 1 202 ? -16.379 -9.022 2.102 1 89.34 202 LEU A O 1
ATOM 1615 N N . SER A 1 203 ? -14.339 -9.923 1.907 1 93.52 203 SER A N 1
ATOM 1616 C CA . SER A 1 203 ? -14.711 -10.713 0.738 1 93.52 203 SER A CA 1
ATOM 1617 C C . SER A 1 203 ? -15.306 -12.057 1.146 1 93.52 203 SER A C 1
ATOM 1619 O O . SER A 1 203 ? -15.902 -12.754 0.322 1 93.52 203 SER A O 1
ATOM 1621 N N . LEU A 1 204 ? -15.159 -12.43 2.408 1 90.33 204 LEU A N 1
ATOM 1622 C CA . LEU A 1 204 ? -15.533 -13.764 2.866 1 90.33 204 LEU A CA 1
ATOM 1623 C C . LEU A 1 204 ? -17.019 -14.02 2.636 1 90.33 204 LEU A C 1
ATOM 1625 O O . LEU A 1 204 ? -17.4 -15.078 2.13 1 90.33 204 LEU A O 1
ATOM 1629 N N . PRO A 1 205 ? -17.925 -13.055 2.968 1 93.19 205 PRO A N 1
ATOM 1630 C CA . PRO A 1 205 ? -19.343 -13.289 2.684 1 93.19 205 PRO A CA 1
ATOM 1631 C C . PRO A 1 205 ? -19.616 -13.532 1.201 1 93.19 205 PRO A C 1
ATOM 1633 O O . PRO A 1 205 ? -20.465 -14.356 0.853 1 93.19 205 PRO A O 1
ATOM 1636 N N . LEU A 1 206 ? -18.948 -12.858 0.325 1 95.97 206 LEU A N 1
ATOM 1637 C CA . LEU A 1 206 ? -19.105 -13.039 -1.114 1 95.97 206 LEU A CA 1
ATOM 1638 C C . LEU A 1 206 ? -18.62 -14.419 -1.545 1 95.97 206 LEU A C 1
ATOM 1640 O O . LEU A 1 206 ? -19.277 -15.092 -2.342 1 95.97 206 LEU A O 1
ATOM 1644 N N . LEU A 1 207 ? -17.456 -14.804 -1.029 1 95.03 207 LEU A N 1
ATOM 1645 C CA . LEU A 1 207 ? -16.911 -16.127 -1.31 1 95.03 207 LEU A CA 1
ATOM 1646 C C . LEU A 1 207 ? -17.885 -17.219 -0.883 1 95.03 207 LEU A C 1
ATOM 1648 O O . LEU A 1 207 ? -18.125 -18.17 -1.631 1 95.03 207 LEU A O 1
ATOM 1652 N N . ASN A 1 208 ? -18.446 -17.023 0.252 1 94.39 208 ASN A N 1
ATOM 1653 C CA . ASN A 1 208 ? -19.351 -18.018 0.816 1 94.39 208 ASN A CA 1
ATOM 1654 C C . ASN A 1 208 ? -20.66 -18.092 0.035 1 94.39 208 ASN A C 1
ATOM 1656 O O . ASN A 1 208 ? -21.262 -19.162 -0.078 1 94.39 208 ASN A O 1
ATOM 1660 N N . ALA A 1 209 ? -21.073 -17.006 -0.474 1 95.66 209 ALA A N 1
ATOM 1661 C CA . ALA A 1 209 ? -22.359 -16.931 -1.163 1 95.66 209 ALA A CA 1
ATOM 1662 C C . ALA A 1 209 ? -22.238 -17.42 -2.604 1 95.66 209 ALA A C 1
ATOM 1664 O O . ALA A 1 209 ? -23.245 -17.709 -3.254 1 95.66 209 ALA A O 1
ATOM 1665 N N . THR A 1 210 ? -21.054 -17.495 -3.155 1 96.81 210 THR A N 1
ATOM 1666 C CA . THR A 1 210 ? -20.833 -17.841 -4.555 1 96.81 210 THR A CA 1
ATOM 1667 C C . THR A 1 210 ? -20.531 -19.33 -4.703 1 96.81 210 THR A C 1
ATOM 1669 O O . THR A 1 210 ? -19.464 -19.795 -4.299 1 96.81 210 THR A O 1
ATOM 1672 N N . PRO A 1 211 ? -21.337 -20.068 -5.326 1 96.1 211 PRO A N 1
ATOM 1673 C CA . PRO A 1 211 ? -21.13 -21.512 -5.451 1 96.1 211 PRO A CA 1
ATOM 1674 C C . PRO A 1 211 ? -19.841 -21.862 -6.19 1 96.1 211 PRO A C 1
ATOM 1676 O O . PRO A 1 211 ? -19.141 -22.803 -5.808 1 96.1 211 PRO A O 1
ATOM 1679 N N . GLN A 1 212 ? -19.495 -21.127 -7.179 1 95.28 212 GLN A N 1
ATOM 1680 C CA . GLN A 1 212 ? -18.31 -21.38 -7.991 1 95.28 212 GLN A CA 1
ATOM 1681 C C . GLN A 1 212 ? -17.035 -21.222 -7.168 1 95.28 212 GLN A C 1
ATOM 1683 O O . GLN A 1 212 ? -15.974 -21.714 -7.556 1 95.28 212 GLN A O 1
ATOM 1688 N N . ALA A 1 213 ? -17.148 -20.517 -6.056 1 93.09 213 ALA A N 1
ATOM 1689 C CA . ALA A 1 213 ? -15.974 -20.206 -5.245 1 93.09 213 ALA A CA 1
ATOM 1690 C C . ALA A 1 213 ? -15.347 -21.477 -4.678 1 93.09 213 ALA A C 1
ATOM 1692 O O . ALA A 1 213 ? -14.159 -21.497 -4.348 1 93.09 213 ALA A O 1
ATOM 1693 N N . LYS A 1 214 ? -16.087 -22.549 -4.567 1 92.36 214 LYS A N 1
ATOM 1694 C CA . LYS A 1 214 ? -15.584 -23.83 -4.079 1 92.36 214 LYS A CA 1
ATOM 1695 C C . LYS A 1 214 ? -14.561 -24.423 -5.043 1 92.36 214 LYS A C 1
ATOM 1697 O O . LYS A 1 214 ? -13.768 -25.286 -4.661 1 92.36 214 LYS A O 1
ATOM 1702 N N . LYS A 1 215 ? -14.629 -23.926 -6.253 1 95.3 215 LYS A N 1
ATOM 1703 C CA . LYS A 1 215 ? -13.757 -24.466 -7.292 1 95.3 215 LYS A CA 1
ATOM 1704 C C . LYS A 1 215 ? -12.531 -23.58 -7.496 1 95.3 215 LYS A C 1
ATOM 1706 O O . LYS A 1 215 ? -11.699 -23.853 -8.364 1 95.3 215 LYS A O 1
ATOM 1711 N N . LEU A 1 216 ? -12.387 -22.577 -6.729 1 94.48 216 LEU A N 1
ATOM 1712 C CA . LEU A 1 216 ? -11.291 -21.63 -6.9 1 94.48 216 LEU A CA 1
ATOM 1713 C C . LEU A 1 216 ? -9.977 -22.223 -6.403 1 94.48 216 LEU A C 1
ATOM 1715 O O . LEU A 1 216 ? -9.943 -22.883 -5.362 1 94.48 216 LEU A O 1
ATOM 1719 N N . SER A 1 217 ? -8.969 -22.006 -7.189 1 92.49 217 SER A N 1
ATOM 1720 C CA . SER A 1 217 ? -7.608 -22.399 -6.837 1 92.49 217 SER A CA 1
ATOM 1721 C C . SER A 1 217 ? -6.673 -21.195 -6.812 1 92.49 217 SER A C 1
ATOM 1723 O O . SER A 1 217 ? -6.372 -20.614 -7.857 1 92.49 217 SER A O 1
ATOM 1725 N N . VAL A 1 218 ? -6.138 -20.92 -5.678 1 91.54 218 VAL A N 1
ATOM 1726 C CA . VAL A 1 218 ? -5.326 -19.72 -5.503 1 91.54 218 VAL A CA 1
ATOM 1727 C C . VAL A 1 218 ? -4.021 -19.861 -6.284 1 91.54 218 VAL A C 1
ATOM 1729 O O . VAL A 1 218 ? -3.288 -20.837 -6.109 1 91.54 218 VAL A O 1
ATOM 1732 N N . ILE A 1 219 ? -3.75 -18.855 -7.148 1 91.65 219 ILE A N 1
ATOM 1733 C CA . ILE A 1 219 ? -2.49 -18.886 -7.883 1 91.65 219 ILE A CA 1
ATOM 1734 C C . ILE A 1 219 ? -1.69 -17.619 -7.591 1 91.65 219 ILE A C 1
ATOM 1736 O O . ILE A 1 219 ? -0.501 -17.541 -7.908 1 91.65 219 ILE A O 1
ATOM 1740 N N . PHE A 1 220 ? -2.398 -16.62 -7.041 1 94.16 220 PHE A N 1
ATOM 1741 C CA . PHE A 1 220 ? -1.758 -15.344 -6.742 1 94.16 220 PHE A CA 1
ATOM 1742 C C . PHE A 1 220 ? -2.433 -14.664 -5.557 1 94.16 220 PHE A C 1
ATOM 1744 O O . PHE A 1 220 ? -3.66 -14.676 -5.444 1 94.16 220 PHE A O 1
ATOM 1751 N N . GLN A 1 221 ? -1.611 -14.085 -4.712 1 92.02 221 GLN A N 1
ATOM 1752 C CA . GLN A 1 221 ? -2.103 -13.349 -3.551 1 92.02 221 GLN A CA 1
ATOM 1753 C C . GLN A 1 221 ? -1.461 -11.967 -3.464 1 92.02 221 GLN A C 1
ATOM 1755 O O . GLN A 1 221 ? -0.277 -11.806 -3.766 1 92.02 221 GLN A O 1
ATOM 1760 N N . SER A 1 222 ? -2.299 -11.03 -3.117 1 91.08 222 SER A N 1
ATOM 1761 C CA . SER A 1 222 ? -1.795 -9.671 -2.945 1 91.08 222 SER A CA 1
ATOM 1762 C C . SER A 1 222 ? -2.475 -8.973 -1.773 1 91.08 222 SER A C 1
ATOM 1764 O O . SER A 1 222 ? -3.602 -9.316 -1.409 1 91.08 222 SER A O 1
ATOM 1766 N N . THR A 1 223 ? -1.807 -7.98 -1.247 1 80.54 223 THR A N 1
ATOM 1767 C CA . THR A 1 223 ? -2.379 -7.234 -0.132 1 80.54 223 THR A CA 1
ATOM 1768 C C . THR A 1 223 ? -3.257 -6.093 -0.638 1 80.54 223 THR A C 1
ATOM 1770 O O . THR A 1 223 ? -4.013 -5.496 0.131 1 80.54 223 THR A O 1
ATOM 1773 N N . ILE A 1 224 ? -3.206 -5.866 -1.979 1 85.87 224 ILE A N 1
ATOM 1774 C CA . ILE A 1 224 ? -3.905 -4.687 -2.48 1 85.87 224 ILE A CA 1
ATOM 1775 C C . ILE A 1 224 ? -4.634 -5.032 -3.777 1 85.87 224 ILE A C 1
ATOM 1777 O O . ILE A 1 224 ? -4.162 -5.86 -4.561 1 85.87 224 ILE A O 1
ATOM 1781 N N . SER A 1 225 ? -5.738 -4.33 -4.034 1 92.05 225 SER A N 1
ATOM 1782 C CA . SER A 1 225 ? -6.518 -4.521 -5.253 1 92.05 225 SER A CA 1
ATOM 1783 C C . SER A 1 225 ? -5.746 -4.053 -6.482 1 92.05 225 SER A C 1
ATOM 1785 O O . SER A 1 225 ? -5.894 -4.62 -7.567 1 92.05 225 SER A O 1
ATOM 1787 N N . GLU A 1 226 ? -4.898 -3.103 -6.242 1 91.19 226 GLU A N 1
ATOM 1788 C CA . GLU A 1 226 ? -4.193 -2.441 -7.336 1 91.19 226 GLU A CA 1
ATOM 1789 C C . GLU A 1 226 ? -3.183 -3.38 -7.99 1 91.19 226 GLU A C 1
ATOM 1791 O O . GLU A 1 226 ? -2.718 -3.122 -9.102 1 91.19 226 GLU A O 1
ATOM 1796 N N . SER A 1 227 ? -2.84 -4.423 -7.328 1 92.44 227 SER A N 1
ATOM 1797 C CA . SER A 1 227 ? -1.995 -5.434 -7.955 1 92.44 227 SER A CA 1
ATOM 1798 C C . SER A 1 227 ? -2.828 -6.583 -8.512 1 92.44 227 SER A C 1
ATOM 1800 O O . SER A 1 227 ? -2.432 -7.231 -9.483 1 92.44 227 SER A O 1
ATOM 1802 N N . LEU A 1 228 ? -3.988 -6.806 -7.976 1 96.15 228 LEU A N 1
ATOM 1803 C CA . LEU A 1 228 ? -4.878 -7.861 -8.447 1 96.15 228 LEU A CA 1
ATOM 1804 C C . LEU A 1 228 ? -5.537 -7.469 -9.765 1 96.15 228 LEU A C 1
ATOM 1806 O O . LEU A 1 228 ? -5.686 -8.302 -10.662 1 96.15 228 LEU A O 1
ATOM 1810 N N . LEU A 1 229 ? -5.883 -6.207 -9.839 1 96.44 229 LEU A N 1
ATOM 1811 C CA . LEU A 1 229 ? -6.637 -5.698 -10.979 1 96.44 229 LEU A CA 1
ATOM 1812 C C . LEU A 1 229 ? -5.869 -5.913 -12.279 1 96.44 229 LEU A C 1
ATOM 1814 O O . LEU A 1 229 ? -6.38 -6.54 -13.21 1 96.44 229 LEU A O 1
ATOM 1818 N N . PRO A 1 230 ? -4.619 -5.486 -12.355 1 95.76 230 PRO A N 1
ATOM 1819 C CA . PRO A 1 230 ? -3.895 -5.709 -13.609 1 95.76 230 PRO A CA 1
ATOM 1820 C C . PRO A 1 230 ? -3.636 -7.188 -13.885 1 95.76 230 PRO A C 1
ATOM 1822 O O . PRO A 1 230 ? -3.59 -7.604 -15.046 1 95.76 230 PRO A O 1
ATOM 1825 N N . MET A 1 231 ? -3.481 -8.021 -12.87 1 96.42 231 MET A N 1
ATOM 1826 C CA . MET A 1 231 ? -3.333 -9.461 -13.06 1 96.42 231 MET A CA 1
ATOM 1827 C C . MET A 1 231 ? -4.58 -10.056 -13.705 1 96.42 231 MET A C 1
ATOM 1829 O O . MET A 1 231 ? -4.481 -10.92 -14.578 1 96.42 231 MET A O 1
ATOM 1833 N N . ALA A 1 232 ? -5.732 -9.563 -13.27 1 97.92 232 ALA A N 1
ATOM 1834 C CA . ALA A 1 232 ? -6.994 -10.015 -13.849 1 97.92 232 ALA A CA 1
ATOM 1835 C C . ALA A 1 232 ? -7.141 -9.533 -15.289 1 97.92 232 ALA A C 1
ATOM 1837 O O . ALA A 1 232 ? -7.522 -10.305 -16.173 1 97.92 232 ALA A O 1
ATOM 1838 N N . ILE A 1 233 ? -6.821 -8.267 -15.499 1 97.1 233 ILE A N 1
ATOM 1839 C CA . ILE A 1 233 ? -6.924 -7.669 -16.826 1 97.1 233 ILE A CA 1
ATOM 1840 C C . ILE A 1 233 ? -6.086 -8.471 -17.819 1 97.1 233 ILE A C 1
ATOM 1842 O O . ILE A 1 233 ? -6.494 -8.671 -18.966 1 97.1 233 ILE A O 1
ATOM 1846 N N . GLN A 1 234 ? -4.95 -8.975 -17.339 1 95 234 GLN A N 1
ATOM 1847 C CA . GLN A 1 234 ? -4.042 -9.728 -18.199 1 95 234 GLN A CA 1
ATOM 1848 C C . GLN A 1 234 ? -4.515 -11.168 -18.37 1 95 234 GLN A C 1
ATOM 1850 O O . GLN A 1 234 ? -3.833 -11.98 -18.999 1 95 234 GLN A O 1
ATOM 1855 N N . GLY A 1 235 ? -5.635 -11.524 -17.754 1 95.68 235 GLY A N 1
ATOM 1856 C CA . GLY A 1 235 ? -6.269 -12.809 -18 1 95.68 235 GLY A CA 1
ATOM 1857 C C . GLY A 1 235 ? -5.698 -13.929 -17.15 1 95.68 235 GLY A C 1
ATOM 1858 O O . GLY A 1 235 ? -5.767 -15.1 -17.528 1 95.68 235 GLY A O 1
ATOM 1859 N N . ASN A 1 236 ? -5.145 -13.575 -16.009 1 95.63 236 ASN A N 1
ATOM 1860 C CA . ASN A 1 236 ? -4.437 -14.587 -15.232 1 95.63 236 ASN A CA 1
ATOM 1861 C C . ASN A 1 236 ? -5.372 -15.309 -14.267 1 95.63 236 ASN A C 1
ATOM 1863 O O . ASN A 1 236 ? -4.979 -16.287 -13.63 1 95.63 236 ASN A O 1
ATOM 1867 N N . GLY A 1 237 ? -6.605 -14.841 -14.12 1 97.09 237 GLY A N 1
ATOM 1868 C CA . GLY A 1 237 ? -7.542 -15.475 -13.206 1 97.09 237 GLY A CA 1
ATOM 1869 C C . GLY A 1 237 ? -8.745 -14.607 -12.887 1 97.09 237 GLY A C 1
ATOM 1870 O O . GLY A 1 237 ? -8.946 -13.563 -13.511 1 97.09 237 GLY A O 1
ATOM 1871 N N . VAL A 1 238 ? -9.575 -1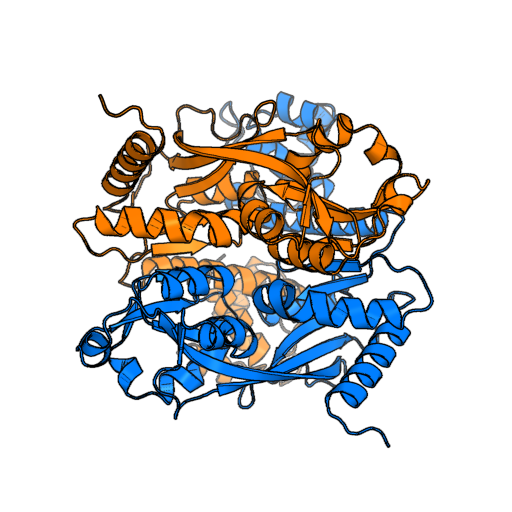5.116 -11.936 1 98.22 238 VAL A N 1
ATOM 1872 C CA . VAL A 1 238 ? -10.741 -14.381 -11.458 1 98.22 238 VAL A CA 1
ATOM 1873 C C . VAL A 1 238 ? -10.441 -13.765 -10.094 1 98.22 238 VAL A C 1
ATOM 1875 O O . VAL A 1 238 ? -9.632 -14.298 -9.33 1 98.22 238 VAL A O 1
ATOM 1878 N N . THR A 1 239 ? -11.021 -12.673 -9.815 1 98.06 239 THR A N 1
ATOM 1879 C CA . THR A 1 239 ? -10.792 -12.003 -8.539 1 98.06 239 THR A CA 1
ATOM 1880 C C . THR A 1 239 ? -12.03 -11.224 -8.107 1 98.06 239 THR A C 1
ATOM 1882 O O . THR A 1 239 ? -12.941 -11.001 -8.908 1 98.06 239 THR A O 1
ATOM 1885 N N . CYS A 1 24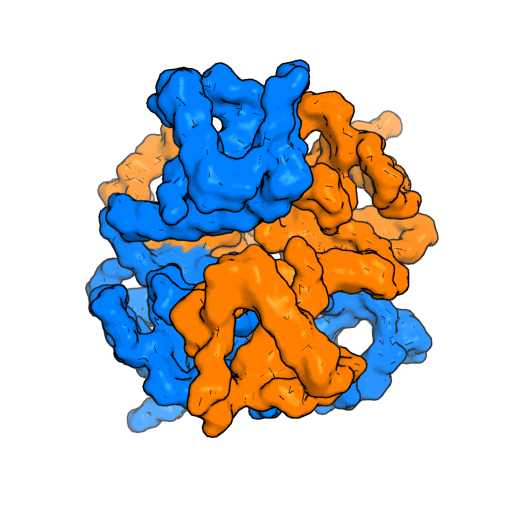0 ? -12.118 -10.902 -6.853 1 97.12 240 CYS A N 1
ATOM 1886 C CA . CYS A 1 240 ? -13.133 -9.993 -6.332 1 97.12 240 CYS A CA 1
ATOM 1887 C C . CYS A 1 240 ? -12.533 -8.628 -6.018 1 97.12 240 CYS A C 1
ATOM 1889 O O . CYS A 1 240 ? -11.493 -8.538 -5.364 1 97.12 240 CYS A O 1
ATOM 1891 N N . ILE A 1 241 ? -13.097 -7.625 -6.505 1 97.4 241 ILE A N 1
ATOM 1892 C CA . ILE A 1 241 ? -12.622 -6.269 -6.254 1 97.4 241 ILE A CA 1
ATOM 1893 C C . ILE A 1 241 ? -13.812 -5.323 -6.11 1 97.4 241 ILE A C 1
ATOM 1895 O O . ILE A 1 241 ? -14.923 -5.644 -6.537 1 97.4 241 ILE A O 1
ATOM 1899 N N . PRO A 1 242 ? -13.642 -4.176 -5.466 1 97.17 242 PRO A N 1
ATOM 1900 C CA . PRO A 1 242 ? -14.731 -3.198 -5.402 1 97.17 242 PRO A CA 1
ATOM 1901 C C . PRO A 1 242 ? -15.2 -2.746 -6.784 1 97.17 242 PRO A C 1
ATOM 1903 O O . PRO A 1 242 ? -14.38 -2.557 -7.686 1 97.17 242 PRO A O 1
ATOM 1906 N N . TYR A 1 243 ? -16.459 -2.586 -6.935 1 97.78 243 TYR A N 1
ATOM 1907 C CA . TYR A 1 243 ? -17.054 -2.171 -8.201 1 97.78 243 TYR A CA 1
ATOM 1908 C C . TYR A 1 243 ? -16.482 -0.836 -8.661 1 97.78 243 TYR A C 1
ATOM 1910 O O . TYR A 1 243 ? -16.207 -0.647 -9.848 1 97.78 243 TYR A O 1
ATOM 1918 N N . SER A 1 244 ? -16.291 0.092 -7.753 1 95.46 244 SER A N 1
ATOM 1919 C CA . SER A 1 244 ? -15.793 1.426 -8.074 1 95.46 244 SER A CA 1
ATOM 1920 C C . SER A 1 244 ? -14.412 1.36 -8.717 1 95.46 244 SER A C 1
ATOM 1922 O O . SER A 1 244 ? -14.036 2.247 -9.486 1 95.46 244 SER A O 1
ATOM 1924 N N . VAL A 1 245 ? -13.665 0.305 -8.402 1 95.45 245 VAL A N 1
ATOM 1925 C CA . VAL A 1 245 ? -12.323 0.116 -8.943 1 95.45 245 VAL A CA 1
ATOM 1926 C C . VAL A 1 245 ? -12.408 -0.549 -10.315 1 95.45 245 VAL A C 1
ATOM 1928 O O . VAL A 1 245 ? -11.629 -0.229 -11.216 1 95.45 245 VAL A O 1
ATOM 1931 N N . ALA A 1 246 ? -13.372 -1.405 -10.54 1 97.23 246 ALA A N 1
ATOM 1932 C CA . ALA A 1 246 ? -13.485 -2.242 -11.732 1 97.23 246 ALA A CA 1
ATOM 1933 C C . ALA A 1 246 ? -14.285 -1.537 -12.823 1 97.23 246 ALA A C 1
ATOM 1935 O O . ALA A 1 246 ? -14.179 -1.885 -14.002 1 97.23 246 ALA A O 1
ATOM 1936 N N . LYS A 1 247 ? -15.105 -0.571 -12.456 1 96.89 247 LYS A N 1
ATOM 1937 C CA . LYS A 1 247 ? -16.146 -0.017 -13.316 1 96.89 247 LYS A CA 1
ATOM 1938 C C . LYS A 1 247 ? -15.565 0.47 -14.64 1 96.89 247 LYS A C 1
ATOM 1940 O O . LYS A 1 247 ? -16.05 0.1 -15.711 1 96.89 247 LYS A O 1
ATOM 1945 N N . GLU A 1 248 ? -14.534 1.267 -14.552 1 94.06 248 GLU A N 1
ATOM 1946 C CA . GLU A 1 248 ? -13.951 1.841 -15.761 1 94.06 248 GLU A CA 1
ATOM 1947 C C . GLU A 1 248 ? -13.415 0.752 -16.686 1 94.06 248 GLU A C 1
ATOM 1949 O O . GLU A 1 248 ? -13.513 0.865 -17.909 1 94.06 248 GLU A O 1
ATOM 1954 N N . TYR A 1 249 ? -12.905 -0.288 -16.174 1 96.3 249 TYR A N 1
ATOM 1955 C CA . TYR A 1 249 ? -12.291 -1.36 -16.95 1 96.3 249 TYR A CA 1
ATOM 1956 C C . TYR A 1 249 ? -13.349 -2.298 -17.517 1 96.3 249 TYR A C 1
ATOM 1958 O O . TYR A 1 249 ? -13.131 -2.941 -18.546 1 96.3 249 TYR A O 1
ATOM 1966 N N . ILE A 1 250 ? -14.488 -2.363 -16.828 1 97.46 250 ILE A N 1
ATOM 1967 C CA . ILE A 1 250 ? -15.623 -3.095 -17.38 1 97.46 250 ILE A CA 1
ATOM 1968 C C . ILE A 1 250 ? -16.2 -2.331 -18.569 1 97.46 250 ILE A C 1
ATOM 1970 O O . ILE A 1 250 ? -16.451 -2.913 -19.627 1 97.46 250 ILE A O 1
ATOM 1974 N N . GLU A 1 251 ? -16.307 -1.062 -18.43 1 96.71 251 GLU A N 1
ATOM 1975 C CA . GLU A 1 251 ? -16.887 -0.207 -19.462 1 96.71 251 GLU A CA 1
ATOM 1976 C C . GLU A 1 251 ? -16.002 -0.163 -20.704 1 96.71 251 GLU A C 1
ATOM 1978 O O . GLU A 1 251 ? -16.504 -0.084 -21.828 1 96.71 251 GLU A O 1
ATOM 1983 N N . ASP A 1 252 ? -14.667 -0.284 -20.496 1 94.44 252 ASP A N 1
ATOM 1984 C CA . ASP A 1 252 ? -13.771 -0.208 -21.646 1 94.44 252 ASP A CA 1
ATOM 1985 C C . ASP A 1 252 ? -13.388 -1.602 -22.137 1 94.44 252 ASP A C 1
ATOM 1987 O O . ASP A 1 252 ? -12.429 -1.756 -22.896 1 94.44 252 ASP A O 1
ATOM 1991 N N . HIS A 1 253 ? -14.014 -2.655 -21.624 1 95.94 253 HIS A N 1
ATOM 1992 C CA . HIS A 1 253 ? -13.984 -4.033 -22.099 1 95.94 253 HIS A CA 1
ATOM 1993 C C . HIS A 1 253 ? -12.632 -4.683 -21.82 1 95.94 253 HIS A C 1
ATOM 1995 O O . HIS A 1 253 ? -12.15 -5.49 -22.619 1 95.94 253 HIS A O 1
ATOM 2001 N N . ARG A 1 254 ? -12.085 -4.352 -20.847 1 97.02 254 ARG A N 1
ATOM 2002 C CA . ARG A 1 254 ? -10.859 -5.014 -20.413 1 97.02 254 ARG A CA 1
ATOM 2003 C C . ARG A 1 254 ? -11.147 -6.041 -19.323 1 97.02 254 ARG A C 1
ATOM 2005 O O . ARG A 1 254 ? -10.351 -6.954 -19.098 1 97.02 254 ARG A O 1
ATOM 2012 N N . LEU A 1 255 ? -12.305 -5.784 -18.618 1 98.33 255 LEU A N 1
ATOM 2013 C CA . LEU A 1 255 ? -12.784 -6.713 -17.601 1 98.33 255 LEU A CA 1
ATOM 2014 C C . LEU A 1 255 ? -14.205 -7.173 -17.91 1 98.33 255 LEU A C 1
ATOM 2016 O O . LEU A 1 255 ? -14.955 -6.47 -18.59 1 98.33 255 LEU A O 1
ATOM 2020 N N . ILE A 1 256 ? -14.518 -8.292 -17.407 1 98.43 256 ILE A N 1
ATOM 2021 C CA . ILE A 1 256 ? -15.865 -8.849 -17.479 1 98.43 256 ILE A CA 1
ATOM 2022 C C . ILE A 1 256 ? -16.403 -9.081 -16.069 1 98.43 256 ILE A C 1
ATOM 2024 O O . ILE A 1 256 ? -15.717 -9.661 -15.223 1 98.43 256 ILE A O 1
ATOM 2028 N N . HIS A 1 257 ? -17.572 -8.52 -15.826 1 98.37 257 HIS A N 1
ATOM 2029 C CA . HIS A 1 257 ? -18.282 -8.809 -14.586 1 98.37 257 HIS A CA 1
ATOM 2030 C C . HIS A 1 257 ? -18.899 -10.203 -14.617 1 98.37 257 HIS A C 1
ATOM 2032 O O . HIS A 1 257 ? -19.907 -10.426 -15.291 1 98.37 257 HIS A O 1
ATOM 2038 N N . ILE A 1 258 ? -18.319 -11.098 -13.89 1 98.2 258 ILE A N 1
ATOM 2039 C CA . ILE A 1 258 ? -18.789 -12.479 -13.914 1 98.2 258 ILE A CA 1
ATOM 2040 C C . ILE A 1 258 ? -19.623 -12.761 -12.666 1 98.2 258 ILE A C 1
ATOM 2042 O O . ILE A 1 258 ? -19.561 -12.013 -11.688 1 98.2 258 ILE A O 1
ATOM 2046 N N . TRP A 1 259 ? -20.461 -13.778 -12.754 1 97.28 259 TRP A N 1
ATOM 2047 C CA . TRP A 1 259 ? -21.321 -14.183 -11.647 1 97.28 259 TRP A CA 1
ATOM 2048 C C . TRP A 1 259 ? -22.054 -12.982 -11.059 1 97.28 259 TRP A C 1
ATOM 2050 O O . TRP A 1 259 ? -22.026 -12.763 -9.845 1 97.28 259 TRP A O 1
ATOM 2060 N N . GLN A 1 260 ? -22.698 -12.246 -11.792 1 96.47 260 GLN A N 1
ATOM 2061 C CA . GLN A 1 260 ? -23.267 -10.931 -11.512 1 96.47 260 GLN A CA 1
ATOM 2062 C C . GLN A 1 260 ? -24.36 -11.019 -10.451 1 96.47 260 GLN A C 1
ATOM 2064 O O . GLN A 1 260 ? -24.724 -10.011 -9.842 1 96.47 260 GLN A O 1
ATOM 2069 N N . GLU A 1 261 ? -24.845 -12.171 -10.182 1 96.1 261 GLU A N 1
ATOM 2070 C CA . GLU A 1 261 ? -25.907 -12.349 -9.195 1 96.1 261 GLU A CA 1
ATOM 2071 C C . GLU A 1 261 ? -25.365 -12.226 -7.774 1 96.1 261 GLU A C 1
ATOM 2073 O O . GLU A 1 261 ? -26.131 -12.036 -6.826 1 96.1 261 GLU A O 1
ATOM 2078 N N . TYR A 1 262 ? -24.095 -12.365 -7.659 1 97.16 262 TYR A N 1
ATOM 2079 C CA . TYR A 1 262 ? -23.484 -12.303 -6.336 1 97.16 262 TYR A CA 1
ATOM 2080 C C . TYR A 1 262 ? -22.704 -11.006 -6.156 1 97.16 262 TYR A C 1
ATOM 2082 O O . TYR A 1 262 ? -21.879 -10.648 -7 1 97.16 262 TYR A O 1
ATOM 2090 N N . SER A 1 263 ? -22.933 -10.313 -5.117 1 96.55 263 SER A N 1
ATOM 2091 C CA . SER A 1 263 ? -22.214 -9.103 -4.73 1 96.55 263 SER A CA 1
ATOM 2092 C C . SER A 1 263 ? -22.258 -8.893 -3.22 1 96.55 263 SER A C 1
ATOM 2094 O O . SER A 1 263 ? -23.142 -9.419 -2.54 1 96.55 263 SER A O 1
ATOM 2096 N N . GLN A 1 264 ? -21.25 -8.242 -2.711 1 96.12 264 GLN A N 1
ATOM 2097 C CA . GLN A 1 264 ? -21.182 -7.908 -1.292 1 96.12 264 GLN A CA 1
ATOM 2098 C C . GLN A 1 264 ? -21.164 -6.396 -1.083 1 96.12 264 GLN A C 1
ATOM 2100 O O . GLN A 1 264 ? -20.16 -5.738 -1.362 1 96.12 264 GLN A O 1
ATOM 2105 N N . PRO A 1 265 ? -22.252 -5.842 -0.532 1 95.45 265 PRO A N 1
ATOM 2106 C CA . PRO A 1 265 ? -22.313 -4.39 -0.344 1 95.45 265 PRO A CA 1
ATOM 2107 C C . PRO A 1 265 ? -21.252 -3.875 0.625 1 95.45 265 PRO A C 1
ATOM 2109 O O . PRO A 1 265 ? -20.956 -4.53 1.628 1 95.45 265 PRO A O 1
ATOM 2112 N N . LEU A 1 266 ? -20.677 -2.747 0.268 1 94.54 266 LEU A N 1
ATOM 2113 C CA . LEU A 1 266 ? -19.715 -2.018 1.088 1 94.54 266 LEU A CA 1
ATOM 2114 C C . LEU A 1 266 ? -20.123 -0.556 1.233 1 94.54 266 LEU A C 1
ATOM 2116 O O . LEU A 1 266 ? -20.816 -0.012 0.371 1 94.54 266 LEU A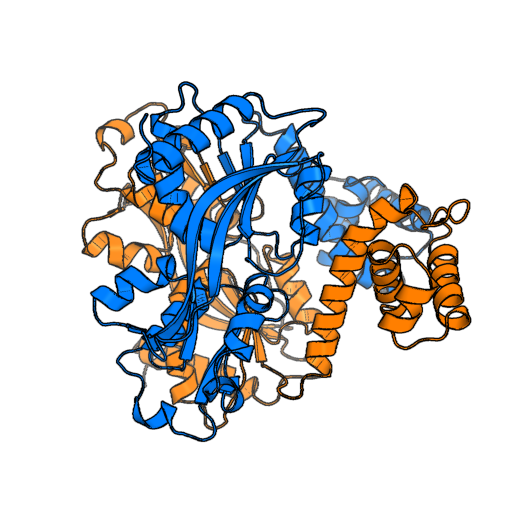 O 1
ATOM 2120 N N . GLU A 1 267 ? -19.746 -0 2.325 1 94.18 267 GLU A N 1
ATOM 2121 C CA . GLU A 1 267 ? -19.84 1.443 2.522 1 94.18 267 GLU A CA 1
ATOM 2122 C C . GLU A 1 267 ? -18.458 2.069 2.683 1 94.18 267 GLU A C 1
ATOM 2124 O O . GLU A 1 267 ? -17.579 1.489 3.323 1 94.18 267 GLU A O 1
ATOM 2129 N N . ILE A 1 268 ? -18.239 3.151 2.044 1 95.33 268 ILE A N 1
ATOM 2130 C CA . ILE A 1 268 ? -17.051 3.958 2.298 1 95.33 268 ILE A CA 1
ATOM 2131 C C . ILE A 1 268 ? -17.34 4.971 3.403 1 95.33 268 ILE A C 1
ATOM 2133 O O . ILE A 1 268 ? -18.286 5.757 3.301 1 95.33 268 ILE A O 1
ATOM 2137 N N . VAL A 1 269 ? -16.474 4.959 4.428 1 94.45 269 VAL A N 1
ATOM 2138 C CA . VAL A 1 269 ? -16.802 5.778 5.59 1 94.45 269 VAL A CA 1
ATOM 2139 C C . VAL A 1 269 ? -15.565 6.551 6.043 1 94.45 269 VAL A C 1
ATOM 2141 O O . VAL A 1 269 ? -14.434 6.124 5.798 1 94.45 269 VAL A O 1
ATOM 2144 N N . LEU A 1 270 ? -15.789 7.649 6.608 1 95.88 270 LEU A N 1
ATOM 2145 C CA . LEU A 1 270 ? -14.824 8.483 7.316 1 95.88 270 LEU A CA 1
ATOM 2146 C C . LEU A 1 270 ? -15.049 8.415 8.823 1 95.88 270 LEU A C 1
ATOM 2148 O O . LEU A 1 270 ? -16.18 8.556 9.292 1 95.88 270 LEU A O 1
ATOM 2152 N N . ILE A 1 271 ? -13.966 8.187 9.556 1 94.06 271 ILE A N 1
ATOM 2153 C CA . ILE A 1 271 ? -14.117 7.983 10.993 1 94.06 271 ILE A CA 1
ATOM 2154 C C . ILE A 1 271 ? -13.129 8.87 11.747 1 94.06 271 ILE A C 1
ATOM 2156 O O . ILE A 1 271 ? -11.972 9.004 11.342 1 94.06 271 ILE A O 1
ATOM 2160 N N . ARG A 1 272 ? -13.532 9.484 12.798 1 93.06 272 ARG A N 1
ATOM 2161 C CA . ARG A 1 272 ? -12.652 10.21 13.709 1 93.06 272 ARG A CA 1
ATOM 2162 C C . ARG A 1 272 ? -13.037 9.955 15.162 1 93.06 272 ARG A C 1
ATOM 2164 O O . ARG A 1 272 ? -14.12 9.436 15.44 1 93.06 272 ARG A O 1
ATOM 2171 N N . LEU A 1 273 ? -12.065 10.298 16.03 1 85.7 273 LEU A N 1
ATOM 2172 C CA . LEU A 1 273 ? -12.353 10.319 17.461 1 85.7 273 LEU A CA 1
ATOM 2173 C C . LEU A 1 273 ? -13.143 11.567 17.839 1 85.7 273 LEU A C 1
ATOM 2175 O O . LEU A 1 273 ? -12.787 12.677 17.438 1 85.7 273 LEU A O 1
ATOM 2179 N N . LEU A 1 274 ? -14.205 11.435 18.552 1 86.02 274 LEU A N 1
ATOM 2180 C CA . LEU A 1 274 ? -15.015 12.577 18.961 1 86.02 274 LEU A CA 1
ATOM 2181 C C . LEU A 1 274 ? -14.273 13.43 19.985 1 86.02 274 LEU A C 1
ATOM 2183 O O . LEU A 1 274 ? -14.293 14.661 19.905 1 86.02 274 LEU A O 1
ATOM 2187 N N . GLU A 1 275 ? -13.668 12.76 20.962 1 80.19 275 GLU A N 1
ATOM 2188 C CA . GLU A 1 275 ? -12.955 13.495 22.002 1 80.19 275 GLU A CA 1
ATOM 2189 C C . GLU A 1 275 ? -11.445 13.321 21.865 1 80.19 275 GLU A C 1
ATOM 2191 O O . GLU A 1 275 ? -10.826 12.587 22.638 1 80.19 275 GLU A O 1
ATOM 2196 N N . SER A 1 276 ? -10.933 13.931 20.841 1 74.01 276 SER A N 1
ATOM 2197 C CA . SER A 1 276 ? -9.483 13.93 20.669 1 74.01 276 SER A CA 1
ATOM 2198 C C . SER A 1 276 ? -8.82 14.971 21.565 1 74.01 276 SER A C 1
ATOM 2200 O O . SER A 1 276 ? -9.368 16.054 21.778 1 74.01 276 SER A O 1
ATOM 2202 N N . LYS A 1 277 ? -7.745 14.655 22.199 1 66.99 277 LYS A N 1
ATOM 2203 C CA . LYS A 1 277 ? -7.036 15.565 23.094 1 66.99 277 LYS A CA 1
ATOM 2204 C C . LYS A 1 277 ? -6.426 16.732 22.322 1 66.99 277 LYS A C 1
ATOM 2206 O O . LYS A 1 277 ? -6.374 17.856 22.825 1 66.99 277 LYS A O 1
ATOM 2211 N N . ASN A 1 278 ? -5.991 16.514 21.106 1 71.29 278 ASN A N 1
ATOM 2212 C CA . ASN A 1 278 ? -5.353 17.508 20.249 1 71.29 278 ASN A CA 1
ATOM 2213 C C . ASN A 1 278 ? -5.809 17.373 18.799 1 71.29 278 ASN A C 1
ATOM 2215 O O . ASN A 1 278 ? -5.018 17.014 17.926 1 71.29 278 ASN A O 1
ATOM 2219 N N . PRO A 1 279 ? -7.074 17.748 18.629 1 78.35 279 PRO A N 1
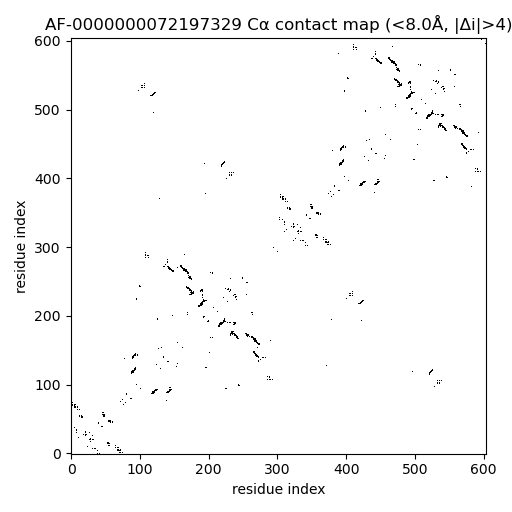ATOM 2220 C CA . PRO A 1 279 ? -7.58 17.609 17.261 1 78.35 279 PRO A CA 1
ATOM 2221 C C . PRO A 1 279 ? -6.904 18.565 16.281 1 78.35 279 PRO A C 1
ATOM 2223 O O . PRO A 1 279 ? -6.541 19.684 16.655 1 78.35 279 PRO A O 1
ATOM 2226 N N . HIS A 1 280 ? -6.633 18.035 15.104 1 83.19 280 HIS A N 1
ATOM 2227 C CA . HIS A 1 280 ? -6.178 18.943 14.058 1 83.19 280 HIS A CA 1
ATOM 2228 C C . HIS A 1 280 ? -7.114 20.141 13.923 1 83.19 280 HIS A C 1
ATOM 2230 O O . HIS A 1 280 ? -8.335 19.992 14.007 1 83.19 280 HIS A O 1
ATOM 2236 N N . PRO A 1 281 ? -6.586 21.297 13.694 1 83.24 281 PRO A N 1
ATOM 2237 C CA . PRO A 1 281 ? -7.394 22.519 13.705 1 83.24 281 PRO A CA 1
ATOM 2238 C C . PRO A 1 281 ? -8.504 22.501 12.657 1 83.24 281 PRO A C 1
ATOM 2240 O O . PRO A 1 281 ? -9.551 23.125 12.85 1 83.24 281 PRO A O 1
ATOM 2243 N N . TYR A 1 282 ? -8.365 21.749 11.61 1 88.48 282 TYR A N 1
ATOM 2244 C CA . TYR A 1 282 ? -9.319 21.814 10.509 1 88.48 282 TYR A CA 1
ATOM 2245 C C . TYR A 1 282 ? -10.179 20.558 10.457 1 88.48 282 TYR A C 1
ATOM 2247 O O . TYR A 1 282 ? -10.938 20.356 9.506 1 88.48 282 TYR A O 1
ATOM 2255 N N . ILE A 1 283 ? -10.139 19.701 11.425 1 91.19 283 ILE A N 1
ATOM 2256 C CA . ILE A 1 283 ? -10.792 18.398 11.374 1 91.19 283 ILE A CA 1
ATOM 2257 C C . ILE A 1 283 ? -12.308 18.581 11.342 1 91.19 283 ILE A C 1
ATOM 2259 O O . ILE A 1 283 ? -13.013 17.858 10.634 1 91.19 283 ILE A O 1
ATOM 2263 N N . ASN A 1 284 ? -12.82 19.548 12.143 1 92.14 284 ASN A N 1
ATOM 2264 C CA . ASN A 1 284 ? -14.258 19.793 12.149 1 92.14 284 ASN A CA 1
ATOM 2265 C C . ASN A 1 284 ? -14.749 20.283 10.79 1 92.14 284 ASN A C 1
ATOM 2267 O O . ASN A 1 284 ? -15.749 19.786 10.27 1 92.14 284 ASN A O 1
ATOM 2271 N N . GLN A 1 285 ? -14.039 21.213 10.273 1 92.59 285 GLN A N 1
ATOM 2272 C CA . GLN A 1 285 ? -14.397 21.708 8.948 1 92.59 285 GLN A CA 1
ATOM 2273 C C . GLN A 1 285 ? -14.325 20.594 7.907 1 92.59 285 GLN A C 1
ATOM 2275 O O . GLN A 1 285 ? -15.165 20.524 7.007 1 92.59 285 GLN A O 1
ATOM 2280 N N . PHE A 1 286 ? -13.351 19.761 7.989 1 94.09 286 PHE A N 1
ATOM 2281 C CA . PHE A 1 286 ? -13.151 18.644 7.074 1 94.09 286 PHE A CA 1
ATOM 2282 C C . PHE A 1 286 ? -14.346 17.699 7.105 1 94.09 286 PHE A C 1
ATOM 2284 O O . PHE A 1 286 ? -14.874 17.322 6.056 1 94.09 286 PHE A O 1
ATOM 2291 N N . PHE A 1 287 ? -14.831 17.351 8.245 1 95.43 287 PHE A N 1
ATOM 2292 C CA . PHE A 1 287 ? -15.954 16.433 8.394 1 95.43 287 PHE A CA 1
ATOM 2293 C C . PHE A 1 287 ? -17.251 17.086 7.931 1 95.43 287 PHE A C 1
ATOM 2295 O O . PHE A 1 287 ? -18.078 16.443 7.281 1 95.43 287 PHE A O 1
ATOM 2302 N N . ASP A 1 288 ? -17.409 18.31 8.265 1 94.55 288 ASP A N 1
ATOM 2303 C CA . ASP A 1 288 ? -18.6 19.022 7.811 1 94.55 288 ASP A CA 1
ATOM 2304 C C . ASP A 1 288 ? -18.658 19.079 6.286 1 94.55 288 ASP A C 1
ATOM 2306 O O . ASP A 1 288 ? -19.718 18.872 5.692 1 94.55 288 ASP A O 1
ATOM 2310 N N . THR A 1 289 ? -17.548 19.396 5.696 1 94.55 289 THR A N 1
ATOM 2311 C CA . THR A 1 289 ? -17.469 19.445 4.24 1 94.55 289 THR A CA 1
ATOM 2312 C C . THR A 1 289 ? -17.766 18.075 3.637 1 94.55 289 THR A C 1
ATOM 2314 O O . THR A 1 289 ? -18.453 17.975 2.618 1 94.55 289 THR A O 1
ATOM 2317 N N . ALA A 1 290 ? -17.206 16.98 4.254 1 95.78 290 ALA A N 1
ATOM 2318 C CA . ALA A 1 290 ? -17.447 15.62 3.781 1 95.78 290 ALA A CA 1
ATOM 2319 C C . ALA A 1 290 ? -18.938 15.297 3.776 1 95.78 290 ALA A C 1
ATOM 2321 O O . ALA A 1 290 ? -19.443 14.683 2.832 1 95.78 290 ALA A O 1
ATOM 2322 N N . LYS A 1 291 ? -19.641 15.753 4.772 1 95.38 291 LYS A N 1
ATOM 2323 C CA . LYS A 1 291 ? -21.08 15.525 4.871 1 95.38 291 LYS A CA 1
ATOM 2324 C C . LYS A 1 291 ? -21.829 16.249 3.756 1 95.38 291 LYS A C 1
ATOM 2326 O O . LYS A 1 291 ? -22.753 15.692 3.158 1 95.38 291 LYS A O 1
ATOM 2331 N N . VAL A 1 292 ? -21.42 17.42 3.503 1 92.85 292 VAL A N 1
ATOM 2332 C CA . VAL A 1 292 ? -22.055 18.237 2.474 1 92.85 292 VAL A CA 1
ATOM 2333 C C . VAL A 1 292 ? -21.873 17.581 1.107 1 92.85 292 VAL A C 1
ATOM 2335 O O . VAL A 1 292 ? -22.826 17.473 0.332 1 92.85 292 VAL A O 1
ATOM 2338 N N . ILE A 1 293 ? -20.67 17.144 0.826 1 92.88 293 ILE A N 1
ATOM 2339 C CA . ILE A 1 293 ? -20.359 16.53 -0.46 1 92.88 293 ILE A CA 1
ATOM 2340 C C . ILE A 1 293 ? -21.191 15.263 -0.642 1 92.88 293 ILE A C 1
ATOM 2342 O O . ILE A 1 293 ? -21.703 15.001 -1.733 1 92.88 293 ILE A O 1
ATOM 2346 N N . TYR A 1 294 ? -21.276 14.493 0.42 1 92.19 294 TYR A N 1
ATOM 2347 C CA . TYR A 1 294 ? -22.073 13.274 0.349 1 92.19 294 TYR A CA 1
ATOM 2348 C C . TYR A 1 294 ? -23.529 13.591 0.029 1 92.19 294 TYR A C 1
ATOM 2350 O O . TYR A 1 294 ? -24.157 12.904 -0.779 1 92.19 294 TYR A O 1
ATOM 2358 N N . GLN A 1 295 ? -24.039 14.557 0.66 1 89.15 295 GLN A N 1
ATOM 2359 C CA . GLN A 1 295 ? -25.422 14.962 0.435 1 89.15 295 GLN A CA 1
ATOM 2360 C C . GLN A 1 295 ? -25.624 15.458 -0.994 1 89.15 295 GLN A C 1
ATOM 2362 O O . GLN A 1 295 ? -26.653 15.179 -1.614 1 89.15 295 GLN A O 1
ATOM 2367 N N . GLU A 1 296 ? -24.642 16.126 -1.54 1 85.44 296 GLU A N 1
ATOM 2368 C CA . GLU A 1 296 ? -24.719 16.624 -2.91 1 85.44 296 GLU A CA 1
ATOM 2369 C C . GLU A 1 296 ? -24.667 15.479 -3.917 1 85.44 296 GLU A C 1
ATOM 2371 O O . GLU A 1 296 ? -25.361 15.51 -4.936 1 85.44 296 GLU A O 1
ATOM 2376 N N . MET A 1 297 ? -23.838 14.53 -3.6 1 80.24 297 MET A N 1
ATOM 2377 C CA . MET A 1 297 ? -23.649 13.41 -4.519 1 80.24 297 MET A CA 1
ATOM 2378 C C . MET A 1 297 ? -24.832 12.45 -4.456 1 80.24 297 MET A C 1
ATOM 2380 O O . MET A 1 297 ? -25.154 11.79 -5.446 1 80.24 297 MET A O 1
ATOM 2384 N N . SER A 1 298 ? -25.319 12.227 -3.209 1 73.34 298 SER A N 1
ATOM 2385 C CA . SER A 1 298 ? -26.442 11.311 -3.034 1 73.34 298 SER A CA 1
ATOM 2386 C C . SER A 1 298 ? -27.752 11.952 -3.478 1 73.34 298 SER A C 1
ATOM 2388 O O . SER A 1 298 ? -28.771 11.269 -3.608 1 73.34 298 SER A O 1
ATOM 2390 N N . GLY A 1 299 ? -27.793 13.111 -4.053 1 63.14 299 GLY A N 1
ATOM 2391 C CA . GLY A 1 299 ? -29.015 13.788 -4.458 1 63.14 299 GLY A CA 1
ATOM 2392 C C . GLY A 1 299 ? -29.881 14.207 -3.285 1 63.14 299 GLY A C 1
ATOM 2393 O O . GLY A 1 299 ? -31.072 14.48 -3.453 1 63.14 299 GLY A O 1
ATOM 2394 N N . VAL A 1 300 ? -29.698 14.057 -1.998 1 43.75 300 VAL A N 1
ATOM 2395 C CA . VAL A 1 300 ? -30.567 14.472 -0.902 1 43.75 300 VAL A CA 1
ATOM 2396 C C . VAL A 1 300 ? -30.517 15.99 -0.75 1 43.75 300 VAL A C 1
ATOM 2398 O O . VAL A 1 300 ? -29.616 16.526 -0.099 1 43.75 300 VAL A O 1
ATOM 2401 N N . ILE A 1 301 ? -30.106 16.83 -1.561 1 37.35 301 ILE A N 1
ATOM 2402 C CA . ILE A 1 301 ? -30.343 18.253 -1.341 1 37.35 301 ILE A CA 1
ATOM 2403 C C . ILE A 1 301 ? -31.733 18.458 -0.743 1 37.35 301 ILE A C 1
ATOM 2405 O O . ILE A 1 301 ? -32.733 18.022 -1.316 1 37.35 301 ILE A O 1
ATOM 2409 N N . PRO A 1 302 ? -31.706 19.035 0.518 1 31.72 302 PRO A N 1
ATOM 2410 C CA . PRO A 1 302 ? -33.045 19.512 0.871 1 31.72 302 PRO A CA 1
ATOM 2411 C C . PRO A 1 302 ? -33.627 20.463 -0.173 1 31.72 302 PRO A C 1
ATOM 2413 O O . PRO A 1 302 ? -32.879 21.15 -0.872 1 31.72 302 PRO A O 1
ATOM 2416 N N . MET B 1 1 ? 8.817 -15.171 24.09 1 45.42 1 MET B N 1
ATOM 2417 C CA . MET B 1 1 ? 7.408 -14.8 24.004 1 45.42 1 MET B CA 1
ATOM 2418 C C . MET B 1 1 ? 6.67 -15.692 23.011 1 45.42 1 MET B C 1
ATOM 2420 O O . MET B 1 1 ? 7.191 -15.995 21.936 1 45.42 1 MET B O 1
ATOM 2424 N N . ASN B 1 2 ? 5.779 -16.474 23.44 1 55.6 2 ASN B N 1
ATOM 2425 C CA . ASN B 1 2 ? 4.949 -17.463 22.761 1 55.6 2 ASN B CA 1
ATOM 2426 C C . ASN B 1 2 ? 3.783 -16.807 22.027 1 55.6 2 ASN B C 1
ATOM 2428 O O . ASN B 1 2 ? 2.961 -16.125 22.642 1 55.6 2 ASN B O 1
ATOM 2432 N N . ILE B 1 3 ? 3.814 -16.875 20.722 1 63.89 3 ILE B N 1
ATOM 2433 C CA . ILE B 1 3 ? 2.769 -16.28 19.896 1 63.89 3 ILE B CA 1
ATOM 2434 C C . ILE B 1 3 ? 1.399 -16.748 20.381 1 63.89 3 ILE B C 1
ATOM 2436 O O . ILE B 1 3 ? 0.415 -16.009 20.289 1 63.89 3 ILE B O 1
ATOM 2440 N N . ARG B 1 4 ? 1.413 -17.916 20.866 1 67.81 4 ARG B N 1
ATOM 2441 C CA . ARG B 1 4 ? 0.162 -18.439 21.406 1 67.81 4 ARG B CA 1
ATOM 2442 C C . ARG B 1 4 ? -0.326 -17.592 22.576 1 67.81 4 ARG B C 1
ATOM 2444 O O . ARG B 1 4 ? -1.528 -17.367 22.728 1 67.81 4 ARG B O 1
ATOM 2451 N N . TRP B 1 5 ? 0.632 -17.051 23.336 1 75.14 5 TRP B N 1
ATOM 2452 C CA . TRP B 1 5 ? 0.267 -16.185 24.452 1 75.14 5 TRP B CA 1
ATOM 2453 C C . TRP B 1 5 ? -0.361 -14.888 23.953 1 75.14 5 TRP B C 1
ATOM 2455 O O . TRP B 1 5 ? -1.344 -14.408 24.521 1 75.14 5 TRP B O 1
ATOM 2465 N N . LEU B 1 6 ? 0.247 -14.474 22.874 1 72.67 6 LEU B N 1
ATOM 2466 C CA . LEU B 1 6 ? -0.258 -13.222 22.32 1 72.67 6 LEU B CA 1
ATOM 2467 C C . LEU B 1 6 ? -1.632 -13.421 21.69 1 72.67 6 LEU B C 1
ATOM 2469 O O . LEU B 1 6 ? -2.507 -12.561 21.814 1 72.67 6 LEU B O 1
ATOM 2473 N N . LYS B 1 7 ? -1.805 -14.518 21 1 72.26 7 LYS B N 1
ATOM 2474 C CA . LYS B 1 7 ? -3.115 -14.854 20.451 1 72.26 7 LYS B CA 1
ATOM 2475 C C . LYS B 1 7 ? -4.163 -14.964 21.555 1 72.26 7 LYS B C 1
ATOM 2477 O O . LYS B 1 7 ? -5.278 -14.458 21.412 1 72.26 7 LYS B O 1
ATOM 2482 N N . ASP B 1 8 ? -3.825 -15.603 22.636 1 77.01 8 ASP B N 1
ATOM 2483 C CA . ASP B 1 8 ? -4.713 -15.736 23.788 1 77.01 8 ASP B CA 1
ATOM 2484 C C . ASP B 1 8 ? -5.058 -14.369 24.375 1 77.01 8 ASP B C 1
ATOM 2486 O O . ASP B 1 8 ? -6.211 -14.113 24.728 1 77.01 8 ASP B O 1
ATOM 2490 N N . PHE B 1 9 ? -4.035 -13.511 24.45 1 81.47 9 PHE B N 1
ATOM 2491 C CA . PHE B 1 9 ? -4.208 -12.154 24.953 1 81.47 9 PHE B CA 1
ATOM 2492 C C . PHE B 1 9 ? -5.211 -11.385 24.102 1 81.47 9 PHE B C 1
ATOM 2494 O O . PHE B 1 9 ? -6.137 -10.766 24.631 1 81.47 9 PHE B O 1
ATOM 2501 N N . ILE B 1 10 ? -5.064 -11.543 22.865 1 74.96 10 ILE B N 1
ATOM 2502 C CA . ILE B 1 10 ? -5.946 -10.833 21.946 1 74.96 10 ILE B CA 1
ATOM 2503 C C . ILE B 1 10 ? -7.367 -11.376 22.071 1 74.96 10 ILE B C 1
ATOM 2505 O O . ILE B 1 10 ? -8.329 -10.608 22.141 1 74.96 10 ILE B O 1
ATOM 2509 N N . THR B 1 11 ? -7.544 -12.67 22.076 1 75.21 11 THR B N 1
ATOM 2510 C CA . THR B 1 11 ? -8.849 -13.312 22.189 1 75.21 11 THR B CA 1
ATOM 2511 C C . THR B 1 11 ? -9.559 -12.873 23.466 1 75.21 11 THR B C 1
ATOM 2513 O O . THR B 1 11 ? -10.748 -12.548 23.441 1 75.21 11 THR B O 1
ATOM 2516 N N . LEU B 1 12 ? -8.827 -12.825 24.528 1 80.09 12 LEU B N 1
ATOM 2517 C CA . LEU B 1 12 ? -9.407 -12.431 25.807 1 80.09 12 LEU B CA 1
ATOM 2518 C C . LEU B 1 12 ? -9.791 -10.955 25.799 1 80.09 12 LEU B C 1
ATOM 2520 O O . LEU B 1 12 ? -10.83 -10.576 26.345 1 80.09 12 LEU B O 1
ATOM 2524 N N . ALA B 1 13 ? -8.945 -10.182 25.279 1 76.81 13 ALA B N 1
ATOM 2525 C CA . ALA B 1 13 ? -9.236 -8.753 25.195 1 76.81 13 ALA B CA 1
ATOM 2526 C C . ALA B 1 13 ? -10.529 -8.5 24.426 1 76.81 13 ALA B C 1
ATOM 2528 O O . ALA B 1 13 ? -11.322 -7.632 24.799 1 76.81 13 ALA B O 1
ATOM 2529 N N . ASP B 1 14 ? -10.694 -9.295 23.456 1 69.67 14 ASP B N 1
ATOM 2530 C CA . ASP B 1 14 ? -11.852 -9.13 22.584 1 69.67 14 ASP B CA 1
ATOM 2531 C C . ASP B 1 14 ? -13.115 -9.688 23.236 1 69.67 14 ASP B C 1
ATOM 2533 O O . ASP B 1 14 ? -14.187 -9.087 23.141 1 69.67 14 ASP B O 1
ATOM 2537 N N . CYS B 1 15 ? -12.99 -10.839 23.897 1 69 15 CYS B N 1
ATOM 2538 C CA . CYS B 1 15 ? -14.121 -11.555 24.476 1 69 15 CYS B CA 1
ATOM 2539 C C . CYS B 1 15 ? -14.46 -11.012 25.859 1 69 15 CYS B C 1
ATOM 2541 O O . CYS B 1 15 ? -15.593 -11.151 26.324 1 69 15 CYS B O 1
ATOM 2543 N N . GLN B 1 16 ? -13.495 -10.443 26.54 1 73.01 16 GLN B N 1
ATOM 2544 C CA . GLN B 1 16 ? -13.566 -9.849 27.871 1 73.01 16 GLN B CA 1
ATOM 2545 C C . GLN B 1 16 ? -14.026 -10.872 28.906 1 73.01 16 GLN B C 1
ATOM 2547 O O . GLN B 1 16 ? -14.325 -10.516 30.048 1 73.01 16 GLN B O 1
ATOM 2552 N N . LYS B 1 17 ? -14.269 -12.126 28.553 1 76.76 17 LYS B N 1
ATOM 2553 C CA . LYS B 1 17 ? -14.585 -13.247 29.434 1 76.76 17 LYS B CA 1
ATOM 2554 C C . LYS B 1 17 ? -13.615 -14.405 29.218 1 76.76 17 LYS B C 1
ATOM 2556 O O . LYS B 1 17 ? -13.444 -14.877 28.092 1 76.76 17 LYS B O 1
ATOM 2561 N N . PHE B 1 18 ? -13.013 -14.842 30.235 1 82.26 18 PHE B N 1
ATOM 2562 C CA . PHE B 1 18 ? -12.022 -15.908 30.16 1 82.26 18 PHE B CA 1
ATOM 2563 C C . PHE B 1 18 ? -12.644 -17.189 29.617 1 82.26 18 PHE B C 1
ATOM 2565 O O . PHE B 1 18 ? -12.036 -17.882 28.798 1 82.26 18 PHE B O 1
ATOM 2572 N N . SER B 1 19 ? -13.873 -17.489 30.112 1 78.38 19 SER B N 1
ATOM 2573 C CA . SER B 1 19 ? -14.523 -18.729 29.7 1 78.38 19 SER B CA 1
ATOM 2574 C C . SER B 1 19 ? -14.781 -18.745 28.197 1 78.38 19 SER B C 1
ATOM 2576 O O . SER B 1 19 ? -14.473 -19.727 27.519 1 78.38 19 SER B O 1
ATOM 2578 N N . LEU B 1 20 ? -15.29 -17.688 27.705 1 76.25 20 LEU B N 1
ATOM 2579 C CA . LEU B 1 20 ? -15.591 -17.571 26.282 1 76.25 20 LEU B CA 1
ATOM 2580 C C . LEU B 1 20 ? -14.311 -17.572 25.453 1 76.25 20 LEU B C 1
ATOM 2582 O O . LEU B 1 20 ? -14.241 -18.227 24.411 1 76.25 20 LEU B O 1
ATOM 2586 N N . ALA B 1 21 ? -13.346 -16.85 25.878 1 78.52 21 ALA B N 1
ATOM 2587 C CA . ALA B 1 21 ? -12.063 -16.784 25.184 1 78.52 21 ALA B CA 1
ATOM 2588 C C . ALA B 1 21 ? -11.408 -18.16 25.109 1 78.52 21 ALA B C 1
ATOM 2590 O O . ALA B 1 21 ? -10.846 -18.532 24.076 1 78.52 21 ALA B O 1
ATOM 2591 N N . ALA B 1 22 ? -11.439 -18.852 26.162 1 79.61 22 ALA B N 1
ATOM 2592 C CA . ALA B 1 22 ? -10.881 -20.201 26.211 1 79.61 22 ALA B CA 1
ATOM 2593 C C . ALA B 1 22 ? -11.565 -21.114 25.197 1 79.61 22 ALA B C 1
ATOM 2595 O O . ALA B 1 22 ? -10.901 -21.879 24.494 1 79.61 22 ALA B O 1
ATOM 2596 N N . GLN B 1 23 ? -12.857 -20.962 25.128 1 72.96 23 GLN B N 1
ATOM 2597 C CA . GLN B 1 23 ? -13.632 -21.757 24.182 1 72.96 23 GLN B CA 1
ATOM 2598 C C . GLN B 1 23 ? -13.241 -21.434 22.742 1 72.96 23 GLN B C 1
ATOM 2600 O O . GLN B 1 23 ? -13.045 -22.339 21.929 1 72.96 23 GLN B O 1
ATOM 2605 N N . ILE B 1 24 ? -13.012 -20.235 22.453 1 66.77 24 ILE B N 1
ATOM 2606 C CA . ILE B 1 24 ? -12.659 -19.77 21.116 1 66.77 24 ILE B CA 1
ATOM 2607 C C . ILE B 1 24 ? -11.279 -20.299 20.733 1 66.77 24 ILE B C 1
ATOM 2609 O O . ILE B 1 24 ? -11.038 -20.64 19.572 1 66.77 24 ILE B O 1
ATOM 2613 N N . ASN B 1 25 ? -10.464 -20.461 21.655 1 66.82 25 ASN B N 1
ATOM 2614 C CA . ASN B 1 25 ? -9.097 -20.913 21.418 1 66.82 25 ASN B CA 1
ATOM 2615 C C . ASN B 1 25 ? -8.953 -22.413 21.656 1 66.82 25 ASN B C 1
ATOM 2617 O O . ASN B 1 25 ? -7.839 -22.921 21.79 1 66.82 25 ASN B O 1
ATOM 2621 N N . ALA B 1 26 ? -10.062 -23.065 21.762 1 72.78 26 ALA B N 1
ATOM 2622 C CA . ALA B 1 26 ? -10.116 -24.513 21.942 1 72.78 26 ALA B CA 1
ATOM 2623 C C . ALA B 1 26 ? -9.208 -24.958 23.085 1 72.78 26 ALA B C 1
ATOM 2625 O O . ALA B 1 26 ? -8.429 -25.902 22.934 1 72.78 26 ALA B O 1
ATOM 2626 N N . SER B 1 27 ? -9.325 -24.214 24.154 1 79.96 27 SER B N 1
ATOM 2627 C CA . SER B 1 27 ? -8.524 -24.502 25.34 1 79.96 27 SER B CA 1
ATOM 2628 C C . SER B 1 27 ? -9.389 -24.535 26.596 1 79.96 27 SER B C 1
ATOM 2630 O O . SER B 1 27 ? -10.504 -24.011 26.602 1 79.96 27 SER B O 1
ATOM 2632 N N . SER B 1 28 ? -8.968 -25.302 27.605 1 84.19 28 SER B N 1
ATOM 2633 C CA . SER B 1 28 ? -9.605 -25.167 28.91 1 84.19 28 SER B CA 1
ATOM 2634 C C . SER B 1 28 ? -9.371 -23.779 29.499 1 84.19 28 SER B C 1
ATOM 2636 O O . SER B 1 28 ? -8.382 -23.12 29.172 1 84.19 28 SER B O 1
ATOM 2638 N N . GLN B 1 29 ? -10.398 -23.444 30.24 1 84.99 29 GLN B N 1
ATOM 2639 C CA . GLN B 1 29 ? -10.273 -22.13 30.861 1 84.99 29 GLN B CA 1
ATOM 2640 C C . GLN B 1 29 ? -9.011 -22.042 31.713 1 84.99 29 GLN B C 1
ATOM 2642 O O . GLN B 1 29 ? -8.368 -20.992 31.774 1 84.99 29 GLN B O 1
ATOM 2647 N N . ALA B 1 30 ? -8.696 -23.086 32.434 1 87.6 30 ALA B N 1
ATOM 2648 C CA . ALA B 1 30 ? -7.504 -23.108 33.277 1 87.6 30 ALA B CA 1
ATOM 2649 C C . ALA B 1 30 ? -6.239 -22.922 32.444 1 87.6 30 ALA B C 1
ATOM 2651 O O . ALA B 1 30 ? -5.361 -22.134 32.805 1 87.6 30 ALA B O 1
ATOM 2652 N N . ALA B 1 31 ? -6.136 -23.645 31.397 1 84.49 31 ALA B N 1
ATOM 2653 C CA . ALA B 1 31 ? -4.982 -23.558 30.506 1 84.49 31 ALA B CA 1
ATOM 2654 C C . ALA B 1 31 ? -4.878 -22.171 29.878 1 84.49 31 ALA B C 1
ATOM 2656 O O . ALA B 1 31 ? -3.784 -21.611 29.773 1 84.49 31 ALA B O 1
ATOM 2657 N N . PHE B 1 32 ? -5.994 -21.691 29.509 1 86.63 32 PHE B N 1
ATOM 2658 C CA . PHE B 1 32 ? -6.069 -20.366 28.904 1 86.63 32 PHE B CA 1
ATOM 2659 C C . PHE B 1 32 ? -5.63 -19.293 29.894 1 86.63 32 PHE B C 1
ATOM 2661 O O . PHE B 1 32 ? -4.809 -18.435 29.563 1 86.63 32 PHE B O 1
ATOM 2668 N N . SER B 1 33 ? -6.217 -19.403 31.098 1 87.11 33 SER B N 1
ATOM 2669 C CA . SER B 1 33 ? -5.876 -18.454 32.154 1 87.11 33 SER B CA 1
ATOM 2670 C C . SER B 1 33 ? -4.392 -18.518 32.496 1 87.11 33 SER B C 1
ATOM 2672 O O . SER B 1 33 ? -3.754 -17.485 32.712 1 87.11 33 SER B O 1
ATOM 2674 N N . ARG B 1 34 ? -3.846 -19.637 32.494 1 87.28 34 ARG B N 1
ATOM 2675 C CA . ARG B 1 34 ? -2.43 -19.833 32.787 1 87.28 34 ARG B CA 1
ATOM 2676 C C . ARG B 1 34 ? -1.555 -19.161 31.734 1 87.28 34 ARG B C 1
ATOM 2678 O O . ARG B 1 34 ? -0.534 -18.552 32.064 1 87.28 34 ARG B O 1
ATOM 2685 N N . ARG B 1 35 ? -1.988 -19.347 30.559 1 83.39 35 ARG B N 1
ATOM 2686 C CA . ARG B 1 35 ? -1.223 -18.75 29.468 1 83.39 35 ARG B CA 1
ATOM 2687 C C . ARG B 1 35 ? -1.221 -17.229 29.57 1 83.39 35 ARG B C 1
ATOM 2689 O O . ARG B 1 35 ? -0.2 -16.586 29.32 1 83.39 35 ARG B O 1
ATOM 2696 N N . ILE B 1 36 ? -2.333 -16.731 29.89 1 86.84 36 ILE B N 1
ATOM 2697 C CA . ILE B 1 36 ? -2.434 -15.289 30.083 1 86.84 36 ILE B CA 1
ATOM 2698 C C . ILE B 1 36 ? -1.524 -14.856 31.23 1 86.84 36 ILE B C 1
ATOM 2700 O O . ILE B 1 36 ? -0.809 -13.857 31.121 1 86.84 36 ILE B O 1
ATOM 2704 N N . GLN B 1 37 ? -1.571 -15.621 32.258 1 86.12 37 GLN B N 1
ATOM 2705 C CA . GLN B 1 37 ? -0.726 -15.338 33.413 1 86.12 37 GLN B CA 1
ATOM 2706 C C . GLN B 1 37 ? 0.753 -15.44 33.05 1 86.12 37 GLN B C 1
ATOM 2708 O O . GLN B 1 37 ? 1.567 -14.634 33.507 1 86.12 37 GLN B O 1
ATOM 2713 N N . GLN B 1 38 ? 1.021 -16.383 32.291 1 81.77 38 GLN B N 1
ATOM 2714 C CA . GLN B 1 38 ? 2.399 -16.556 31.845 1 81.77 38 GLN B CA 1
ATOM 2715 C C . GLN B 1 38 ? 2.867 -15.357 31.025 1 81.77 38 GLN B C 1
ATOM 2717 O O . GLN B 1 38 ? 4.007 -14.909 31.165 1 81.77 38 GLN B O 1
ATOM 2722 N N . LEU B 1 39 ? 2.04 -14.94 30.138 1 80.66 39 LEU B N 1
ATOM 2723 C CA . LEU B 1 39 ? 2.347 -13.752 29.35 1 80.66 39 LEU B CA 1
ATOM 2724 C C . LEU B 1 39 ? 2.588 -12.548 30.253 1 80.66 39 LEU B C 1
ATOM 2726 O O . LEU B 1 39 ? 3.562 -11.813 30.07 1 80.66 39 LEU B O 1
ATOM 2730 N N . GLU B 1 40 ? 1.697 -12.382 31.267 1 84.28 40 GLU B N 1
ATOM 2731 C CA . GLU B 1 40 ? 1.807 -11.279 32.217 1 84.28 40 GLU B CA 1
ATOM 2732 C C . GLU B 1 40 ? 3.075 -11.398 33.057 1 84.28 40 GLU B C 1
ATOM 2734 O O . GLU B 1 40 ? 3.749 -10.4 33.319 1 84.28 40 GLU B O 1
ATOM 2739 N N . GLN B 1 41 ? 3.301 -12.609 33.429 1 80.18 41 GLN B N 1
ATOM 2740 C CA . GLN B 1 41 ? 4.516 -12.859 34.198 1 80.18 41 GLN B CA 1
ATOM 2741 C C . GLN B 1 41 ? 5.763 -12.572 33.367 1 80.18 41 GLN B C 1
ATOM 2743 O O . GLN B 1 41 ? 6.714 -11.961 33.857 1 80.18 41 GLN B O 1
ATOM 2748 N N . HIS B 1 42 ? 5.688 -13.043 32.2 1 73.32 42 HIS B N 1
ATOM 2749 C CA . HIS B 1 42 ? 6.812 -12.835 31.294 1 73.32 42 HIS B CA 1
ATOM 2750 C C . HIS B 1 42 ? 7.072 -11.349 31.072 1 73.32 42 HIS B C 1
ATOM 2752 O O . HIS B 1 42 ? 8.227 -10.918 31.019 1 73.32 42 HIS B O 1
ATOM 2758 N N . LEU B 1 43 ? 5.967 -10.619 31.008 1 73.62 43 LEU B N 1
ATOM 2759 C CA . LEU B 1 43 ? 6.052 -9.188 30.736 1 73.62 43 LEU B CA 1
ATOM 2760 C C . LEU B 1 43 ? 6.121 -8.392 32.035 1 73.62 43 LEU B C 1
ATOM 2762 O O . LEU B 1 43 ? 6.317 -7.174 32.012 1 73.62 43 LEU B O 1
ATOM 2766 N N . ASN B 1 44 ? 5.926 -9.098 33.123 1 77.97 44 ASN B N 1
ATOM 2767 C CA . ASN B 1 44 ? 5.935 -8.531 34.467 1 77.97 44 ASN B CA 1
ATOM 2768 C C . ASN B 1 44 ? 4.93 -7.391 34.602 1 77.97 44 ASN B C 1
ATOM 2770 O O . ASN B 1 44 ? 5.25 -6.338 35.156 1 77.97 44 ASN B O 1
ATOM 2774 N N . VAL B 1 45 ? 3.902 -7.473 33.949 1 81.41 45 VAL B N 1
ATOM 2775 C CA . VAL B 1 45 ? 2.795 -6.528 34.059 1 81.41 45 VAL B CA 1
ATOM 2776 C C . VAL B 1 45 ? 1.47 -7.285 34.083 1 81.41 45 VAL B C 1
ATOM 2778 O O . VAL B 1 45 ? 1.395 -8.433 33.639 1 81.41 45 VAL B O 1
ATOM 2781 N N . GLU B 1 46 ? 0.514 -6.646 34.659 1 84.28 46 GLU B N 1
ATOM 2782 C CA . GLU B 1 46 ? -0.855 -7.13 34.515 1 84.28 46 GLU B CA 1
ATOM 2783 C C . GLU B 1 46 ? -1.519 -6.547 33.271 1 84.28 46 GLU B C 1
ATOM 2785 O O . GLU B 1 46 ? -1.457 -5.338 33.036 1 84.28 46 GLU B O 1
ATOM 2790 N N . LEU B 1 47 ? -1.95 -7.464 32.458 1 84.58 47 LEU B N 1
ATOM 2791 C CA . LEU B 1 47 ? -2.536 -7.022 31.197 1 84.58 47 LEU B CA 1
ATOM 2792 C C . LEU B 1 47 ? -4.05 -6.891 31.318 1 84.58 47 LEU B C 1
ATOM 2794 O O . LEU B 1 47 ? -4.684 -6.199 30.517 1 84.58 47 LEU B O 1
ATOM 2798 N N . PHE B 1 48 ? -4.628 -7.535 32.331 1 86.62 48 PHE B N 1
ATOM 2799 C CA . PHE B 1 48 ? -6.071 -7.513 32.539 1 86.62 48 PHE B CA 1
ATOM 2800 C C . PHE B 1 48 ? -6.404 -7.173 33.987 1 86.62 48 PHE B C 1
ATOM 2802 O O . PHE B 1 48 ? -5.719 -7.622 34.909 1 86.62 48 PHE B O 1
ATOM 2809 N N . ASP B 1 49 ? -7.312 -6.247 34.108 1 83.86 49 ASP B N 1
ATOM 2810 C CA . ASP B 1 49 ? -7.928 -6.012 35.41 1 83.86 49 ASP B CA 1
ATOM 2811 C C . ASP B 1 49 ? -8.98 -7.074 35.72 1 83.86 49 ASP B C 1
ATOM 2813 O O . ASP B 1 49 ? -10.082 -7.043 35.168 1 83.86 49 ASP B O 1
ATOM 2817 N N . ARG B 1 50 ? -8.575 -8.02 36.533 1 79.02 50 ARG B N 1
ATOM 2818 C CA . ARG B 1 50 ? -9.425 -9.169 36.823 1 79.02 50 ARG B CA 1
ATOM 2819 C C . ARG B 1 50 ? -10.339 -8.889 38.011 1 79.02 50 ARG B C 1
ATOM 2821 O O . ARG B 1 50 ? -11.018 -9.791 38.506 1 79.02 50 ARG B O 1
ATOM 2828 N N . SER B 1 51 ? -10.357 -7.587 38.481 1 77 51 SER B N 1
ATOM 2829 C CA . SER B 1 51 ? -11.167 -7.257 39.648 1 77 51 SER B CA 1
ATOM 2830 C C . SER B 1 51 ? -12.644 -7.146 39.283 1 77 51 SER B C 1
ATOM 2832 O O . SER B 1 51 ? -13.508 -7.146 40.162 1 77 51 SER B O 1
ATOM 2834 N N . GLN B 1 52 ? -12.941 -7.061 37.95 1 72.48 52 GLN B N 1
ATOM 2835 C CA . GLN B 1 52 ? -14.325 -6.935 37.505 1 72.48 52 GLN B CA 1
ATOM 2836 C C . GLN B 1 52 ? -14.629 -7.907 36.369 1 72.48 52 GLN B C 1
ATOM 2838 O O . GLN B 1 52 ? -13.718 -8.365 35.676 1 72.48 52 GLN B O 1
ATOM 2843 N N . THR B 1 53 ? -15.775 -8.482 36.326 1 71.75 53 THR B N 1
ATOM 2844 C CA . THR B 1 53 ? -16.323 -9.206 35.184 1 71.75 53 THR B CA 1
ATOM 2845 C C . THR B 1 53 ? -17.32 -8.338 34.421 1 71.75 53 THR B C 1
ATOM 2847 O O . THR B 1 53 ? -18.234 -7.765 35.017 1 71.75 53 THR B O 1
ATOM 2850 N N . PRO B 1 54 ? -17.092 -8.053 33.149 1 73.89 54 PRO B N 1
ATOM 2851 C CA . PRO B 1 54 ? -16.084 -8.624 32.252 1 73.89 54 PRO B CA 1
ATOM 2852 C C . PRO B 1 54 ? -14.693 -8.037 32.478 1 73.89 54 PRO B C 1
ATOM 2854 O O . PRO B 1 54 ? -14.566 -6.909 32.96 1 73.89 54 PRO B O 1
ATOM 2857 N N . VAL B 1 55 ? -13.659 -8.868 32.209 1 82.54 55 VAL B N 1
ATOM 2858 C CA . VAL B 1 55 ? -12.274 -8.448 32.398 1 82.54 55 VAL B CA 1
ATOM 2859 C C . VAL B 1 55 ? -11.952 -7.291 31.456 1 82.54 55 VAL B C 1
ATOM 2861 O O . VAL B 1 55 ? -12.416 -7.264 30.314 1 82.54 55 VAL B O 1
ATOM 2864 N N . LYS B 1 56 ? -11.317 -6.31 32.042 1 80.72 56 LYS B N 1
ATOM 2865 C CA . LYS B 1 56 ? -10.935 -5.149 31.244 1 80.72 56 LYS B CA 1
ATOM 2866 C C . LYS B 1 56 ? -9.419 -5.057 31.098 1 80.72 56 LYS B C 1
ATOM 2868 O O . LYS B 1 56 ? -8.677 -5.485 31.985 1 80.72 56 LYS B O 1
ATOM 2873 N N . LEU B 1 57 ? -9.012 -4.591 29.971 1 79.59 57 LEU B N 1
ATOM 2874 C CA . LEU B 1 57 ? -7.587 -4.371 29.75 1 79.59 57 LEU B CA 1
ATOM 2875 C C . LEU B 1 57 ? -7.042 -3.327 30.719 1 79.59 57 LEU B C 1
ATOM 2877 O O . LEU B 1 57 ? -7.709 -2.331 31.005 1 79.59 57 LEU B O 1
ATOM 2881 N N . THR B 1 58 ? -5.869 -3.612 31.362 1 79.12 58 THR B N 1
ATOM 2882 C CA . THR B 1 58 ? -5.11 -2.586 32.068 1 79.12 58 THR B CA 1
ATOM 2883 C C . THR B 1 58 ? -4.487 -1.601 31.083 1 79.12 58 THR B C 1
ATOM 2885 O O . THR B 1 58 ? -4.514 -1.825 29.871 1 79.12 58 THR B O 1
ATOM 2888 N N . PRO B 1 59 ? -3.963 -0.535 31.625 1 68.87 59 PRO B N 1
ATOM 2889 C CA . PRO B 1 59 ? -3.217 0.365 30.743 1 68.87 59 PRO B CA 1
ATOM 2890 C C . PRO B 1 59 ? -2.106 -0.348 29.976 1 68.87 59 PRO B C 1
ATOM 2892 O O . PRO B 1 59 ? -1.895 -0.074 28.792 1 68.87 59 PRO B O 1
ATOM 2895 N N . GLU B 1 60 ? -1.524 -1.214 30.623 1 71 60 GLU B N 1
ATOM 2896 C CA . GLU B 1 60 ? -0.481 -2.018 29.994 1 71 60 GLU B CA 1
ATOM 2897 C C . GLU B 1 60 ? -1.06 -2.928 28.915 1 71 60 GLU B C 1
ATOM 2899 O O . GLU B 1 60 ? -0.459 -3.101 27.853 1 71 60 GLU B O 1
ATOM 2904 N N . GLY B 1 61 ? -2.21 -3.544 29.261 1 73.64 61 GLY B N 1
ATOM 2905 C CA . GLY B 1 61 ? -2.886 -4.372 28.275 1 73.64 61 GLY B CA 1
ATOM 2906 C C . GLY B 1 61 ? -3.303 -3.603 27.036 1 73.64 61 GLY B C 1
ATOM 2907 O O . GLY B 1 61 ? -3.143 -4.089 25.914 1 73.64 61 GLY B O 1
ATOM 2908 N N . LYS B 1 62 ? -3.688 -2.45 27.269 1 66.9 62 LYS B N 1
ATOM 2909 C CA . LYS B 1 62 ? -4.117 -1.586 26.172 1 66.9 62 LYS B CA 1
ATOM 2910 C C . LYS B 1 62 ? -2.944 -1.226 25.265 1 66.9 62 LYS B C 1
ATOM 2912 O O . LYS B 1 62 ? -3.094 -1.162 24.043 1 66.9 62 LYS B O 1
ATOM 2917 N N . ARG B 1 63 ? -1.853 -1.128 25.879 1 64.02 63 ARG B N 1
ATOM 2918 C CA . ARG B 1 63 ? -0.65 -0.802 25.12 1 64.02 63 ARG B CA 1
ATOM 2919 C C . ARG B 1 63 ? -0.141 -2.016 24.351 1 64.02 63 ARG B C 1
ATOM 2921 O O . ARG B 1 63 ? 0.379 -1.881 23.241 1 64.02 63 ARG B O 1
ATOM 2928 N N . LEU B 1 64 ? -0.355 -3.13 24.926 1 63.62 64 LEU B N 1
ATOM 2929 C CA . LEU B 1 64 ? 0.159 -4.353 24.319 1 63.62 64 LEU B CA 1
ATOM 2930 C C . LEU B 1 64 ? -0.715 -4.789 23.149 1 63.62 64 LEU B C 1
ATOM 2932 O O . LEU B 1 64 ? -0.22 -5.371 22.181 1 63.62 64 LEU B O 1
ATOM 2936 N N . TYR B 1 65 ? -1.962 -4.418 23.228 1 65.63 65 TYR B N 1
ATOM 2937 C CA . TYR B 1 65 ? -2.933 -5.003 22.31 1 65.63 65 TYR B CA 1
ATOM 2938 C C . TYR B 1 65 ? -2.545 -4.733 20.861 1 65.63 65 TYR B C 1
ATOM 2940 O O . TYR B 1 65 ? -2.447 -5.661 20.055 1 65.63 65 TYR B O 1
ATOM 2948 N N . PRO B 1 66 ? -2.236 -3.56 20.588 1 56.74 66 PRO B N 1
ATOM 2949 C CA . PRO B 1 66 ? -1.91 -3.328 19.179 1 56.74 66 PRO B CA 1
ATOM 2950 C C . PRO B 1 66 ? -0.637 -4.05 18.741 1 56.74 66 PRO B C 1
ATOM 2952 O O . PRO B 1 66 ? -0.569 -4.565 17.623 1 56.74 66 PRO B O 1
ATOM 2955 N N . VAL B 1 67 ? 0.258 -4.165 19.605 1 54.93 67 VAL B N 1
ATOM 2956 C CA . VAL B 1 67 ? 1.529 -4.82 19.313 1 54.93 67 VAL B CA 1
ATOM 2957 C C . VAL B 1 67 ? 1.326 -6.331 19.235 1 54.93 67 VAL B C 1
ATOM 2959 O O . VAL B 1 67 ? 1.87 -6.992 18.347 1 54.93 67 VAL B O 1
ATOM 2962 N N . ALA B 1 68 ? 0.603 -6.794 20.14 1 60.7 68 ALA B N 1
ATOM 2963 C CA . ALA B 1 68 ? 0.288 -8.22 20.141 1 60.7 68 ALA B CA 1
ATOM 2964 C C . ALA B 1 68 ? -0.45 -8.619 18.866 1 60.7 68 ALA B C 1
ATOM 2966 O O . ALA B 1 68 ? -0.138 -9.644 18.256 1 60.7 68 ALA B O 1
ATOM 2967 N N . SER B 1 69 ? -1.337 -7.813 18.508 1 58.01 69 SER B N 1
ATOM 2968 C CA . SER B 1 69 ? -2.1 -8.087 17.294 1 58.01 69 SER B CA 1
ATOM 2969 C C . SER B 1 69 ? -1.193 -8.132 16.069 1 58.01 69 SER B C 1
ATOM 2971 O O . SER B 1 69 ? -1.308 -9.034 15.238 1 58.01 69 SER B O 1
ATOM 2973 N N . GLU B 1 70 ? -0.345 -7.28 16.022 1 52.78 70 GLU B N 1
ATOM 2974 C CA . GLU B 1 70 ? 0.601 -7.235 14.911 1 52.78 70 GLU B CA 1
ATOM 2975 C C . GLU B 1 70 ? 1.517 -8.456 14.917 1 52.78 70 GLU B C 1
ATOM 2977 O O . GLU B 1 70 ? 1.791 -9.037 13.865 1 52.78 70 GLU B O 1
ATOM 2982 N N . MET B 1 71 ? 1.939 -8.807 16.072 1 53.9 71 MET B N 1
ATOM 2983 C CA . MET B 1 71 ? 2.82 -9.963 16.217 1 53.9 71 MET B CA 1
ATOM 2984 C C . MET B 1 71 ? 2.095 -11.25 15.841 1 53.9 71 MET B C 1
ATOM 2986 O O . MET B 1 71 ? 2.668 -12.121 15.184 1 53.9 71 MET B O 1
ATOM 2990 N N . VAL B 1 72 ? 0.925 -11.301 16.247 1 56.5 72 VAL B N 1
ATOM 2991 C CA . VAL B 1 72 ? 0.141 -12.488 15.92 1 56.5 72 VAL B CA 1
ATOM 2992 C C . VAL B 1 72 ? -0.121 -12.537 14.417 1 56.5 72 VAL B C 1
ATOM 2994 O O . VAL B 1 72 ? -0.006 -13.595 13.794 1 56.5 72 VAL B O 1
ATOM 2997 N N . GLN B 1 73 ? -0.427 -11.396 13.937 1 53.19 73 GLN B N 1
ATOM 2998 C CA . GLN B 1 73 ? -0.617 -11.353 12.49 1 53.19 73 GLN B CA 1
ATOM 2999 C C . GLN B 1 73 ? 0.654 -11.769 11.756 1 53.19 73 GLN B C 1
ATOM 3001 O O . GLN B 1 73 ? 0.595 -12.512 10.774 1 53.19 73 GLN B O 1
ATOM 3006 N N . MET B 1 74 ? 1.7 -11.355 12.317 1 49.56 74 MET B N 1
ATOM 3007 C CA . MET B 1 74 ? 2.987 -11.728 11.737 1 49.56 74 MET B CA 1
ATOM 3008 C C . MET B 1 74 ? 3.253 -13.219 11.918 1 49.56 74 MET B C 1
ATOM 3010 O O . MET B 1 74 ? 3.744 -13.882 11.003 1 49.56 74 MET B O 1
ATOM 3014 N N . ALA B 1 75 ? 2.973 -13.639 13.081 1 50.41 75 ALA B N 1
ATOM 3015 C CA . ALA B 1 75 ? 3.128 -15.066 13.355 1 50.41 75 ALA B CA 1
ATOM 3016 C C . ALA B 1 75 ? 2.183 -15.896 12.491 1 50.41 75 ALA B C 1
ATOM 3018 O O . ALA B 1 75 ? 2.571 -16.941 11.964 1 50.41 75 ALA B O 1
ATOM 3019 N N . ASP B 1 76 ? 0.981 -15.401 12.484 1 49.22 76 ASP B N 1
ATOM 3020 C CA . ASP B 1 76 ? 0.022 -16.11 11.642 1 49.22 76 ASP B CA 1
ATOM 3021 C C . ASP B 1 76 ? 0.474 -16.121 10.183 1 49.22 76 ASP B C 1
ATOM 3023 O O . ASP B 1 76 ? 0.364 -17.142 9.501 1 49.22 76 ASP B O 1
ATOM 3027 N N . ARG B 1 77 ? 0.906 -14.98 9.892 1 46.54 77 ARG B N 1
ATOM 3028 C CA . ARG B 1 77 ? 1.466 -14.921 8.546 1 46.54 77 ARG B CA 1
ATOM 3029 C C . ARG B 1 77 ? 2.613 -15.913 8.385 1 46.54 77 ARG B C 1
ATOM 3031 O O . ARG B 1 77 ? 2.73 -16.572 7.35 1 46.54 77 ARG B O 1
ATOM 3038 N N . CYS B 1 78 ? 3.348 -15.961 9.407 1 43.16 78 CYS B N 1
ATOM 3039 C CA . CYS B 1 78 ? 4.432 -16.937 9.414 1 43.16 78 CYS B CA 1
ATOM 3040 C C . CYS B 1 78 ? 3.886 -18.358 9.354 1 43.16 78 CYS B C 1
ATOM 3042 O O . CYS B 1 78 ? 4.4 -19.195 8.61 1 43.16 78 CYS B O 1
ATOM 3044 N N . GLU B 1 79 ? 2.926 -18.555 10.313 1 42.84 79 GLU B N 1
ATOM 3045 C CA . GLU B 1 79 ? 2.333 -19.889 10.337 1 42.84 79 GLU B CA 1
ATOM 3046 C C . GLU B 1 79 ? 1.61 -20.194 9.028 1 42.84 79 GLU B C 1
ATOM 3048 O O . GLU B 1 79 ? 1.677 -21.317 8.523 1 42.84 79 GLU B O 1
ATOM 3053 N N . GLU B 1 80 ? 0.818 -19.192 8.699 1 41.91 80 GLU B N 1
ATOM 3054 C CA . GLU B 1 80 ? 0.174 -19.391 7.404 1 41.91 80 GLU B CA 1
ATOM 3055 C C . GLU B 1 80 ? 1.2 -19.722 6.323 1 41.91 80 GLU B C 1
ATOM 3057 O O . GLU B 1 80 ? 0.941 -20.552 5.448 1 41.91 80 GLU B O 1
ATOM 3062 N N . MET B 1 81 ? 2.196 -18.992 6.464 1 40.82 81 MET B N 1
ATOM 3063 C CA . MET B 1 81 ? 3.287 -19.309 5.547 1 40.82 81 MET B CA 1
ATOM 3064 C C . MET B 1 81 ? 3.733 -20.758 5.712 1 40.82 81 MET B C 1
ATOM 3066 O O . MET B 1 81 ? 4.095 -21.416 4.735 1 40.82 81 MET B O 1
ATOM 3070 N N . VAL B 1 82 ? 3.681 -21.15 6.991 1 38.79 82 VAL B N 1
ATOM 3071 C CA . VAL B 1 82 ? 4.1 -22.527 7.229 1 38.79 82 VAL B CA 1
ATOM 3072 C C . VAL B 1 82 ? 2.954 -23.481 6.903 1 38.79 82 VAL B C 1
ATOM 3074 O O . VAL B 1 82 ? 3.176 -24.566 6.36 1 38.79 82 VAL B O 1
ATOM 3077 N N . ALA B 1 83 ? 1.795 -23.17 7.567 1 39.68 83 ALA B N 1
ATOM 3078 C CA . ALA B 1 83 ? 0.726 -24.16 7.461 1 39.68 83 ALA B CA 1
ATOM 3079 C C . ALA B 1 83 ? 0.195 -24.243 6.033 1 39.68 83 ALA B C 1
ATOM 3081 O O . ALA B 1 83 ? -0.478 -25.21 5.669 1 39.68 83 ALA B O 1
ATOM 3082 N N . ASN B 1 84 ? -0.087 -23.048 5.503 1 41.9 84 ASN B N 1
ATOM 3083 C CA . ASN B 1 84 ? -0.818 -23.163 4.245 1 41.9 84 ASN B CA 1
ATOM 3084 C C . ASN B 1 84 ? 0.002 -23.895 3.186 1 41.9 84 ASN B C 1
ATOM 3086 O O . ASN B 1 84 ? 1.178 -23.589 2.985 1 41.9 84 ASN B O 1
ATOM 3090 N N . LYS B 1 85 ? -0.406 -25.019 3.078 1 45.98 85 LYS B N 1
ATOM 3091 C CA . LYS B 1 85 ? 0.06 -25.897 2.008 1 45.98 85 LYS B CA 1
ATOM 3092 C C . LYS B 1 85 ? 0.432 -25.097 0.763 1 45.98 85 LYS B C 1
ATOM 3094 O O . LYS B 1 85 ? 1.393 -25.431 0.068 1 45.98 85 LYS B O 1
ATOM 3099 N N . PRO B 1 86 ? -0.409 -24.21 0.134 1 54.31 86 PRO B N 1
ATOM 3100 C CA . PRO B 1 86 ? 0.396 -23.707 -0.981 1 54.31 86 PRO B CA 1
ATOM 3101 C C . PRO B 1 86 ? 1.457 -22.702 -0.536 1 54.31 86 PRO B C 1
ATOM 3103 O O . PRO B 1 86 ? 1.16 -21.787 0.237 1 54.31 86 PRO B O 1
ATOM 3106 N N . ASN B 1 87 ? 2.732 -23.122 -0.136 1 68.28 87 ASN B N 1
ATOM 3107 C CA . ASN B 1 87 ? 3.939 -22.347 0.129 1 68.28 87 ASN B CA 1
ATOM 3108 C C . ASN B 1 87 ? 4.203 -21.325 -0.973 1 68.28 87 ASN B C 1
ATOM 3110 O O . ASN B 1 87 ? 4.975 -21.588 -1.897 1 68.28 87 ASN B O 1
ATOM 3114 N N . PRO B 1 88 ? 3.412 -20.19 -0.93 1 82.6 88 PRO B N 1
ATOM 3115 C CA . PRO B 1 88 ? 3.641 -19.257 -2.036 1 82.6 88 PRO B CA 1
ATOM 3116 C C . PRO B 1 88 ? 5.056 -18.684 -2.042 1 82.6 88 PRO B C 1
ATOM 3118 O O . PRO B 1 88 ? 5.688 -18.579 -0.988 1 82.6 88 PRO B O 1
ATOM 3121 N N . MET B 1 89 ? 5.571 -18.538 -3.186 1 89.9 89 MET B N 1
ATOM 3122 C CA . MET B 1 89 ? 6.758 -17.695 -3.307 1 89.9 89 MET B CA 1
ATOM 3123 C C . MET B 1 89 ? 6.432 -16.244 -2.971 1 89.9 89 MET B C 1
ATOM 3125 O O . MET B 1 89 ? 5.606 -15.618 -3.638 1 89.9 89 MET B O 1
ATOM 3129 N N . THR B 1 90 ? 7.068 -15.73 -1.95 1 89 90 THR B N 1
ATOM 3130 C CA . THR B 1 90 ? 6.755 -14.388 -1.469 1 89 90 THR B CA 1
ATOM 3131 C C . THR B 1 90 ? 7.73 -13.366 -2.045 1 89 90 THR B C 1
ATOM 3133 O O . THR B 1 90 ? 8.943 -13.486 -1.862 1 89 90 THR B O 1
ATOM 3136 N N . ILE B 1 91 ? 7.183 -12.402 -2.715 1 93.63 91 ILE B N 1
ATOM 3137 C CA . ILE B 1 91 ? 7.956 -11.298 -3.273 1 93.63 91 ILE B CA 1
ATOM 3138 C C . ILE B 1 91 ? 7.603 -10.002 -2.546 1 93.63 91 ILE B C 1
ATOM 3140 O O . ILE B 1 91 ? 6.475 -9.515 -2.644 1 93.63 91 ILE B O 1
ATOM 3144 N N . ALA B 1 92 ? 8.518 -9.499 -1.793 1 89.64 92 ALA B N 1
ATOM 3145 C CA . ALA B 1 92 ? 8.325 -8.173 -1.212 1 89.64 92 ALA B CA 1
ATOM 3146 C C . ALA B 1 92 ? 8.641 -7.078 -2.228 1 89.64 92 ALA B C 1
ATOM 3148 O O . ALA B 1 92 ? 9.653 -7.147 -2.929 1 89.64 92 ALA B O 1
ATOM 3149 N N . SER B 1 93 ? 7.756 -6.153 -2.308 1 91.65 93 SER B N 1
ATOM 3150 C CA . SER B 1 93 ? 7.914 -5.151 -3.358 1 91.65 93 SER B CA 1
ATOM 3151 C C . SER B 1 93 ? 7.437 -3.78 -2.889 1 91.65 93 SER B C 1
ATOM 3153 O O . SER B 1 93 ? 6.532 -3.683 -2.058 1 91.65 93 SER B O 1
ATOM 3155 N N . LEU B 1 94 ? 8.092 -2.808 -3.451 1 87.45 94 LEU B N 1
ATOM 3156 C CA . LEU B 1 94 ? 7.493 -1.48 -3.366 1 87.45 94 LEU B CA 1
ATOM 3157 C C . LEU B 1 94 ? 6.108 -1.467 -4.003 1 87.45 94 LEU B C 1
ATOM 3159 O O . LEU B 1 94 ? 5.89 -2.102 -5.038 1 87.45 94 LEU B O 1
ATOM 3163 N N . HIS B 1 95 ? 5.275 -0.705 -3.427 1 87.31 95 HIS B N 1
ATOM 3164 C CA . HIS B 1 95 ? 3.899 -0.643 -3.905 1 87.31 95 HIS B CA 1
ATOM 3165 C C . HIS B 1 95 ? 3.844 -0.244 -5.376 1 87.31 95 HIS B C 1
ATOM 3167 O O . HIS B 1 95 ? 3.123 -0.861 -6.164 1 87.31 95 HIS B O 1
ATOM 3173 N N . THR B 1 96 ? 4.54 0.746 -5.749 1 91.46 96 THR B N 1
ATOM 3174 C CA . THR B 1 96 ? 4.537 1.263 -7.113 1 91.46 96 THR B CA 1
ATOM 3175 C C . THR B 1 96 ? 4.9 0.165 -8.109 1 91.46 96 THR B C 1
ATOM 3177 O O . THR B 1 96 ? 4.291 0.061 -9.176 1 91.46 96 THR B O 1
ATOM 3180 N N . LEU B 1 97 ? 5.809 -0.675 -7.77 1 94.28 97 LEU B N 1
ATOM 3181 C CA . LEU B 1 97 ? 6.23 -1.751 -8.66 1 94.28 97 LEU B CA 1
ATOM 3182 C C . LEU B 1 97 ? 5.211 -2.885 -8.664 1 94.28 97 LEU B C 1
ATOM 3184 O O . LEU B 1 97 ? 4.933 -3.473 -9.712 1 94.28 97 LEU B O 1
ATOM 3188 N N . ALA B 1 98 ? 4.673 -3.162 -7.514 1 93.07 98 ALA B N 1
ATOM 3189 C CA . ALA B 1 98 ? 3.676 -4.222 -7.388 1 93.07 98 ALA B CA 1
ATOM 3190 C C . ALA B 1 98 ? 2.456 -3.932 -8.258 1 93.07 98 ALA B C 1
ATOM 3192 O O . ALA B 1 98 ? 1.831 -4.853 -8.789 1 93.07 98 ALA B O 1
ATOM 3193 N N . CYS B 1 99 ? 2.181 -2.65 -8.501 1 92.09 99 CYS B N 1
ATOM 3194 C CA . CYS B 1 99 ? 0.953 -2.248 -9.177 1 92.09 99 CYS B CA 1
ATOM 3195 C C . CYS B 1 99 ? 1.196 -2.03 -10.666 1 92.09 99 CYS B C 1
ATOM 3197 O O . CYS B 1 99 ? 0.285 -2.198 -11.479 1 92.09 99 CYS B O 1
ATOM 3199 N N . ASN B 1 100 ? 2.364 -1.696 -11.046 1 92.55 100 ASN B N 1
ATOM 3200 C CA . ASN B 1 100 ? 2.551 -1.18 -12.398 1 92.55 100 ASN B CA 1
ATOM 3201 C C . ASN B 1 100 ? 3.497 -2.062 -13.209 1 92.55 100 ASN B C 1
ATOM 3203 O O . ASN B 1 100 ? 3.279 -2.28 -14.402 1 92.55 100 ASN B O 1
ATOM 3207 N N . PHE B 1 101 ? 4.536 -2.468 -12.64 1 95.01 101 PHE B N 1
ATOM 3208 C CA . PHE B 1 101 ? 5.547 -3.24 -13.353 1 95.01 101 PHE B CA 1
ATOM 3209 C C . PHE B 1 101 ? 5.29 -4.735 -13.207 1 95.01 101 PHE B C 1
ATOM 3211 O O . PHE B 1 101 ? 5.303 -5.472 -14.195 1 95.01 101 PHE B O 1
ATOM 3218 N N . PHE B 1 102 ? 5.013 -5.206 -12.008 1 95.52 102 PHE B N 1
ATOM 3219 C CA . PHE B 1 102 ? 4.979 -6.611 -11.619 1 95.52 102 PHE B CA 1
ATOM 3220 C C . PHE B 1 102 ? 3.947 -7.375 -12.44 1 95.52 102 PHE B C 1
ATOM 3222 O O . PHE B 1 102 ? 4.232 -8.459 -12.952 1 95.52 102 PHE B O 1
ATOM 3229 N N . PRO B 1 103 ? 2.773 -6.835 -12.588 1 94.77 103 PRO B N 1
ATOM 3230 C CA . PRO B 1 103 ? 1.741 -7.661 -13.219 1 94.77 103 PRO B CA 1
ATOM 3231 C C . PRO B 1 103 ? 2.111 -8.087 -14.638 1 94.77 103 PRO B C 1
ATOM 3233 O O . PRO B 1 103 ? 2.023 -9.27 -14.974 1 94.77 103 PRO B O 1
ATOM 3236 N N . GLN B 1 104 ? 2.542 -7.137 -15.399 1 93.54 104 GLN B N 1
ATOM 3237 C CA . GLN B 1 104 ? 2.915 -7.462 -16.772 1 93.54 104 GLN B CA 1
ATOM 3238 C C . GLN B 1 104 ? 4.163 -8.339 -16.81 1 93.54 104 GLN B C 1
ATOM 3240 O O . GLN B 1 104 ? 4.204 -9.339 -17.53 1 93.54 104 GLN B O 1
ATOM 3245 N N . TRP B 1 105 ? 5.105 -7.954 -16.097 1 94.99 105 TRP B N 1
ATOM 3246 C CA . TRP B 1 105 ? 6.353 -8.707 -16.025 1 94.99 105 TRP B CA 1
ATOM 3247 C C . TRP B 1 105 ? 6.104 -10.126 -15.524 1 94.99 105 TRP B C 1
ATOM 3249 O O . TRP B 1 105 ? 6.619 -11.091 -16.094 1 94.99 105 TRP B O 1
ATOM 3259 N N . PHE B 1 106 ? 5.301 -10.287 -14.51 1 94.86 106 PHE B N 1
ATOM 3260 C CA . PHE B 1 106 ? 5.039 -11.586 -13.902 1 94.86 106 PHE B CA 1
ATOM 3261 C C . PHE B 1 106 ? 4.23 -12.471 -14.842 1 94.86 106 PHE B C 1
ATOM 3263 O O . PHE B 1 106 ? 4.423 -13.688 -14.877 1 94.86 106 PHE B O 1
ATOM 3270 N N . THR B 1 107 ? 3.313 -11.873 -15.571 1 93.71 107 THR B N 1
ATOM 3271 C CA . THR B 1 107 ? 2.585 -12.628 -16.585 1 93.71 107 THR B CA 1
ATOM 3272 C C . THR B 1 107 ? 3.551 -13.282 -17.569 1 93.71 107 THR B C 1
ATOM 3274 O O . THR B 1 107 ? 3.355 -14.431 -17.969 1 93.71 107 THR B O 1
ATOM 3277 N N . GLN B 1 108 ? 4.617 -12.538 -17.924 1 93.48 108 GLN B N 1
ATOM 3278 C CA . GLN B 1 108 ? 5.64 -13.099 -18.799 1 93.48 108 GLN B CA 1
ATOM 3279 C C . GLN B 1 108 ? 6.393 -14.233 -18.109 1 93.48 108 GLN B C 1
ATOM 3281 O O . GLN B 1 108 ? 6.732 -15.236 -18.741 1 93.48 108 GLN B O 1
ATOM 3286 N N . ILE B 1 109 ? 6.642 -14.08 -16.82 1 93.81 109 ILE B N 1
ATOM 3287 C CA . ILE B 1 109 ? 7.307 -15.119 -16.041 1 93.81 109 ILE B CA 1
ATOM 3288 C C . ILE B 1 109 ? 6.47 -16.396 -16.064 1 93.81 109 ILE B C 1
ATOM 3290 O O . ILE B 1 109 ? 6.999 -17.488 -16.287 1 93.81 109 ILE B O 1
ATOM 3294 N N . LEU B 1 110 ? 5.15 -16.21 -15.801 1 89.78 110 LEU B N 1
ATOM 3295 C CA . LEU B 1 110 ? 4.24 -17.346 -15.715 1 89.78 110 LEU B CA 1
ATOM 3296 C C . LEU B 1 110 ? 4.229 -18.135 -17.019 1 89.78 110 LEU B C 1
ATOM 3298 O O . LEU B 1 110 ? 4.101 -19.362 -17.007 1 89.78 110 LEU B O 1
ATOM 3302 N N . LYS B 1 111 ? 4.369 -17.491 -18.091 1 88.38 111 LYS B N 1
ATOM 3303 C CA . LYS B 1 111 ? 4.373 -18.141 -19.399 1 88.38 111 LYS B CA 1
ATOM 3304 C C . LYS B 1 111 ? 5.61 -19.017 -19.574 1 88.38 111 LYS B C 1
ATOM 3306 O O . LYS B 1 111 ? 5.586 -19.99 -20.33 1 88.38 111 LYS B O 1
ATOM 3311 N N . HIS B 1 112 ? 6.646 -18.663 -18.876 1 87.94 112 HIS B N 1
ATOM 3312 C CA . HIS B 1 112 ? 7.909 -19.374 -19.04 1 87.94 112 HIS B CA 1
ATOM 3313 C C . HIS B 1 112 ? 8.107 -20.408 -17.937 1 87.94 112 HIS B C 1
ATOM 3315 O O . HIS B 1 112 ? 9.033 -21.22 -18.001 1 87.94 112 HIS B O 1
ATOM 3321 N N . MET B 1 113 ? 7.213 -20.287 -16.97 1 85.81 113 MET B N 1
ATOM 3322 C CA . MET B 1 113 ? 7.357 -21.224 -15.86 1 85.81 113 MET B CA 1
ATOM 3323 C C . MET B 1 113 ? 6.699 -22.561 -16.188 1 85.81 113 MET B C 1
ATOM 3325 O O . MET B 1 113 ? 5.61 -22.597 -16.764 1 85.81 113 MET B O 1
ATOM 3329 N N . GLU B 1 114 ? 7.331 -23.667 -15.843 1 78.2 114 GLU B N 1
ATOM 3330 C CA . GLU B 1 114 ? 6.839 -25.013 -16.125 1 78.2 114 GLU B CA 1
ATOM 3331 C C . GLU B 1 114 ? 5.886 -25.491 -15.033 1 78.2 114 GLU B C 1
ATOM 3333 O O . GLU B 1 114 ? 4.947 -26.242 -15.307 1 78.2 114 GLU B O 1
ATOM 3338 N N . ASN B 1 115 ? 6.084 -25.067 -13.815 1 73.99 115 ASN B N 1
ATOM 3339 C CA . ASN B 1 115 ? 5.31 -25.532 -12.669 1 73.99 115 ASN B CA 1
ATOM 3340 C C . ASN B 1 115 ? 4.388 -24.439 -12.135 1 73.99 115 ASN B C 1
ATOM 3342 O O . ASN B 1 115 ? 4.749 -23.261 -12.135 1 73.99 115 ASN B O 1
ATOM 3346 N N . PRO B 1 116 ? 3.191 -24.939 -11.86 1 68.5 116 PRO B N 1
ATOM 3347 C CA . PRO B 1 116 ? 2.309 -23.961 -11.219 1 68.5 116 PRO B CA 1
ATOM 3348 C C . PRO B 1 116 ? 2.86 -23.453 -9.888 1 68.5 116 PRO B C 1
ATOM 3350 O O . PRO B 1 116 ? 3.485 -24.213 -9.144 1 68.5 116 PRO B O 1
ATOM 3353 N N . MET B 1 117 ? 2.893 -22.188 -9.764 1 80.42 117 MET B N 1
ATOM 3354 C CA . MET B 1 117 ? 3.416 -21.573 -8.548 1 80.42 117 MET B CA 1
ATOM 3355 C C . MET B 1 117 ? 2.427 -20.558 -7.983 1 80.42 117 MET B C 1
ATOM 3357 O O . MET B 1 117 ? 1.889 -19.732 -8.722 1 80.42 117 MET B O 1
ATOM 3361 N N . VAL B 1 118 ? 2.208 -20.824 -6.717 1 85.32 118 VAL B N 1
ATOM 3362 C CA . VAL B 1 118 ? 1.464 -19.785 -6.013 1 85.32 118 VAL B CA 1
ATOM 3363 C C . VAL B 1 118 ? 2.412 -18.664 -5.594 1 85.32 118 VAL B C 1
ATOM 3365 O O . VAL B 1 118 ? 3.503 -18.924 -5.08 1 85.32 118 VAL B O 1
ATOM 3368 N N . THR B 1 119 ? 2.101 -17.495 -5.968 1 90.62 119 THR B N 1
ATOM 3369 C CA . THR B 1 119 ? 2.943 -16.346 -5.656 1 90.62 119 THR B CA 1
ATOM 3370 C C . THR B 1 119 ? 2.184 -15.336 -4.8 1 90.62 119 THR B C 1
ATOM 3372 O O . THR B 1 119 ? 0.984 -15.129 -4.991 1 90.62 119 THR B O 1
ATOM 3375 N N . SER B 1 120 ? 2.923 -14.773 -3.836 1 89.85 120 SER B N 1
ATOM 3376 C CA . SER B 1 120 ? 2.391 -13.71 -2.989 1 89.85 120 SER B CA 1
ATOM 3377 C C . SER B 1 120 ? 3.222 -12.437 -3.112 1 89.85 120 SER B C 1
ATOM 3379 O O . SER B 1 120 ? 4.448 -12.475 -2.985 1 89.85 120 SER B O 1
ATOM 3381 N N . ILE B 1 121 ? 2.56 -11.362 -3.459 1 91.03 121 ILE B N 1
ATOM 3382 C CA . ILE B 1 121 ? 3.25 -10.077 -3.472 1 91.03 121 ILE B CA 1
ATOM 3383 C C . ILE B 1 121 ? 2.922 -9.302 -2.198 1 91.03 121 ILE B C 1
ATOM 3385 O O . ILE B 1 121 ? 1.75 -9.089 -1.877 1 91.03 121 ILE B O 1
ATOM 3389 N N . ASP B 1 122 ? 3.962 -8.937 -1.46 1 82.65 122 ASP B N 1
ATOM 3390 C CA . ASP B 1 122 ? 3.838 -8.192 -0.211 1 82.65 122 ASP B CA 1
ATOM 3391 C C . ASP B 1 122 ? 4.337 -6.759 -0.374 1 82.65 122 ASP B C 1
ATOM 3393 O O . ASP B 1 122 ? 5.534 -6.529 -0.558 1 82.65 122 ASP B O 1
ATOM 3397 N N . SER B 1 123 ? 3.456 -5.832 -0.235 1 78.33 123 SER B N 1
ATOM 3398 C CA . SER B 1 123 ? 3.82 -4.428 -0.392 1 78.33 123 SER B CA 1
ATOM 3399 C C . SER B 1 123 ? 3.816 -3.702 0.949 1 78.33 123 SER B C 1
ATOM 3401 O O . SER B 1 123 ? 3.674 -2.479 0.998 1 78.33 123 SER B O 1
ATOM 3403 N N . GLY B 1 124 ? 3.93 -4.465 1.92 1 68.54 124 GLY B N 1
ATOM 3404 C CA . GLY B 1 124 ? 3.867 -3.89 3.254 1 68.54 124 GLY B CA 1
ATOM 3405 C C . GLY B 1 124 ? 5.202 -3.354 3.736 1 68.54 124 GLY B C 1
ATOM 3406 O O . GLY B 1 124 ? 5.262 -2.626 4.728 1 68.54 124 GLY B O 1
ATOM 3407 N N . VAL B 1 125 ? 6.269 -3.686 3.002 1 61.79 125 VAL B N 1
ATOM 3408 C CA . VAL B 1 125 ? 7.597 -3.227 3.395 1 61.79 125 VAL B CA 1
ATOM 3409 C C . VAL B 1 125 ? 7.838 -1.819 2.856 1 61.79 125 VAL B C 1
ATOM 3411 O O . VAL B 1 125 ? 7.548 -1.536 1.691 1 61.79 125 VAL B O 1
ATOM 3414 N N . ARG B 1 126 ? 8.298 -0.892 3.705 1 60.55 126 ARG B N 1
ATOM 3415 C CA . ARG B 1 126 ? 8.314 0.508 3.295 1 60.55 126 ARG B CA 1
ATOM 3416 C C . ARG B 1 126 ? 9.737 1.055 3.266 1 60.55 126 ARG B C 1
ATOM 3418 O O . ARG B 1 126 ? 10.001 2.08 2.634 1 60.55 126 ARG B O 1
ATOM 3425 N N . SER B 1 127 ? 10.602 0.348 3.94 1 61.47 127 SER B N 1
ATOM 3426 C CA . SER B 1 127 ? 11.958 0.877 4.033 1 61.47 127 SER B CA 1
ATOM 3427 C C . SER B 1 127 ? 12.981 -0.132 3.521 1 61.47 127 SER B C 1
ATOM 3429 O O . SER B 1 127 ? 12.712 -1.334 3.488 1 61.47 127 SER B O 1
ATOM 3431 N N . VAL B 1 128 ? 14.086 0.375 3.133 1 64.67 128 VAL B N 1
ATOM 3432 C CA . VAL B 1 128 ? 15.168 -0.472 2.64 1 64.67 128 VAL B CA 1
ATOM 3433 C C . VAL B 1 128 ? 15.573 -1.473 3.72 1 64.67 128 VAL B C 1
ATOM 3435 O O . VAL B 1 128 ? 15.798 -2.651 3.431 1 64.67 128 VAL B O 1
ATOM 3438 N N . THR B 1 129 ? 15.686 -0.985 4.951 1 61.48 129 THR B N 1
ATOM 3439 C CA . THR B 1 129 ? 16.024 -1.857 6.07 1 61.48 129 THR B CA 1
ATOM 3440 C C . THR B 1 129 ? 14.954 -2.927 6.265 1 61.48 129 THR B C 1
ATOM 3442 O O . THR B 1 129 ? 15.267 -4.073 6.593 1 61.48 129 THR B O 1
ATOM 3445 N N . GLY B 1 130 ? 13.764 -2.565 6.064 1 65.87 130 GLY B N 1
ATOM 3446 C CA . GLY B 1 130 ? 12.677 -3.528 6.127 1 65.87 130 GLY B CA 1
ATOM 3447 C C . GLY B 1 130 ? 12.778 -4.613 5.072 1 65.87 130 GLY B C 1
ATOM 3448 O O . GLY B 1 130 ? 12.52 -5.786 5.352 1 65.87 130 GLY B O 1
ATOM 3449 N N . TYR B 1 131 ? 13.18 -4.242 3.936 1 73.71 131 TYR B N 1
ATOM 3450 C CA . TYR B 1 131 ? 13.366 -5.196 2.849 1 73.71 131 TYR B CA 1
ATOM 3451 C C . TYR B 1 131 ? 14.486 -6.179 3.172 1 73.71 131 TYR B C 1
ATOM 3453 O O . TYR B 1 131 ? 14.335 -7.387 2.977 1 73.71 131 TYR B O 1
ATOM 3461 N N . GLN B 1 132 ? 15.568 -5.603 3.614 1 69.92 132 GLN B N 1
ATOM 3462 C CA . GLN B 1 132 ? 16.692 -6.458 3.981 1 69.92 132 GLN B CA 1
ATOM 3463 C C . GLN B 1 132 ? 16.288 -7.467 5.053 1 69.92 132 GLN B C 1
ATOM 3465 O O . GLN B 1 132 ? 16.629 -8.648 4.96 1 69.92 132 GLN B O 1
ATOM 3470 N N . ALA B 1 133 ? 15.571 -6.967 5.959 1 64.67 133 ALA B N 1
ATOM 3471 C CA . ALA B 1 133 ? 15.112 -7.824 7.049 1 64.67 133 ALA B CA 1
ATOM 3472 C C . ALA B 1 133 ? 14.174 -8.912 6.533 1 64.67 133 ALA B C 1
ATOM 3474 O O . ALA B 1 133 ? 14.233 -10.057 6.985 1 64.67 133 ALA B O 1
ATOM 3475 N N . ALA B 1 134 ? 13.336 -8.557 5.642 1 72.35 134 ALA B N 1
ATOM 3476 C CA . ALA B 1 134 ? 12.383 -9.511 5.081 1 72.35 134 ALA B CA 1
ATOM 3477 C C . ALA B 1 134 ? 13.105 -10.657 4.377 1 72.35 134 ALA B C 1
ATOM 3479 O O . ALA B 1 134 ? 12.677 -11.811 4.457 1 72.35 134 ALA B O 1
ATOM 3480 N N . LEU B 1 135 ? 14.223 -10.384 3.737 1 76.3 135 LEU B N 1
ATOM 3481 C CA . LEU B 1 135 ? 15.006 -11.398 3.038 1 76.3 135 LEU B CA 1
ATOM 3482 C C . LEU B 1 135 ? 15.775 -12.268 4.027 1 76.3 135 LEU B C 1
ATOM 3484 O O . LEU B 1 135 ? 15.747 -13.497 3.932 1 76.3 135 LEU B O 1
ATOM 3488 N N . GLN B 1 136 ? 16.376 -11.577 4.906 1 66.7 136 GLN B N 1
ATOM 3489 C CA . GLN B 1 136 ? 17.253 -12.278 5.838 1 66.7 136 GLN B CA 1
ATOM 3490 C C . GLN B 1 136 ? 16.454 -13.19 6.765 1 66.7 136 GLN B C 1
ATOM 3492 O O . GLN B 1 136 ? 16.925 -14.264 7.143 1 66.7 136 GLN B O 1
ATOM 3497 N N . SER B 1 137 ? 15.269 -12.717 7.114 1 60.17 137 SER B N 1
ATOM 3498 C CA . SER B 1 137 ? 14.405 -13.516 7.977 1 60.17 137 SER B CA 1
ATOM 3499 C C . SER B 1 137 ? 13.602 -14.53 7.168 1 60.17 137 SER B C 1
ATOM 3501 O O . SER B 1 137 ? 12.836 -15.314 7.732 1 60.17 137 SER B O 1
ATOM 3503 N N . GLN B 1 138 ? 13.754 -14.462 5.823 1 65.26 138 GLN B N 1
ATOM 3504 C CA . GLN B 1 138 ? 13.129 -15.383 4.88 1 65.26 138 GLN B CA 1
ATOM 3505 C C . GLN B 1 138 ? 11.608 -15.253 4.91 1 65.26 138 GLN B C 1
ATOM 3507 O O . GLN B 1 138 ? 10.892 -16.236 4.711 1 65.26 138 GLN B O 1
ATOM 3512 N N . ARG B 1 139 ? 11.152 -14.092 5.348 1 69.18 139 ARG B N 1
ATOM 3513 C CA . ARG B 1 139 ? 9.737 -13.77 5.196 1 69.18 139 ARG B CA 1
ATOM 3514 C C . ARG B 1 139 ? 9.384 -13.525 3.732 1 69.18 139 ARG B C 1
ATOM 3516 O O . ARG B 1 139 ? 8.223 -13.649 3.339 1 69.18 139 ARG B O 1
ATOM 3523 N N . ALA B 1 140 ? 10.375 -13.142 3.062 1 82.6 140 ALA B N 1
ATOM 3524 C CA . ALA B 1 140 ? 10.275 -13.01 1.611 1 82.6 140 ALA B CA 1
ATOM 3525 C C . ALA B 1 140 ? 11.358 -13.825 0.91 1 82.6 140 ALA B C 1
ATOM 3527 O O . ALA B 1 140 ? 12.472 -13.959 1.421 1 82.6 140 ALA B O 1
ATOM 3528 N N . ASP B 1 141 ? 10.991 -14.359 -0.151 1 88.81 141 ASP B N 1
ATOM 3529 C CA . ASP B 1 141 ? 11.947 -15.136 -0.935 1 88.81 141 ASP B CA 1
ATOM 3530 C C . ASP B 1 141 ? 12.804 -14.228 -1.814 1 88.81 141 ASP B C 1
ATOM 3532 O O . ASP B 1 141 ? 13.955 -14.552 -2.113 1 88.81 141 ASP B O 1
ATOM 3536 N N . CYS B 1 142 ? 12.235 -13.155 -2.245 1 93.03 142 CYS B N 1
ATOM 3537 C CA . CYS B 1 142 ? 12.967 -12.181 -3.047 1 93.03 142 CYS B CA 1
ATOM 3538 C C . CYS B 1 142 ? 12.321 -10.804 -2.959 1 93.03 142 CYS B C 1
ATOM 3540 O O . CYS B 1 142 ? 11.244 -10.655 -2.378 1 93.03 142 CYS B O 1
ATOM 3542 N N . LEU B 1 143 ? 13.062 -9.837 -3.467 1 92.72 143 LEU B N 1
ATOM 3543 C CA . LEU B 1 143 ? 12.635 -8.443 -3.437 1 92.72 143 LEU B CA 1
ATOM 3544 C C . LEU B 1 143 ? 12.541 -7.873 -4.849 1 92.72 143 LEU B C 1
ATOM 3546 O O . LEU B 1 143 ? 13.375 -8.179 -5.704 1 92.72 143 LEU B O 1
ATOM 3550 N N . LEU B 1 144 ? 11.514 -7.11 -5.07 1 94.32 144 LEU B N 1
ATOM 3551 C CA . LEU B 1 144 ? 11.368 -6.272 -6.255 1 94.32 144 LEU B CA 1
ATOM 3552 C C . LEU B 1 144 ? 11.4 -4.794 -5.883 1 94.32 144 LEU B C 1
ATOM 3554 O O . LEU B 1 144 ? 10.478 -4.292 -5.235 1 94.32 144 LEU B O 1
ATOM 3558 N N . PHE B 1 145 ? 12.425 -4.096 -6.353 1 89.13 145 PHE B N 1
ATOM 3559 C CA . PHE B 1 145 ? 12.595 -2.749 -5.82 1 89.13 145 PHE B CA 1
ATOM 3560 C C . PHE B 1 145 ? 13.308 -1.855 -6.827 1 89.13 145 PHE B C 1
ATOM 3562 O O . PHE B 1 145 ? 13.824 -2.337 -7.838 1 89.13 145 PHE B O 1
ATOM 3569 N N . TYR B 1 146 ? 13.239 -0.504 -6.51 1 91.19 146 TYR B N 1
ATOM 3570 C CA . TYR B 1 146 ? 14.007 0.467 -7.282 1 91.19 146 TYR B CA 1
ATOM 3571 C C . TYR B 1 146 ? 15.408 0.636 -6.706 1 91.19 146 TYR B C 1
ATOM 3573 O O . TYR B 1 146 ? 15.579 0.723 -5.488 1 91.19 146 TYR B O 1
ATOM 3581 N N . ARG B 1 147 ? 16.284 0.635 -7.522 1 89.11 147 ARG B N 1
ATOM 3582 C CA . ARG B 1 147 ? 17.652 0.973 -7.143 1 89.11 147 ARG B CA 1
ATOM 3583 C C . ARG B 1 147 ? 18.106 2.261 -7.821 1 89.11 147 ARG B C 1
ATOM 3585 O O . ARG B 1 147 ? 17.97 2.41 -9.037 1 89.11 147 ARG B O 1
ATOM 3592 N N . GLY B 1 148 ? 18.566 3.225 -6.96 1 84.71 148 GLY B N 1
ATOM 3593 C CA . GLY B 1 148 ? 19.093 4.473 -7.49 1 84.71 148 GLY B CA 1
ATOM 3594 C C . GLY B 1 148 ? 20.561 4.39 -7.863 1 84.71 148 GLY B C 1
ATOM 3595 O O . GLY B 1 148 ? 21.237 3.414 -7.531 1 84.71 148 GLY B O 1
ATOM 3596 N N . SER B 1 149 ? 21.123 5.324 -8.844 1 68.67 149 SER B N 1
ATOM 3597 C CA . SER B 1 149 ? 22.507 5.359 -9.303 1 68.67 149 SER B CA 1
ATOM 3598 C C . SER B 1 149 ? 23.467 5.619 -8.147 1 68.67 149 SER B C 1
ATOM 3600 O O . SER B 1 149 ? 24.598 5.129 -8.15 1 68.67 149 SER B O 1
ATOM 3602 N N . GLU B 1 150 ? 23.316 6.747 -7.577 1 58.11 150 GLU B N 1
ATOM 3603 C CA . GLU B 1 150 ? 24.351 7.226 -6.665 1 58.11 150 GLU B CA 1
ATOM 3604 C C . GLU B 1 150 ? 24.435 6.352 -5.417 1 58.11 150 GLU B C 1
ATOM 3606 O O . GLU B 1 150 ? 25.498 6.24 -4.802 1 58.11 150 GLU B O 1
ATOM 3611 N N . GLY B 1 151 ? 23.366 6.107 -4.654 1 49.31 151 GLY B N 1
ATOM 3612 C CA . GLY B 1 151 ? 23.446 6.056 -3.203 1 49.31 151 GLY B CA 1
ATOM 3613 C C . GLY B 1 151 ? 23.569 4.644 -2.662 1 49.31 151 GLY B C 1
ATOM 3614 O O . GLY B 1 151 ? 24.563 3.961 -2.915 1 49.31 151 GLY B O 1
ATOM 3615 N N . THR B 1 152 ? 22.518 4.144 -1.901 1 51.82 152 THR B N 1
ATOM 3616 C CA . THR B 1 152 ? 22.553 3.285 -0.723 1 51.82 152 THR B CA 1
ATOM 3617 C C . THR B 1 152 ? 22.846 1.84 -1.117 1 51.82 152 THR B C 1
ATOM 3619 O O . THR B 1 152 ? 22.135 1.259 -1.94 1 51.82 152 THR B O 1
ATOM 3622 N N . LYS B 1 153 ? 24.142 1.637 -1.047 1 57.54 153 LYS B N 1
ATOM 3623 C CA . LYS B 1 153 ? 24.742 0.322 -1.256 1 57.54 153 LYS B CA 1
ATOM 3624 C C . LYS B 1 153 ? 24.003 -0.751 -0.462 1 57.54 153 LYS B C 1
ATOM 3626 O O . LYS B 1 153 ? 24.558 -1.333 0.473 1 57.54 153 LYS B O 1
ATOM 3631 N N . TYR B 1 154 ? 22.655 -0.618 -0.679 1 62.05 154 TYR B N 1
ATOM 3632 C CA . TYR B 1 154 ? 21.971 -1.73 -0.028 1 62.05 154 TYR B CA 1
ATOM 3633 C C . TYR B 1 154 ? 22.102 -3.007 -0.849 1 62.05 154 TYR B C 1
ATOM 3635 O O . TYR B 1 154 ? 22.182 -2.956 -2.079 1 62.05 154 TYR B O 1
ATOM 3643 N N . PHE B 1 155 ? 22.459 -4.072 -0.312 1 71.46 155 PHE B N 1
ATOM 3644 C CA . PHE B 1 155 ? 22.486 -5.422 -0.863 1 71.46 155 PHE B CA 1
ATOM 3645 C C . PHE B 1 155 ? 23.733 -5.635 -1.713 1 71.46 155 PHE B C 1
ATOM 3647 O O . PHE B 1 155 ? 23.669 -6.259 -2.773 1 71.46 155 PHE B O 1
ATOM 3654 N N . GLU B 1 156 ? 24.749 -4.847 -1.453 1 68.26 156 GLU B N 1
ATOM 3655 C CA . GLU B 1 156 ? 25.996 -4.976 -2.2 1 68.26 156 GLU B CA 1
ATOM 3656 C C . GLU B 1 156 ? 26.836 -6.138 -1.676 1 68.26 156 GLU B C 1
ATOM 3658 O O . GLU B 1 156 ? 27.776 -6.58 -2.339 1 68.26 156 GLU B O 1
ATOM 3663 N N . SER B 1 157 ? 26.409 -6.66 -0.642 1 70.86 157 SER B N 1
ATOM 3664 C CA . SER B 1 157 ? 27.202 -7.757 -0.099 1 70.86 157 SER B CA 1
ATOM 3665 C C . SER B 1 157 ? 27.08 -9.008 -0.963 1 70.86 157 SER B C 1
ATOM 3667 O O . SER B 1 157 ? 26.134 -9.141 -1.742 1 70.86 157 SER B O 1
ATOM 3669 N N . GLU B 1 158 ? 28.09 -9.799 -0.921 1 80.19 158 GLU B N 1
ATOM 3670 C CA . GLU B 1 158 ? 28.154 -11.056 -1.661 1 80.19 158 GLU B CA 1
ATOM 3671 C C . GLU B 1 158 ? 27.065 -12.022 -1.202 1 80.19 158 GLU B C 1
ATOM 3673 O O . GLU B 1 158 ? 26.883 -13.087 -1.795 1 80.19 158 GLU B O 1
ATOM 3678 N N . GLU B 1 159 ? 26.337 -11.556 -0.286 1 83.39 159 GLU B N 1
ATOM 3679 C CA . GLU B 1 159 ? 25.292 -12.424 0.248 1 83.39 159 GLU B CA 1
ATOM 3680 C C . GLU B 1 159 ? 24.038 -12.377 -0.62 1 83.39 159 GLU B C 1
ATOM 3682 O O . GLU B 1 159 ? 23.175 -13.252 -0.522 1 83.39 159 GLU B O 1
ATOM 3687 N N . PHE B 1 160 ? 24.062 -11.357 -1.499 1 87.57 160 PHE B N 1
ATOM 3688 C CA . PHE B 1 160 ? 22.843 -11.157 -2.274 1 87.57 160 PHE B CA 1
ATOM 3689 C C . PHE B 1 160 ? 23.108 -11.358 -3.761 1 87.57 160 PHE B C 1
ATOM 3691 O O . PHE B 1 160 ? 24.203 -11.067 -4.247 1 87.57 160 PHE B O 1
ATOM 3698 N N . GLU B 1 161 ? 22.119 -11.898 -4.448 1 93.25 161 GLU B N 1
ATOM 3699 C CA . GLU B 1 161 ? 22.073 -11.85 -5.906 1 93.25 161 GLU B CA 1
ATOM 3700 C C . GLU B 1 161 ? 21.126 -10.757 -6.393 1 93.25 161 GLU B C 1
ATOM 3702 O O . GLU B 1 161 ? 19.977 -10.683 -5.952 1 93.25 161 GLU B O 1
ATOM 3707 N N . VAL B 1 162 ? 21.625 -9.953 -7.214 1 92.57 162 VAL B N 1
ATOM 3708 C CA . VAL B 1 162 ? 20.848 -8.843 -7.756 1 92.57 162 VAL B CA 1
ATOM 3709 C C . VAL B 1 162 ? 20.721 -8.993 -9.271 1 92.57 162 VAL B C 1
ATOM 3711 O O . VAL B 1 162 ? 21.724 -9.148 -9.972 1 92.57 162 VAL B O 1
ATOM 3714 N N . VAL B 1 163 ? 19.493 -8.94 -9.775 1 94.41 163 VAL B N 1
ATOM 3715 C CA . VAL B 1 163 ? 19.219 -9.033 -11.205 1 94.41 163 VAL B CA 1
ATOM 3716 C C . VAL B 1 163 ? 18.496 -7.773 -11.676 1 94.41 163 VAL B C 1
ATOM 3718 O O . VAL B 1 163 ? 17.455 -7.405 -11.126 1 94.41 163 VAL B O 1
ATOM 3721 N N . LYS B 1 164 ? 19.057 -7.128 -12.638 1 94.37 164 LYS B N 1
ATOM 3722 C CA . LYS B 1 164 ? 18.38 -5.99 -13.253 1 94.37 164 LYS B CA 1
ATOM 3723 C C . LYS B 1 164 ? 17.245 -6.451 -14.163 1 94.37 164 LYS B C 1
ATOM 3725 O O . LYS B 1 164 ? 17.418 -7.374 -14.961 1 94.37 164 LYS B O 1
ATOM 3730 N N . LEU B 1 165 ? 16.104 -5.814 -14.039 1 96.33 165 LEU B N 1
ATOM 3731 C CA . LEU B 1 165 ? 14.941 -6.227 -14.818 1 96.33 165 LEU B CA 1
ATOM 3732 C C . LEU B 1 165 ? 14.572 -5.166 -15.849 1 96.33 165 LEU B C 1
ATOM 3734 O O . LEU B 1 165 ? 13.998 -5.482 -16.893 1 96.33 165 LEU B O 1
ATOM 3738 N N . ALA B 1 166 ? 14.811 -3.902 -15.544 1 95.67 166 ALA B N 1
ATOM 3739 C CA . ALA B 1 166 ? 14.429 -2.811 -16.438 1 95.67 166 ALA B CA 1
ATOM 3740 C C . ALA B 1 166 ? 15.048 -1.491 -15.987 1 95.67 166 ALA B C 1
ATOM 3742 O O . ALA B 1 166 ? 15.526 -1.376 -14.856 1 95.67 166 ALA B O 1
ATOM 3743 N N . ASP B 1 167 ? 15.074 -0.543 -16.862 1 94.93 167 ASP B N 1
ATOM 3744 C CA . ASP B 1 167 ? 15.433 0.839 -16.559 1 94.93 167 ASP B CA 1
ATOM 3745 C C . ASP B 1 167 ? 14.188 1.704 -16.382 1 94.93 167 ASP B C 1
ATOM 3747 O O . ASP B 1 167 ? 13.153 1.446 -17 1 94.93 167 ASP B O 1
ATOM 3751 N N . ASP B 1 168 ? 14.273 2.654 -15.516 1 95.85 168 ASP B N 1
ATOM 3752 C CA . ASP B 1 168 ? 13.241 3.666 -15.309 1 95.85 168 ASP B CA 1
ATOM 3753 C C . ASP B 1 168 ? 13.858 5.005 -14.909 1 95.85 168 ASP B C 1
ATOM 3755 O O . ASP B 1 168 ? 15.072 5.192 -15.016 1 95.85 168 ASP B O 1
ATOM 3759 N N . ALA B 1 169 ? 13.041 5.978 -14.611 1 97.08 169 ALA B N 1
ATOM 3760 C CA . ALA B 1 169 ? 13.516 7.281 -14.152 1 97.08 169 ALA B CA 1
ATOM 3761 C C . ALA B 1 169 ? 12.412 8.043 -13.424 1 97.08 169 ALA B C 1
ATOM 3763 O O . ALA B 1 169 ? 11.237 7.939 -13.784 1 97.08 169 ALA B O 1
ATOM 3764 N N . LEU B 1 170 ? 12.822 8.75 -12.404 1 97.58 170 LEU B N 1
ATOM 3765 C CA . LEU B 1 170 ? 11.888 9.697 -11.804 1 97.58 170 LEU B CA 1
ATOM 3766 C C . LEU B 1 170 ? 11.814 10.981 -12.622 1 97.58 170 LEU B C 1
ATOM 3768 O O . LEU B 1 170 ? 12.845 11.541 -13.002 1 97.58 170 LEU B O 1
ATOM 3772 N N . ILE B 1 171 ? 10.61 11.458 -12.88 1 98.31 171 ILE B N 1
ATOM 3773 C CA . ILE B 1 171 ? 10.394 12.666 -13.668 1 98.31 171 ILE B CA 1
ATOM 3774 C C . ILE B 1 171 ? 9.374 13.562 -12.969 1 98.31 171 ILE B C 1
ATOM 3776 O O . ILE B 1 171 ? 8.668 13.119 -12.06 1 98.31 171 ILE B O 1
ATOM 3780 N N . TRP B 1 172 ? 9.333 14.848 -13.391 1 98.53 172 TRP B N 1
ATOM 3781 C CA . TRP B 1 172 ? 8.346 15.803 -12.897 1 98.53 172 TRP B CA 1
ATOM 3782 C C . TRP B 1 172 ? 7.11 15.818 -13.79 1 98.53 172 TRP B C 1
ATOM 3784 O O . TRP B 1 172 ? 7.223 15.88 -15.016 1 98.53 172 TRP B O 1
ATOM 3794 N N . VAL B 1 173 ? 5.939 15.758 -13.172 1 98.65 173 VAL B N 1
ATOM 3795 C CA . VAL B 1 173 ? 4.72 15.817 -13.972 1 98.65 173 VAL B CA 1
ATOM 3796 C C . VAL B 1 173 ? 3.682 16.688 -13.268 1 98.65 173 VAL B C 1
ATOM 3798 O O . VAL B 1 173 ? 3.771 16.917 -12.06 1 98.65 173 VAL B O 1
ATOM 3801 N N . CYS B 1 174 ? 2.766 17.189 -14.001 1 98.44 174 CYS B N 1
ATOM 3802 C CA . CYS B 1 174 ? 1.526 17.796 -13.53 1 98.44 174 CYS B CA 1
ATOM 3803 C C . CYS B 1 174 ? 0.373 17.489 -14.478 1 98.44 174 CYS B C 1
ATOM 3805 O O . CYS B 1 174 ? 0.589 16.978 -15.579 1 98.44 174 CYS B O 1
ATOM 3807 N N . GLY B 1 175 ? -0.848 17.673 -13.96 1 98 175 GLY B N 1
ATOM 3808 C CA . GLY B 1 175 ? -2.011 17.439 -14.802 1 98 175 GLY B CA 1
ATOM 3809 C C . GLY B 1 175 ? -2.216 18.517 -15.849 1 98 175 GLY B C 1
ATOM 3810 O O . GLY B 1 175 ? -1.749 19.646 -15.686 1 98 175 GLY B O 1
ATOM 3811 N N . THR B 1 176 ? -2.906 18.155 -16.866 1 97.33 176 THR B N 1
ATOM 3812 C CA . THR B 1 176 ? -3.2 19.104 -17.934 1 97.33 176 THR B CA 1
ATOM 3813 C C . THR B 1 176 ? -4.118 20.215 -17.434 1 97.33 176 THR B C 1
ATOM 3815 O O . THR B 1 176 ? -4.195 21.285 -18.041 1 97.33 176 THR B O 1
ATOM 3818 N N . THR B 1 177 ? -4.833 19.963 -16.337 1 95.04 177 THR B N 1
ATOM 3819 C CA . THR B 1 177 ? -5.746 20.953 -15.775 1 95.04 177 THR B CA 1
ATOM 3820 C C . THR B 1 177 ? -5.01 21.886 -14.818 1 95.04 177 THR B C 1
ATOM 3822 O O . THR B 1 177 ? -5.586 22.858 -14.325 1 95.04 177 THR B O 1
ATOM 3825 N N . PHE B 1 178 ? -3.753 21.581 -14.539 1 96.34 178 PHE B N 1
ATOM 3826 C CA . PHE B 1 178 ? -2.933 22.462 -13.714 1 96.34 178 PHE B CA 1
ATOM 3827 C C . PHE B 1 178 ? -2.528 23.708 -14.491 1 96.34 178 PHE B C 1
ATOM 3829 O O . PHE B 1 178 ? -1.999 23.61 -15.601 1 96.34 178 PHE B O 1
ATOM 3836 N N . PRO B 1 179 ? -2.78 24.871 -14 1 95.31 179 PRO B N 1
ATOM 3837 C CA . PRO B 1 179 ? -2.364 26.088 -14.701 1 95.31 179 PRO B CA 1
ATOM 3838 C C . PRO B 1 179 ? -0.846 26.227 -14.791 1 95.31 179 PRO B C 1
ATOM 3840 O O . PRO B 1 179 ? -0.186 26.495 -13.783 1 95.31 179 PRO B O 1
ATOM 3843 N N . LEU B 1 180 ? -0.312 26.149 -15.975 1 94.92 180 LEU B N 1
ATOM 3844 C CA . LEU B 1 180 ? 1.13 26.116 -16.193 1 94.92 180 LEU B CA 1
ATOM 3845 C C . LEU B 1 180 ? 1.779 27.419 -15.739 1 94.92 180 LEU B C 1
ATOM 3847 O O . LEU B 1 180 ? 2.967 27.445 -15.411 1 94.92 180 LEU B O 1
ATOM 3851 N N . GLU B 1 181 ? 1.01 28.466 -15.719 1 95.11 181 GLU B N 1
ATOM 3852 C CA . GLU B 1 181 ? 1.526 29.747 -15.244 1 95.11 181 GLU B CA 1
ATOM 3853 C C . GLU B 1 181 ? 1.965 29.658 -13.786 1 95.11 181 GLU B C 1
ATOM 3855 O O . GLU B 1 181 ? 2.848 30.401 -13.352 1 95.11 181 GLU B O 1
ATOM 3860 N N . ARG B 1 182 ? 1.399 28.754 -13.062 1 94.83 182 ARG B N 1
ATOM 3861 C CA . ARG B 1 182 ? 1.7 28.591 -11.643 1 94.83 182 ARG B CA 1
ATOM 3862 C C . ARG B 1 182 ? 3.097 28.015 -11.442 1 94.83 182 ARG B C 1
ATOM 3864 O O . ARG B 1 182 ? 3.637 28.055 -10.335 1 94.83 182 ARG B O 1
ATOM 3871 N N . LEU B 1 183 ? 3.676 27.505 -12.488 1 95.72 183 LEU B N 1
ATOM 3872 C CA . LEU B 1 183 ? 5.032 26.972 -12.414 1 95.72 183 LEU B CA 1
ATOM 3873 C C . LEU B 1 183 ? 6.046 28.093 -12.215 1 95.72 183 LEU B C 1
ATOM 3875 O O . LEU B 1 183 ? 7.202 27.836 -11.869 1 95.72 183 LEU B O 1
ATOM 3879 N N . GLU B 1 184 ? 5.628 29.265 -12.434 1 93.48 184 GLU B N 1
ATOM 3880 C CA . GLU B 1 184 ? 6.498 30.426 -12.269 1 93.48 184 GLU B CA 1
ATOM 3881 C C . GLU B 1 184 ? 6.251 31.114 -10.93 1 93.48 184 GLU B C 1
ATOM 3883 O O . GLU B 1 184 ? 6.955 32.062 -10.574 1 93.48 184 GLU B O 1
ATOM 3888 N N . ASP B 1 185 ? 5.297 30.6 -10.191 1 92.07 185 ASP B N 1
ATOM 3889 C CA . ASP B 1 185 ? 4.968 31.184 -8.894 1 92.07 185 ASP B CA 1
ATOM 3890 C C . ASP B 1 185 ? 6.09 30.947 -7.885 1 92.07 185 ASP B C 1
ATOM 3892 O O . ASP B 1 185 ? 6.996 30.148 -8.131 1 92.07 185 ASP B O 1
ATOM 3896 N N . ASN B 1 186 ? 5.965 31.684 -6.814 1 92.28 186 ASN B N 1
ATOM 3897 C CA . ASN B 1 186 ? 6.929 31.523 -5.732 1 92.28 186 ASN B CA 1
ATOM 3898 C C . ASN B 1 186 ? 6.604 30.308 -4.867 1 92.28 186 ASN B C 1
ATOM 3900 O O . ASN B 1 186 ? 7.479 29.778 -4.18 1 92.28 186 ASN B O 1
ATOM 3904 N N . LEU B 1 187 ? 5.362 29.973 -4.931 1 93 187 LEU B N 1
ATOM 3905 C CA . LEU B 1 187 ? 4.913 28.778 -4.226 1 93 187 LEU B CA 1
ATOM 3906 C C . LEU B 1 187 ? 4.159 27.843 -5.166 1 93 187 LEU B C 1
ATOM 3908 O O . LEU B 1 187 ? 3.019 28.123 -5.543 1 93 187 LEU B O 1
ATOM 3912 N N . ILE B 1 188 ? 4.82 26.827 -5.544 1 96.14 188 ILE B N 1
ATOM 3913 C CA . ILE B 1 188 ? 4.245 25.837 -6.448 1 96.14 188 ILE B CA 1
ATOM 3914 C C . ILE B 1 188 ? 3.691 24.664 -5.643 1 96.14 188 ILE B C 1
ATOM 3916 O O . ILE B 1 188 ? 4.417 24.035 -4.87 1 96.14 188 ILE B O 1
ATOM 3920 N N . PRO B 1 189 ? 2.379 24.363 -5.74 1 95.5 189 PRO B N 1
ATOM 3921 C CA . PRO B 1 189 ? 1.824 23.228 -5 1 95.5 189 PRO B CA 1
ATOM 3922 C C . PRO B 1 189 ? 2.549 21.917 -5.299 1 95.5 189 PRO B C 1
ATOM 3924 O O . PRO B 1 189 ? 2.673 21.527 -6.463 1 95.5 189 PRO B O 1
ATOM 3927 N N . HIS B 1 190 ? 2.945 21.281 -4.207 1 96.7 190 HIS B N 1
ATOM 3928 C CA . HIS B 1 190 ? 3.788 20.096 -4.329 1 96.7 190 HIS B CA 1
ATOM 3929 C C . HIS B 1 190 ? 3.109 18.873 -3.722 1 96.7 190 HIS B C 1
ATOM 3931 O O . HIS B 1 190 ? 2.735 18.884 -2.547 1 96.7 190 HIS B O 1
ATOM 3937 N N . LEU B 1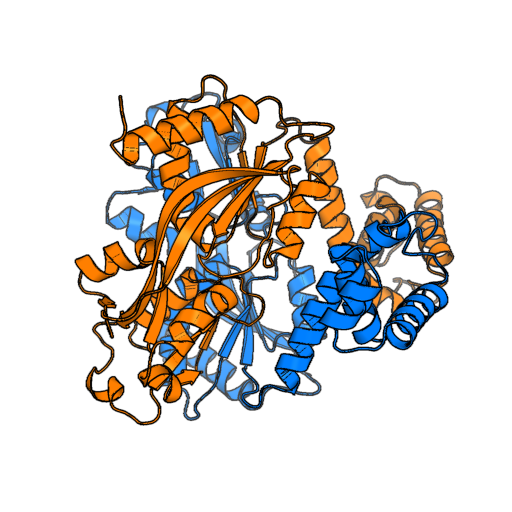 191 ? 2.867 17.913 -4.537 1 97.07 191 LEU B N 1
ATOM 3938 C CA . LEU B 1 191 ? 2.449 16.581 -4.116 1 97.07 191 LEU B CA 1
ATOM 3939 C C . LEU B 1 191 ? 3.656 15.667 -3.926 1 97.07 191 LEU B C 1
ATOM 3941 O O . LEU B 1 191 ? 4.323 15.304 -4.898 1 97.07 191 LEU B O 1
ATOM 3945 N N . THR B 1 192 ? 3.906 15.283 -2.707 1 94.87 192 THR B N 1
ATOM 3946 C CA . THR B 1 192 ? 5.182 14.621 -2.459 1 94.87 192 THR B CA 1
ATOM 3947 C C . THR B 1 192 ? 4.976 13.315 -1.698 1 94.87 192 THR B C 1
ATOM 3949 O O . THR B 1 192 ? 3.85 12.98 -1.323 1 94.87 192 THR B O 1
ATOM 3952 N N . TYR B 1 193 ? 6.051 12.6 -1.56 1 90.82 193 TYR B N 1
ATOM 3953 C CA . TYR B 1 193 ? 6.045 11.362 -0.789 1 90.82 193 TYR B CA 1
ATOM 3954 C C . TYR B 1 193 ? 6.203 11.645 0.7 1 90.82 193 TYR B C 1
ATOM 3956 O O . TYR B 1 193 ? 6.9 12.585 1.089 1 90.82 193 TYR B O 1
ATOM 3964 N N . ALA B 1 194 ? 5.552 10.777 1.439 1 80.86 194 ALA B N 1
ATOM 3965 C CA . ALA B 1 194 ? 5.731 10.843 2.887 1 80.86 194 ALA B CA 1
ATOM 3966 C C . ALA B 1 194 ? 7.129 10.381 3.288 1 80.86 194 ALA B C 1
ATOM 3968 O O . ALA B 1 194 ? 7.788 9.655 2.54 1 80.86 194 ALA B O 1
ATOM 3969 N N . PRO B 1 195 ? 7.651 10.741 4.375 1 70.87 195 PRO B N 1
ATOM 3970 C CA . PRO B 1 195 ? 9.021 10.453 4.807 1 70.87 195 PRO B CA 1
ATOM 3971 C C . PRO B 1 195 ? 9.318 8.956 4.868 1 70.87 195 PRO B C 1
ATOM 3973 O O . PRO B 1 195 ? 10.462 8.542 4.669 1 70.87 195 PRO B O 1
ATOM 3976 N N . SER B 1 196 ? 8.386 8.08 5.078 1 64.5 196 SER B N 1
ATOM 3977 C CA . SER B 1 196 ? 8.631 6.648 5.207 1 64.5 196 SER B CA 1
ATOM 3978 C C . SER B 1 196 ? 8.718 5.977 3.84 1 64.5 196 SER B C 1
ATOM 3980 O O . SER B 1 196 ? 9.063 4.797 3.743 1 64.5 196 SER B O 1
ATOM 3982 N N . SER B 1 197 ? 8.554 6.778 2.854 1 76.03 197 SER B N 1
ATOM 3983 C CA . SER B 1 197 ? 8.532 6.211 1.51 1 76.03 197 SER B CA 1
ATOM 3984 C C . SER B 1 197 ? 9.94 6.09 0.938 1 76.03 197 SER B C 1
ATOM 3986 O O . SER B 1 197 ? 10.728 7.036 1.008 1 76.03 197 SER B O 1
ATOM 3988 N N . GLN B 1 198 ? 10.25 4.968 0.411 1 77.72 198 GLN B N 1
ATOM 3989 C CA . GLN B 1 198 ? 11.512 4.79 -0.299 1 77.72 198 GLN B CA 1
ATOM 3990 C C . GLN B 1 198 ? 11.652 5.801 -1.434 1 77.72 198 GLN B C 1
ATOM 3992 O O . GLN B 1 198 ? 12.749 6.295 -1.701 1 77.72 198 GLN B O 1
ATOM 3997 N N . LEU B 1 199 ? 10.557 6.137 -2.093 1 89.27 199 LEU B N 1
ATOM 3998 C CA . LEU B 1 199 ? 10.607 6.986 -3.278 1 89.27 199 LEU B CA 1
ATOM 3999 C C . LEU B 1 199 ? 10.921 8.43 -2.899 1 89.27 199 LEU B C 1
ATOM 4001 O O . LEU B 1 199 ? 11.356 9.217 -3.742 1 89.27 199 LEU B O 1
ATOM 4005 N N . LEU B 1 200 ? 10.639 8.78 -1.615 1 86.93 200 LEU B N 1
ATOM 4006 C CA . LEU B 1 200 ? 11.106 10.095 -1.193 1 86.93 200 LEU B CA 1
ATOM 4007 C C . LEU B 1 200 ? 12.628 10.178 -1.259 1 86.93 200 LEU B C 1
ATOM 4009 O O . LEU B 1 200 ? 13.178 11.132 -1.813 1 86.93 200 LEU B O 1
ATOM 4013 N N . GLU B 1 201 ? 13.242 9.173 -0.696 1 81.68 201 GLU B N 1
ATOM 4014 C CA . GLU B 1 201 ? 14.701 9.124 -0.694 1 81.68 201 GLU B CA 1
ATOM 4015 C C . GLU B 1 201 ? 15.255 9.137 -2.116 1 81.68 201 GLU B C 1
ATOM 4017 O O . GLU B 1 201 ? 16.218 9.849 -2.406 1 81.68 201 GLU B O 1
ATOM 4022 N N . LEU B 1 202 ? 14.684 8.386 -2.949 1 89.25 202 LEU B N 1
ATOM 4023 C CA . LEU B 1 202 ? 15.151 8.261 -4.326 1 89.25 202 LEU B CA 1
ATOM 4024 C C . LEU B 1 202 ? 14.901 9.549 -5.103 1 89.25 202 LEU B C 1
ATOM 4026 O O . LEU B 1 202 ? 15.513 9.776 -6.15 1 89.25 202 LEU B O 1
ATOM 4030 N N . SER B 1 203 ? 14.003 10.375 -4.608 1 93.41 203 SER B N 1
ATOM 4031 C CA . SER B 1 203 ? 13.636 11.593 -5.322 1 93.41 203 SER B CA 1
ATOM 4032 C C . SER B 1 203 ? 14.54 12.757 -4.929 1 93.41 203 SER B C 1
ATOM 4034 O O . SER B 1 203 ? 14.55 13.795 -5.595 1 93.41 203 SER B O 1
ATOM 4036 N N . LEU B 1 204 ? 15.305 12.595 -3.866 1 90.22 204 LEU B N 1
ATOM 4037 C CA . LEU B 1 204 ? 16.078 13.697 -3.304 1 90.22 204 LEU B CA 1
ATOM 4038 C C . LEU B 1 204 ? 17.074 14.239 -4.325 1 90.22 204 LEU B C 1
ATOM 4040 O O . LEU B 1 204 ? 17.185 15.453 -4.506 1 90.22 204 LEU B O 1
ATOM 4044 N N . PRO B 1 205 ? 17.827 13.37 -5.053 1 93.18 205 PRO B N 1
ATOM 4045 C CA . PRO B 1 205 ? 18.735 13.902 -6.073 1 93.18 205 PRO B CA 1
ATOM 4046 C C . PRO B 1 205 ? 18.01 14.724 -7.136 1 93.18 205 PRO B C 1
ATOM 4048 O O . PRO B 1 205 ? 18.539 15.735 -7.606 1 93.18 205 PRO B O 1
ATOM 4051 N N . LEU B 1 206 ? 16.843 14.339 -7.533 1 95.91 206 LEU B N 1
ATOM 4052 C CA . LEU B 1 206 ? 16.051 15.071 -8.515 1 95.91 206 LEU B CA 1
ATOM 4053 C C . LEU B 1 206 ? 15.613 16.422 -7.96 1 95.91 206 LEU B C 1
ATOM 4055 O O . LEU B 1 206 ? 15.682 17.437 -8.658 1 95.91 206 LEU B O 1
ATOM 4059 N N . LEU B 1 207 ? 15.137 16.408 -6.729 1 95.03 207 LEU B N 1
ATOM 4060 C CA . LEU B 1 207 ? 14.743 17.642 -6.057 1 95.03 207 LEU B CA 1
ATOM 4061 C C . LEU B 1 207 ? 15.908 18.624 -5.996 1 95.03 207 LEU B C 1
ATOM 4063 O O . LEU B 1 207 ? 15.739 19.812 -6.281 1 95.03 207 LEU B O 1
ATOM 4067 N N . ASN B 1 208 ? 17.028 18.101 -5.688 1 94.47 208 ASN B N 1
ATOM 4068 C CA . ASN B 1 208 ? 18.217 18.932 -5.529 1 94.47 208 ASN B CA 1
ATOM 4069 C C . ASN B 1 208 ? 18.694 19.489 -6.867 1 94.47 208 ASN B C 1
ATOM 4071 O O . ASN B 1 208 ? 19.226 20.599 -6.928 1 94.47 208 ASN B O 1
ATOM 4075 N N . ALA B 1 209 ? 18.514 18.75 -7.881 1 95.65 209 ALA B N 1
ATOM 4076 C CA . ALA B 1 209 ? 19.013 19.132 -9.2 1 95.65 209 ALA B CA 1
ATOM 4077 C C . ALA B 1 209 ? 18.059 20.106 -9.886 1 95.65 209 ALA B C 1
ATOM 4079 O O . ALA B 1 209 ? 18.429 20.765 -10.86 1 95.65 209 ALA B O 1
ATOM 4080 N N . THR B 1 210 ? 16.836 20.191 -9.443 1 96.88 210 THR B N 1
ATOM 4081 C CA . THR B 1 210 ? 15.812 21.005 -10.088 1 96.88 210 THR B CA 1
ATOM 4082 C C . THR B 1 210 ? 15.713 22.376 -9.425 1 96.88 210 THR B C 1
ATOM 4084 O O . THR B 1 210 ? 15.249 22.489 -8.288 1 96.88 210 THR B O 1
ATOM 4087 N N . PRO B 1 211 ? 16.022 23.409 -10.073 1 96.14 211 PRO B N 1
ATOM 4088 C CA . PRO B 1 211 ? 16.001 24.744 -9.472 1 96.14 211 PRO B CA 1
ATOM 4089 C C . PRO B 1 211 ? 14.611 25.154 -8.991 1 96.14 211 PRO B C 1
ATOM 4091 O O . PRO B 1 211 ? 14.477 25.763 -7.927 1 96.14 211 PRO B O 1
ATOM 4094 N N . GLN B 1 212 ? 13.604 24.814 -9.705 1 95.24 212 GLN B N 1
ATOM 4095 C CA . GLN B 1 212 ? 12.23 25.18 -9.375 1 95.24 212 GLN B CA 1
ATOM 4096 C C . GLN B 1 212 ? 11.788 24.534 -8.065 1 95.24 212 GLN B C 1
ATOM 4098 O O . GLN B 1 212 ? 10.818 24.976 -7.445 1 95.24 212 GLN B O 1
ATOM 4103 N N . ALA B 1 213 ? 12.499 23.484 -7.669 1 93.14 213 ALA B N 1
ATOM 4104 C CA . ALA B 1 213 ? 12.099 22.718 -6.491 1 93.14 213 ALA B CA 1
ATOM 4105 C C . ALA B 1 213 ? 12.192 23.568 -5.227 1 93.14 213 ALA B C 1
ATOM 4107 O O . ALA B 1 213 ? 11.526 23.282 -4.229 1 93.14 213 ALA B O 1
ATOM 4108 N N . LYS B 1 214 ? 12.969 24.626 -5.227 1 92.48 214 LYS B N 1
ATOM 4109 C CA . LYS B 1 214 ? 13.103 25.534 -4.092 1 92.48 214 LYS B CA 1
ATOM 4110 C C . LYS B 1 214 ? 11.8 26.285 -3.832 1 92.48 214 LYS B C 1
ATOM 4112 O O . LYS B 1 214 ? 11.588 26.81 -2.737 1 92.48 214 LYS B O 1
ATOM 4117 N N . LYS B 1 215 ? 10.978 26.298 -4.857 1 95.41 215 LYS B N 1
ATOM 4118 C CA . LYS B 1 215 ? 9.731 27.052 -4.766 1 95.41 215 LYS B CA 1
ATOM 4119 C C . LYS B 1 215 ? 8.557 26.135 -4.437 1 95.41 215 LYS B C 1
ATOM 4121 O O . LYS B 1 215 ? 7.412 26.586 -4.361 1 95.41 215 LYS B O 1
ATOM 4126 N N . LEU B 1 216 ? 8.809 24.905 -4.213 1 94.57 216 LEU B N 1
ATOM 4127 C CA . LEU B 1 216 ? 7.743 23.939 -3.972 1 94.57 216 LEU B CA 1
ATOM 4128 C C . LEU B 1 216 ? 7.174 24.096 -2.565 1 94.57 216 LEU B C 1
ATOM 4130 O O . LEU B 1 216 ? 7.924 24.297 -1.607 1 94.57 216 LEU B O 1
ATOM 4134 N N . SER B 1 217 ? 5.873 24.042 -2.518 1 92.62 217 SER B N 1
ATOM 4135 C CA . SER B 1 217 ? 5.146 24.065 -1.253 1 92.62 217 SER B CA 1
ATOM 4136 C C . SER B 1 217 ? 4.288 22.815 -1.086 1 92.62 217 SER B C 1
ATOM 4138 O O . SER B 1 217 ? 3.299 22.634 -1.799 1 92.62 217 SER B O 1
ATOM 4140 N N . VAL B 1 218 ? 4.574 22.059 -0.093 1 91.51 218 VAL B N 1
ATOM 4141 C CA . VAL B 1 218 ? 3.908 20.774 0.094 1 91.51 218 VAL B CA 1
ATOM 4142 C C . VAL B 1 218 ? 2.448 21 0.48 1 91.51 218 VAL B C 1
ATOM 4144 O O . VAL B 1 218 ? 2.158 21.716 1.442 1 91.51 218 VAL B O 1
ATOM 4147 N N . ILE B 1 219 ? 1.553 20.365 -0.3 1 91.65 219 ILE B N 1
ATOM 4148 C CA . ILE B 1 219 ? 0.141 20.481 0.047 1 91.65 219 ILE B CA 1
ATOM 4149 C C . ILE B 1 219 ? -0.449 19.093 0.282 1 91.65 219 ILE B C 1
ATOM 4151 O O . ILE B 1 219 ? -1.552 18.962 0.817 1 91.65 219 ILE B O 1
ATOM 4155 N N . PHE B 1 220 ? 0.29 18.066 -0.192 1 94.06 220 PHE B N 1
ATOM 4156 C CA . PHE B 1 220 ? -0.184 16.693 -0.064 1 94.06 220 PHE B CA 1
ATOM 4157 C C . PHE B 1 220 ? 0.988 15.722 0.02 1 94.06 220 PHE B C 1
ATOM 4159 O O . PHE B 1 220 ? 1.979 15.873 -0.697 1 94.06 220 PHE B O 1
ATOM 4166 N N . GLN B 1 221 ? 0.845 14.777 0.896 1 91.78 221 GLN B N 1
ATOM 4167 C CA . GLN B 1 221 ? 1.86 13.741 1.063 1 91.78 221 GLN B CA 1
ATOM 4168 C C . GLN B 1 221 ? 1.237 12.349 1.02 1 91.78 221 GLN B C 1
ATOM 4170 O O . GLN B 1 221 ? 0.136 12.14 1.534 1 91.78 221 GLN B O 1
ATOM 4175 N N . SER B 1 222 ? 1.94 11.477 0.357 1 90.94 222 SER B N 1
ATOM 4176 C CA . SER B 1 222 ? 1.477 10.095 0.284 1 90.94 222 SER B CA 1
ATOM 4177 C C . SER B 1 222 ? 2.645 9.116 0.342 1 90.94 222 SER B C 1
ATOM 4179 O O . SER B 1 222 ? 3.771 9.464 -0.02 1 90.94 222 SER B O 1
ATOM 4181 N N . THR B 1 223 ? 2.346 7.916 0.74 1 79.96 223 THR B N 1
ATOM 4182 C CA . THR B 1 223 ? 3.389 6.898 0.814 1 79.96 223 THR B CA 1
ATOM 4183 C C . THR B 1 223 ? 3.536 6.177 -0.523 1 79.96 223 THR B C 1
ATOM 4185 O O . THR B 1 223 ? 4.511 5.454 -0.74 1 79.96 223 THR B O 1
ATOM 4188 N N . ILE B 1 224 ? 2.593 6.468 -1.452 1 85.77 224 ILE B N 1
ATOM 4189 C CA . ILE B 1 224 ? 2.605 5.683 -2.681 1 85.77 224 ILE B CA 1
ATOM 4190 C C . ILE B 1 224 ? 2.354 6.597 -3.879 1 85.77 224 ILE B C 1
ATOM 4192 O O . ILE B 1 224 ? 1.612 7.577 -3.775 1 85.77 224 ILE B O 1
ATOM 4196 N N . SER B 1 225 ? 2.908 6.221 -5.037 1 91.91 225 SER B N 1
ATOM 4197 C CA . SER B 1 225 ? 2.724 6.972 -6.275 1 91.91 225 SER B CA 1
ATOM 4198 C C . SER B 1 225 ? 1.281 6.891 -6.761 1 91.91 225 SER B C 1
ATOM 4200 O O . SER B 1 225 ? 0.768 7.84 -7.358 1 91.91 225 SER B O 1
ATOM 4202 N N . GLU B 1 226 ? 0.666 5.811 -6.408 1 91.16 226 GLU B N 1
ATOM 4203 C CA . GLU B 1 226 ? -0.669 5.515 -6.918 1 91.16 226 GLU B CA 1
ATOM 4204 C C . GLU B 1 226 ? -1.708 6.467 -6.332 1 91.16 226 GLU B C 1
ATOM 4206 O O . GLU B 1 226 ? -2.818 6.582 -6.856 1 91.16 226 GLU B O 1
ATOM 4211 N N . SER B 1 227 ? -1.376 7.113 -5.282 1 92.37 227 SER B N 1
ATOM 4212 C CA . SER B 1 227 ? -2.263 8.148 -4.76 1 92.37 227 SER B CA 1
ATOM 4213 C C . SER B 1 227 ? -1.837 9.533 -5.236 1 92.37 227 SER B C 1
ATOM 4215 O O . SER B 1 227 ? -2.671 10.431 -5.374 1 92.37 227 SER B O 1
ATOM 4217 N N . LEU B 1 228 ? -0.589 9.712 -5.556 1 96.12 228 LEU B N 1
ATOM 4218 C CA . LEU B 1 228 ? -0.076 10.987 -6.045 1 96.12 228 LEU B CA 1
ATOM 4219 C C . LEU B 1 228 ? -0.502 11.226 -7.49 1 96.12 228 LEU B C 1
ATOM 4221 O O . LEU B 1 228 ? -0.851 12.349 -7.862 1 96.12 228 LEU B O 1
ATOM 4225 N N . LEU B 1 229 ? -0.487 10.147 -8.244 1 96.43 229 LEU B N 1
ATOM 4226 C CA . LEU B 1 229 ? -0.743 10.224 -9.678 1 96.43 229 LEU B CA 1
ATOM 4227 C C . LEU B 1 229 ? -2.129 10.798 -9.952 1 96.43 229 LEU B C 1
ATOM 4229 O O . LEU B 1 229 ? -2.262 11.799 -10.66 1 96.43 229 LEU B O 1
ATOM 4233 N N . PRO B 1 230 ? -3.168 10.251 -9.347 1 95.77 230 PRO B N 1
ATOM 4234 C CA . PRO B 1 230 ? -4.489 10.823 -9.616 1 95.77 230 PRO B CA 1
ATOM 4235 C C . PRO B 1 230 ? -4.639 12.242 -9.073 1 95.77 230 PRO B C 1
ATOM 4237 O O . PRO B 1 230 ? -5.367 13.054 -9.65 1 95.77 230 PRO B O 1
ATOM 4240 N N . MET B 1 231 ? -3.972 12.602 -7.993 1 96.41 231 MET B N 1
ATOM 4241 C CA . MET B 1 231 ? -3.991 13.967 -7.476 1 96.41 231 MET B CA 1
ATOM 4242 C C . MET B 1 231 ? -3.392 14.94 -8.487 1 96.41 231 MET B C 1
ATOM 4244 O O . MET B 1 231 ? -3.905 16.045 -8.671 1 96.41 231 MET B O 1
ATOM 4248 N N . ALA B 1 232 ? -2.334 14.497 -9.144 1 97.92 232 ALA B N 1
ATOM 4249 C CA . ALA B 1 232 ? -1.702 15.315 -10.176 1 97.92 232 ALA B CA 1
ATOM 4250 C C . ALA B 1 232 ? -2.602 15.443 -11.402 1 97.92 232 ALA B C 1
ATOM 4252 O O . ALA B 1 232 ? -2.779 16.539 -11.938 1 97.92 232 ALA B O 1
ATOM 4253 N N . ILE B 1 233 ? -3.167 14.316 -11.803 1 97.11 233 ILE B N 1
ATOM 4254 C CA . ILE B 1 233 ? -4.043 14.289 -12.97 1 97.11 233 ILE B CA 1
ATOM 4255 C C . ILE B 1 233 ? -5.193 15.273 -12.775 1 97.11 233 ILE B C 1
ATOM 4257 O O . ILE B 1 233 ? -5.604 15.953 -13.719 1 97.11 233 ILE B O 1
ATOM 4261 N N . GLN B 1 234 ? -5.644 15.384 -11.529 1 95 234 GLN B N 1
ATOM 4262 C CA . GLN B 1 234 ? -6.767 16.263 -11.22 1 95 234 GLN B CA 1
ATOM 4263 C C . GLN B 1 234 ? -6.312 17.715 -11.097 1 95 234 GLN B C 1
ATOM 4265 O O . GLN B 1 234 ? -7.11 18.596 -10.773 1 95 234 GLN B O 1
ATOM 4270 N N . GLY B 1 235 ? -5.033 17.972 -11.283 1 95.67 235 GLY B N 1
ATOM 4271 C CA . GLY B 1 235 ? -4.529 19.333 -11.371 1 95.67 235 GLY B CA 1
ATOM 4272 C C . GLY B 1 235 ? -4.233 19.949 -10.017 1 95.67 235 GLY B C 1
ATOM 4273 O O . GLY B 1 235 ? -4.255 21.172 -9.867 1 95.67 235 GLY B O 1
ATOM 4274 N N . ASN B 1 236 ? -3.948 19.109 -9.034 1 95.61 236 ASN B N 1
ATOM 4275 C CA . ASN B 1 236 ? -3.819 19.633 -7.678 1 95.61 236 ASN B CA 1
ATOM 4276 C C . ASN B 1 236 ? -2.388 20.069 -7.379 1 95.61 236 ASN B C 1
ATOM 4278 O O . ASN B 1 236 ? -2.122 20.669 -6.336 1 95.61 236 ASN B O 1
ATOM 4282 N N . GLY B 1 237 ? -1.445 19.776 -8.265 1 97.1 237 GLY B N 1
ATOM 4283 C CA . GLY B 1 237 ? -0.059 20.151 -8.034 1 97.1 237 GLY B CA 1
ATOM 4284 C C . GLY B 1 237 ? 0.917 19.414 -8.932 1 97.1 237 GLY B C 1
ATOM 4285 O O . GLY B 1 237 ? 0.507 18.729 -9.872 1 97.1 237 GLY B O 1
ATOM 4286 N N . VAL B 1 238 ? 2.223 19.641 -8.659 1 98.22 238 VAL B N 1
ATOM 4287 C CA . VAL B 1 238 ? 3.293 18.961 -9.381 1 98.22 238 VAL B CA 1
ATOM 4288 C C . VAL B 1 238 ? 3.866 17.838 -8.519 1 98.22 238 VAL B C 1
ATOM 4290 O O . VAL B 1 238 ? 3.836 17.915 -7.288 1 98.22 238 VAL B O 1
ATOM 4293 N N . THR B 1 239 ? 4.317 16.817 -9.13 1 98.06 239 THR B N 1
ATOM 4294 C CA . THR B 1 239 ? 4.879 15.689 -8.395 1 98.06 239 THR B CA 1
ATOM 4295 C C . THR B 1 239 ? 5.965 14.997 -9.214 1 98.06 239 THR B C 1
ATOM 4297 O O . THR B 1 239 ? 6.089 15.234 -10.417 1 98.06 239 THR B O 1
ATOM 4300 N N . CYS B 1 240 ? 6.804 14.248 -8.568 1 97.11 240 CYS B N 1
ATOM 4301 C CA . CYS B 1 240 ? 7.763 13.373 -9.233 1 97.11 240 CYS B CA 1
ATOM 4302 C C . CYS B 1 240 ? 7.322 11.916 -9.149 1 97.11 240 CYS B C 1
ATOM 4304 O O . CYS B 1 240 ? 6.965 11.433 -8.073 1 97.11 240 CYS B O 1
ATOM 4306 N N . ILE B 1 241 ? 7.278 11.256 -10.21 1 97.41 241 ILE B N 1
ATOM 4307 C CA . ILE B 1 241 ? 6.886 9.852 -10.247 1 97.41 241 ILE B CA 1
ATOM 4308 C C . ILE B 1 241 ? 7.725 9.109 -11.285 1 97.41 241 ILE B C 1
ATOM 4310 O O . ILE B 1 241 ? 8.324 9.729 -12.167 1 97.41 241 ILE B O 1
ATOM 4314 N N . PRO B 1 242 ? 7.838 7.796 -11.179 1 97.19 242 PRO B N 1
ATOM 4315 C CA . PRO B 1 242 ? 8.543 7.038 -12.215 1 97.19 242 PRO B CA 1
ATOM 4316 C C . PRO B 1 242 ? 7.926 7.216 -13.6 1 97.19 242 PRO B C 1
ATOM 4318 O O . PRO B 1 242 ? 6.7 7.264 -13.732 1 97.19 242 PRO B O 1
ATOM 4321 N N . TYR B 1 243 ? 8.744 7.311 -14.581 1 97.8 243 TYR B N 1
ATOM 4322 C CA . TYR B 1 243 ? 8.301 7.499 -15.958 1 97.8 243 TYR B CA 1
ATOM 4323 C C . TYR B 1 243 ? 7.377 6.367 -16.393 1 97.8 243 TYR B C 1
ATOM 4325 O O . TYR B 1 243 ? 6.371 6.603 -17.066 1 97.8 243 TYR B O 1
ATOM 4333 N N . SER B 1 244 ? 7.678 5.154 -16.015 1 95.57 244 SER B N 1
ATOM 4334 C CA . SER B 1 244 ? 6.901 3.982 -16.405 1 95.57 244 SER B CA 1
ATOM 4335 C C . SER B 1 244 ? 5.463 4.082 -15.907 1 95.57 244 SER B C 1
ATOM 4337 O O . SER B 1 244 ? 4.551 3.511 -16.509 1 95.57 244 SER B O 1
ATOM 4339 N N . VAL B 1 245 ? 5.269 4.806 -14.819 1 95.5 245 VAL B N 1
ATOM 4340 C CA . VAL B 1 245 ? 3.945 4.984 -14.232 1 95.5 245 VAL B CA 1
ATOM 4341 C C . VAL B 1 245 ? 3.216 6.124 -14.939 1 95.5 245 VAL B C 1
ATOM 4343 O O . VAL B 1 245 ? 2.001 6.059 -15.144 1 95.5 245 VAL B O 1
ATOM 4346 N N . ALA B 1 246 ? 3.921 7.137 -15.396 1 97.25 246 ALA B N 1
ATOM 4347 C CA . ALA B 1 246 ? 3.355 8.37 -15.938 1 97.25 246 ALA B CA 1
ATOM 4348 C C . ALA B 1 246 ? 3.133 8.256 -17.444 1 97.25 246 ALA B C 1
ATOM 4350 O O . ALA B 1 246 ? 2.338 9.003 -18.018 1 97.25 246 ALA B O 1
ATOM 4351 N N . LYS B 1 247 ? 3.841 7.351 -18.094 1 96.93 247 LYS B N 1
ATOM 4352 C CA . LYS B 1 247 ? 3.972 7.323 -19.548 1 96.93 247 LYS B CA 1
ATOM 4353 C C . LYS B 1 247 ? 2.603 7.289 -20.223 1 96.93 247 LYS B C 1
ATOM 4355 O O . LYS B 1 247 ? 2.32 8.103 -21.105 1 96.93 247 LYS B O 1
ATOM 4360 N N . GLU B 1 248 ? 1.777 6.385 -19.789 1 94.09 248 GLU B N 1
ATOM 4361 C CA . GLU B 1 248 ? 0.47 6.229 -20.421 1 94.09 248 GLU B CA 1
ATOM 4362 C C . GLU B 1 248 ? -0.371 7.493 -20.27 1 94.09 248 GLU B C 1
ATOM 4364 O O . GLU B 1 248 ? -1.114 7.864 -21.181 1 94.09 248 GLU B O 1
ATOM 4369 N N . TYR B 1 249 ? -0.269 8.177 -19.216 1 96.33 249 TYR B N 1
ATOM 4370 C CA . TYR B 1 249 ? -1.072 9.359 -18.922 1 96.33 249 TYR B CA 1
ATOM 4371 C C . TYR B 1 249 ? -0.514 10.587 -19.633 1 96.33 249 TYR B C 1
ATOM 4373 O O . TYR B 1 249 ? -1.252 11.529 -19.929 1 96.33 249 TYR B O 1
ATOM 4381 N N . ILE B 1 250 ? 0.799 10.552 -19.896 1 97.48 250 ILE B N 1
ATOM 4382 C CA . ILE B 1 250 ? 1.392 11.597 -20.723 1 97.48 250 ILE B CA 1
ATOM 4383 C C . ILE B 1 250 ? 0.933 11.433 -22.17 1 97.48 250 ILE B C 1
ATOM 4385 O O . ILE B 1 250 ? 0.517 12.402 -22.81 1 97.48 250 ILE B O 1
ATOM 4389 N N . GLU B 1 251 ? 0.917 10.231 -22.628 1 96.74 251 GLU B N 1
ATOM 4390 C CA . GLU B 1 251 ? 0.55 9.925 -24.007 1 96.74 251 GLU B CA 1
ATOM 4391 C C . GLU B 1 251 ? -0.924 10.223 -24.266 1 96.74 251 GLU B C 1
ATOM 4393 O O . GLU B 1 251 ? -1.294 10.648 -25.362 1 96.74 251 GLU B O 1
ATOM 4398 N N . ASP B 1 252 ? -1.757 10.057 -23.219 1 94.49 252 ASP B N 1
ATOM 4399 C CA . ASP B 1 252 ? -3.184 10.289 -23.42 1 94.49 252 ASP B CA 1
ATOM 4400 C C . ASP B 1 252 ? -3.581 11.694 -22.973 1 94.49 252 ASP B C 1
ATOM 4402 O O . ASP B 1 252 ? -4.766 11.982 -22.792 1 94.49 252 ASP B O 1
ATOM 4406 N N . HIS B 1 253 ? -2.634 12.553 -22.637 1 96.04 253 HIS B N 1
ATOM 4407 C CA . HIS B 1 253 ? -2.763 13.988 -22.411 1 96.04 253 HIS B CA 1
ATOM 4408 C C . HIS B 1 253 ? -3.491 14.277 -21.103 1 96.04 253 HIS B C 1
ATOM 4410 O O . HIS B 1 253 ? -4.258 15.239 -21.013 1 96.04 253 HIS B O 1
ATOM 4416 N N . ARG B 1 254 ? -3.284 13.525 -20.22 1 97.11 254 ARG B N 1
ATOM 4417 C CA . ARG B 1 254 ? -3.819 13.783 -18.887 1 97.11 254 ARG B CA 1
ATOM 4418 C C . ARG B 1 254 ? -2.745 14.351 -17.966 1 97.11 254 ARG B C 1
ATOM 4420 O O . ARG B 1 254 ? -3.058 14.983 -16.955 1 97.11 254 ARG B O 1
ATOM 4427 N N . LEU B 1 255 ? -1.477 14.039 -18.361 1 98.29 255 LEU B N 1
ATOM 4428 C CA . LEU B 1 255 ? -0.321 14.575 -17.651 1 98.29 255 LEU B CA 1
ATOM 4429 C C . LEU B 1 255 ? 0.604 15.323 -18.606 1 98.29 255 LEU B C 1
ATOM 4431 O O . LEU B 1 255 ? 0.616 15.048 -19.808 1 98.29 255 LEU B O 1
ATOM 4435 N N . ILE B 1 256 ? 1.333 16.209 -18.061 1 98.43 256 ILE B N 1
ATOM 4436 C CA . ILE B 1 256 ? 2.373 16.945 -18.773 1 98.43 256 ILE B CA 1
ATOM 4437 C C . ILE B 1 256 ? 3.724 16.705 -18.105 1 98.43 256 ILE B C 1
ATOM 4439 O O . ILE B 1 256 ? 3.848 16.816 -16.882 1 98.43 256 ILE B O 1
ATOM 4443 N N . HIS B 1 257 ? 4.664 16.267 -18.915 1 98.35 257 HIS B N 1
ATOM 4444 C CA . HIS B 1 257 ? 6.042 16.17 -18.447 1 98.35 257 HIS B CA 1
ATOM 4445 C C . HIS B 1 257 ? 6.685 17.549 -18.34 1 98.35 257 HIS B C 1
ATOM 4447 O O . HIS B 1 257 ? 7.013 18.166 -19.356 1 98.35 257 HIS B O 1
ATOM 4453 N N . ILE B 1 258 ? 6.876 18.012 -17.147 1 98.2 258 ILE B N 1
ATOM 4454 C CA . ILE B 1 258 ? 7.416 19.352 -16.946 1 98.2 258 ILE B CA 1
ATOM 4455 C C . ILE B 1 258 ? 8.89 19.261 -16.557 1 98.2 258 ILE B C 1
ATOM 4457 O O . ILE B 1 258 ? 9.367 18.199 -16.151 1 98.2 258 ILE B O 1
ATOM 4461 N N . TRP B 1 259 ? 9.613 20.34 -16.774 1 97.29 259 TRP B N 1
ATOM 4462 C CA . TRP B 1 259 ? 11.033 20.419 -16.45 1 97.29 259 TRP B CA 1
ATOM 4463 C C . TRP B 1 259 ? 11.783 19.208 -16.994 1 97.29 259 TRP B C 1
ATOM 4465 O O . TRP B 1 259 ? 12.519 18.544 -16.26 1 97.29 259 TRP B O 1
ATOM 4475 N N . GLN B 1 260 ? 11.679 18.904 -18.182 1 96.47 260 GLN B N 1
ATOM 4476 C CA . GLN B 1 260 ? 12.09 17.682 -18.864 1 96.47 260 GLN B CA 1
ATOM 4477 C C . GLN B 1 260 ? 13.608 17.524 -18.843 1 96.47 260 GLN B C 1
ATOM 4479 O O . GLN B 1 260 ? 14.126 16.428 -19.062 1 96.47 260 GLN B O 1
ATOM 4484 N N . GLU B 1 261 ? 14.314 18.556 -18.543 1 96.1 261 GLU B N 1
ATOM 4485 C CA . GLU B 1 261 ? 15.772 18.504 -18.517 1 96.1 261 GLU B CA 1
ATOM 4486 C C . GLU B 1 261 ? 16.276 17.773 -17.276 1 96.1 261 GLU B C 1
ATOM 4488 O O . GLU B 1 261 ? 17.435 17.356 -17.223 1 96.1 261 GLU B O 1
ATOM 4493 N N . TYR B 1 262 ? 15.426 17.665 -16.328 1 97.19 262 TYR B N 1
ATOM 4494 C CA . TYR B 1 262 ? 15.823 17.017 -15.084 1 97.19 262 TYR B CA 1
ATOM 4495 C C . TYR B 1 262 ? 15.165 15.649 -14.947 1 97.19 262 TYR B C 1
ATOM 4497 O O . TYR B 1 262 ? 13.948 15.521 -15.095 1 97.19 262 TYR B O 1
ATOM 4505 N N . SER B 1 263 ? 15.904 14.654 -14.671 1 96.53 263 SER B N 1
ATOM 4506 C CA . SER B 1 263 ? 15.439 13.297 -14.405 1 96.53 263 SER B CA 1
ATOM 4507 C C . SER B 1 263 ? 16.422 12.539 -13.52 1 96.53 263 SER B C 1
ATOM 4509 O O . SER B 1 263 ? 17.602 12.889 -13.452 1 96.53 263 SER B O 1
ATOM 4511 N N . GLN B 1 264 ? 15.904 11.597 -12.78 1 96.08 264 GLN B N 1
ATOM 4512 C CA . GLN B 1 264 ? 16.728 10.744 -11.93 1 96.08 264 GLN B CA 1
ATOM 4513 C C . GLN B 1 264 ? 16.625 9.282 -12.354 1 96.08 264 GLN B C 1
ATOM 4515 O O . GLN B 1 264 ? 15.596 8.638 -12.139 1 96.08 264 GLN B O 1
ATOM 4520 N N . PRO B 1 265 ? 17.718 8.725 -12.908 1 95.47 265 PRO B N 1
ATOM 4521 C CA . PRO B 1 265 ? 17.669 7.337 -13.372 1 95.47 265 PRO B CA 1
ATOM 4522 C C . PRO B 1 265 ? 17.43 6.343 -12.237 1 95.47 265 PRO B C 1
ATOM 4524 O O . PRO B 1 265 ? 17.96 6.519 -11.137 1 95.47 265 PRO B O 1
ATOM 4527 N N . LEU B 1 266 ? 16.597 5.36 -12.528 1 94.56 266 LEU B N 1
ATOM 4528 C CA . LEU B 1 266 ? 16.304 4.242 -11.638 1 94.56 266 LEU B CA 1
ATOM 4529 C C . LEU B 1 266 ? 16.483 2.91 -12.36 1 94.56 266 LEU B C 1
ATOM 4531 O O . LEU B 1 266 ? 16.353 2.841 -13.584 1 94.56 266 LEU B O 1
ATOM 4535 N N . GLU B 1 267 ? 16.834 1.94 -11.598 1 94.22 267 GLU B N 1
ATOM 4536 C CA . GLU B 1 267 ? 16.819 0.559 -12.071 1 94.22 267 GLU B CA 1
ATOM 4537 C C . GLU B 1 267 ? 15.803 -0.278 -11.299 1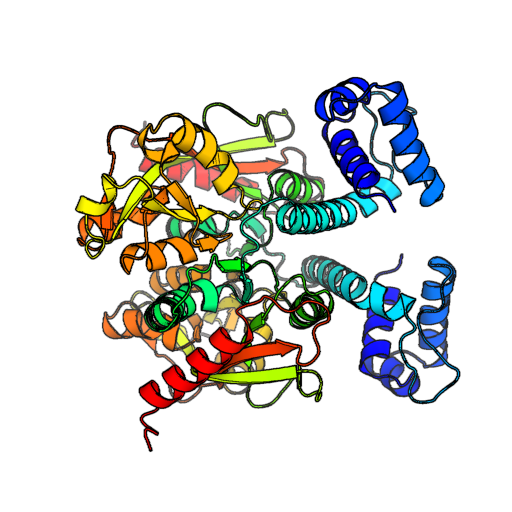 94.22 267 GLU B C 1
ATOM 4539 O O . GLU B 1 267 ? 15.651 -0.116 -10.087 1 94.22 267 GLU B O 1
ATOM 4544 N N . ILE B 1 268 ? 15.057 -1.071 -11.99 1 95.38 268 ILE B N 1
ATOM 4545 C CA . ILE B 1 268 ? 14.216 -2.077 -11.35 1 95.38 268 ILE B CA 1
ATOM 4546 C C . ILE B 1 268 ? 15 -3.377 -11.189 1 95.38 268 ILE B C 1
ATOM 4548 O O . ILE B 1 268 ? 15.521 -3.92 -12.166 1 95.38 268 ILE B O 1
ATOM 4552 N N . VAL B 1 269 ? 15.031 -3.862 -9.945 1 94.5 269 VAL B N 1
ATOM 4553 C CA . VAL B 1 269 ? 15.909 -5 -9.698 1 94.5 269 VAL B CA 1
ATOM 4554 C C . VAL B 1 269 ? 15.168 -6.058 -8.884 1 94.5 269 VAL B C 1
ATOM 4556 O O . VAL B 1 269 ? 14.23 -5.74 -8.149 1 94.5 269 VAL B O 1
ATOM 4559 N N . LEU B 1 270 ? 15.533 -7.245 -9.077 1 95.92 270 LEU B N 1
ATOM 4560 C CA . LEU B 1 270 ? 15.151 -8.416 -8.295 1 95.92 270 LEU B CA 1
ATOM 4561 C C . LEU B 1 270 ? 16.308 -8.886 -7.42 1 95.92 270 LEU B C 1
ATOM 4563 O O . LEU B 1 270 ? 17.435 -9.029 -7.898 1 95.92 270 LEU B O 1
ATOM 4567 N N . ILE B 1 271 ? 16.017 -9.099 -6.143 1 94.11 271 ILE B N 1
ATOM 4568 C CA . ILE B 1 271 ? 17.092 -9.431 -5.214 1 94.11 271 ILE B CA 1
ATOM 4569 C C . ILE B 1 271 ? 16.713 -10.671 -4.408 1 94.11 271 ILE B C 1
ATOM 4571 O O . ILE B 1 271 ? 15.566 -10.813 -3.978 1 94.11 271 ILE B O 1
ATOM 4575 N N . ARG B 1 272 ? 17.604 -11.571 -4.202 1 93.06 272 ARG B N 1
ATOM 4576 C CA . ARG B 1 272 ? 17.433 -12.707 -3.301 1 93.06 272 ARG B CA 1
ATOM 4577 C C . ARG B 1 272 ? 18.702 -12.961 -2.495 1 93.06 272 ARG B C 1
ATOM 4579 O O . ARG B 1 272 ? 19.767 -12.43 -2.818 1 93.06 272 ARG B O 1
ATOM 4586 N N . LEU B 1 273 ? 18.495 -13.745 -1.432 1 85.77 273 LEU B N 1
ATOM 4587 C CA . LEU B 1 273 ? 19.636 -14.261 -0.684 1 85.77 273 LEU B CA 1
ATOM 4588 C C . LEU B 1 273 ? 20.286 -15.428 -1.42 1 85.77 273 LEU B C 1
ATOM 4590 O O . LEU B 1 273 ? 19.596 -16.347 -1.867 1 85.77 273 LEU B O 1
ATOM 4594 N N . LEU B 1 274 ? 21.56 -15.417 -1.589 1 85.97 274 LEU B N 1
ATOM 4595 C CA . LEU B 1 274 ? 22.26 -16.497 -2.276 1 85.97 274 LEU B CA 1
ATOM 4596 C C . LEU B 1 274 ? 22.242 -17.773 -1.442 1 85.97 274 LEU B C 1
ATOM 4598 O O . LEU B 1 274 ? 22.022 -18.864 -1.974 1 85.97 274 LEU B O 1
ATOM 4602 N N . GLU B 1 275 ? 22.525 -17.608 -0.156 1 80.26 275 GLU B N 1
ATOM 4603 C CA . GLU B 1 275 ? 22.554 -18.779 0.715 1 80.26 275 GLU B CA 1
ATOM 4604 C C . GLU B 1 275 ? 21.368 -18.782 1.676 1 80.26 275 GLU B C 1
ATOM 4606 O O . GLU B 1 275 ? 21.52 -18.469 2.858 1 80.26 275 GLU B O 1
ATOM 4611 N N . SER B 1 276 ? 20.241 -19.057 1.118 1 74.2 276 SER B N 1
ATOM 4612 C CA . SER B 1 276 ? 19.052 -19.198 1.953 1 74.2 276 SER B CA 1
ATOM 4613 C C . SER B 1 276 ? 18.983 -20.583 2.587 1 74.2 276 SER B C 1
ATOM 4615 O O . SER B 1 276 ? 19.371 -21.576 1.967 1 74.2 276 SER B O 1
ATOM 4617 N N . LYS B 1 277 ? 18.642 -20.675 3.831 1 67.46 277 LYS B N 1
ATOM 4618 C CA . LYS B 1 277 ? 18.562 -21.945 4.547 1 67.46 277 LYS B CA 1
ATOM 4619 C C . LYS B 1 277 ? 17.434 -22.815 3.998 1 67.46 277 LYS B C 1
ATOM 4621 O O . LYS B 1 277 ? 17.556 -24.041 3.949 1 67.46 277 LYS B O 1
ATOM 4626 N N . ASN B 1 278 ? 16.351 -22.227 3.567 1 70.9 278 ASN B N 1
ATOM 4627 C CA . ASN B 1 278 ? 15.172 -22.907 3.043 1 70.9 278 ASN B CA 1
ATOM 4628 C C . ASN B 1 278 ? 14.594 -22.177 1.833 1 70.9 278 ASN B C 1
ATOM 4630 O O . ASN B 1 278 ? 13.493 -21.628 1.902 1 70.9 278 ASN B O 1
ATOM 4634 N N . PRO B 1 279 ? 15.366 -22.273 0.75 1 77.93 279 PRO B N 1
ATOM 4635 C CA . PRO B 1 279 ? 14.879 -21.563 -0.435 1 77.93 279 PRO B CA 1
ATOM 4636 C C . PRO B 1 279 ? 13.598 -22.171 -1.002 1 77.93 279 PRO B C 1
ATOM 4638 O O . PRO B 1 279 ? 13.406 -23.388 -0.935 1 77.93 279 PRO B O 1
ATOM 4641 N N . HIS B 1 280 ? 12.708 -21.28 -1.415 1 83.02 280 HIS B N 1
ATOM 4642 C CA . HIS B 1 280 ? 11.556 -21.788 -2.151 1 83.02 280 HIS B CA 1
ATOM 4643 C C . HIS B 1 280 ? 11.99 -22.697 -3.296 1 83.02 280 HIS B C 1
ATOM 4645 O O . HIS B 1 280 ? 12.977 -22.413 -3.98 1 83.02 280 HIS B O 1
ATOM 4651 N N . PRO B 1 281 ? 11.272 -23.739 -3.527 1 82.86 281 PRO B N 1
ATOM 4652 C CA . PRO B 1 281 ? 11.702 -24.745 -4.502 1 82.86 281 PRO B CA 1
ATOM 4653 C C . PRO B 1 281 ? 11.853 -24.175 -5.91 1 82.86 281 PRO B C 1
ATOM 4655 O O . PRO B 1 281 ? 12.668 -24.666 -6.695 1 82.86 281 PRO B O 1
ATOM 4658 N N . TYR B 1 282 ? 11.181 -23.118 -6.236 1 88.27 282 TYR B N 1
ATOM 4659 C CA . TYR B 1 282 ? 11.167 -22.626 -7.609 1 88.27 282 TYR B CA 1
ATOM 4660 C C . TYR B 1 282 ? 11.961 -21.331 -7.732 1 88.27 282 TYR B C 1
ATOM 4662 O O . TYR B 1 282 ? 11.938 -20.679 -8.779 1 88.27 282 TYR B O 1
ATOM 4670 N N . ILE B 1 283 ? 12.689 -20.911 -6.753 1 91.04 283 ILE B N 1
ATOM 4671 C CA . ILE B 1 283 ? 13.333 -19.602 -6.723 1 91.04 283 ILE B CA 1
ATOM 4672 C C . ILE B 1 283 ? 14.416 -19.536 -7.798 1 91.04 283 ILE B C 1
ATOM 4674 O O . ILE B 1 283 ? 14.589 -18.504 -8.45 1 91.04 283 ILE B O 1
ATOM 4678 N N . ASN B 1 284 ? 15.173 -20.653 -7.969 1 92.07 284 ASN B N 1
ATOM 4679 C CA . ASN B 1 284 ? 16.211 -20.669 -8.993 1 92.07 284 ASN B CA 1
ATOM 4680 C C . ASN B 1 284 ? 15.62 -20.53 -10.393 1 92.07 284 ASN B C 1
ATOM 4682 O O . ASN B 1 284 ? 16.1 -19.73 -11.198 1 92.07 284 ASN B O 1
ATOM 4686 N N . GLN B 1 285 ? 14.617 -21.285 -10.608 1 92.6 285 GLN B N 1
ATOM 4687 C CA . GLN B 1 285 ? 13.947 -21.187 -11.9 1 92.6 285 GLN B CA 1
ATOM 4688 C C . GLN B 1 285 ? 13.381 -19.788 -12.122 1 92.6 285 GLN B C 1
ATOM 4690 O O . GLN B 1 285 ? 13.429 -19.262 -13.236 1 92.6 285 GLN B O 1
ATOM 4695 N N . PHE B 1 286 ? 12.815 -19.211 -11.12 1 94.09 286 PHE B N 1
ATOM 4696 C CA . PHE B 1 286 ? 12.237 -17.873 -11.174 1 94.09 286 PHE B CA 1
ATOM 4697 C C . PHE B 1 286 ? 13.288 -16.845 -11.575 1 94.09 286 PHE B C 1
ATOM 4699 O O . PHE B 1 286 ? 13.057 -16.03 -12.47 1 94.09 286 PHE B O 1
ATOM 4706 N N . PHE B 1 287 ? 14.45 -16.871 -11.023 1 95.57 287 PHE B N 1
ATOM 4707 C CA . PHE B 1 287 ? 15.522 -15.924 -11.308 1 95.57 287 PHE B CA 1
ATOM 4708 C C . PHE B 1 287 ? 16.093 -16.157 -12.702 1 95.57 287 PHE B C 1
ATOM 4710 O O . PHE B 1 287 ? 16.384 -15.203 -13.427 1 95.57 287 PHE B O 1
ATOM 4717 N N . ASP B 1 288 ? 16.247 -17.393 -13.043 1 94.62 288 ASP B N 1
ATOM 4718 C CA . ASP B 1 288 ? 16.735 -17.699 -14.384 1 94.62 288 ASP B CA 1
ATOM 4719 C C . ASP B 1 288 ? 15.779 -17.169 -15.45 1 94.62 288 ASP B C 1
ATOM 4721 O O . ASP B 1 288 ? 16.214 -16.602 -16.455 1 94.62 288 ASP B O 1
ATOM 4725 N N . THR B 1 289 ? 14.518 -17.386 -15.237 1 94.6 289 THR B N 1
ATOM 4726 C CA . THR B 1 289 ? 13.506 -16.895 -16.166 1 94.6 289 THR B CA 1
ATOM 4727 C C . THR B 1 289 ? 13.538 -15.371 -16.244 1 94.6 289 THR B C 1
ATOM 4729 O O . THR B 1 289 ? 13.405 -14.797 -17.327 1 94.6 289 THR B O 1
ATOM 4732 N N . ALA B 1 290 ? 13.674 -14.687 -15.069 1 95.85 290 ALA B N 1
ATOM 4733 C CA . ALA B 1 290 ? 13.747 -13.228 -15.028 1 95.85 290 ALA B CA 1
ATOM 4734 C C . ALA B 1 290 ? 14.904 -12.713 -15.879 1 95.85 290 ALA B C 1
ATOM 4736 O O . ALA B 1 290 ? 14.757 -11.726 -16.604 1 95.85 290 ALA B O 1
ATOM 4737 N N . LYS B 1 291 ? 16.011 -13.409 -15.846 1 95.5 291 LYS B N 1
ATOM 4738 C CA . LYS B 1 291 ? 17.183 -13.029 -16.63 1 95.5 291 LYS B CA 1
ATOM 4739 C C . LYS B 1 291 ? 16.911 -13.162 -18.126 1 95.5 291 LYS B C 1
ATOM 4741 O O . LYS B 1 291 ? 17.296 -12.294 -18.912 1 95.5 291 LYS B O 1
ATOM 4746 N N . VAL B 1 292 ? 16.27 -14.199 -18.451 1 93 292 VAL B N 1
ATOM 4747 C CA . VAL B 1 292 ? 15.955 -14.47 -19.85 1 93 292 VAL B CA 1
ATOM 4748 C C . VAL B 1 292 ? 15.028 -13.383 -20.391 1 93 292 VAL B C 1
ATOM 4750 O O . VAL B 1 292 ? 15.255 -12.85 -21.48 1 93 292 VAL B O 1
ATOM 4753 N N . ILE B 1 293 ? 14.019 -13.038 -19.635 1 93 293 ILE B N 1
ATOM 4754 C CA . ILE B 1 293 ? 13.041 -12.039 -20.053 1 93 293 ILE B CA 1
ATOM 4755 C C . ILE B 1 293 ? 13.73 -10.689 -20.239 1 93 293 ILE B C 1
ATOM 4757 O O . ILE B 1 293 ? 13.439 -9.963 -21.193 1 93 293 ILE B O 1
ATOM 4761 N N . TYR B 1 294 ? 14.593 -10.373 -19.3 1 92.27 294 TYR B N 1
ATOM 4762 C CA . TYR B 1 294 ? 15.322 -9.114 -19.407 1 92.27 294 TYR B CA 1
ATOM 4763 C C . TYR B 1 294 ? 16.151 -9.071 -20.685 1 92.27 294 TYR B C 1
ATOM 4765 O O . TYR B 1 294 ? 16.197 -8.045 -21.368 1 92.27 294 TYR B O 1
ATOM 4773 N N . GLN B 1 295 ? 16.797 -10.124 -20.98 1 89.33 295 GLN B N 1
ATOM 4774 C CA . GLN B 1 295 ? 17.622 -10.208 -22.181 1 89.33 295 GLN B CA 1
ATOM 4775 C C . GLN B 1 295 ? 16.771 -10.092 -23.442 1 89.33 295 GLN B C 1
ATOM 4777 O O . GLN B 1 295 ? 17.179 -9.458 -24.417 1 89.33 295 GLN B O 1
ATOM 4782 N N . GLU B 1 296 ? 15.586 -10.642 -23.392 1 85.82 296 GLU B N 1
ATOM 4783 C CA . GLU B 1 296 ? 14.678 -10.568 -24.533 1 85.82 296 GLU B CA 1
ATOM 4784 C C . GLU B 1 296 ? 14.157 -9.148 -24.733 1 85.82 296 GLU B C 1
ATOM 4786 O O . GLU B 1 296 ? 14.008 -8.69 -25.867 1 85.82 296 GLU B O 1
ATOM 4791 N N . MET B 1 297 ? 13.89 -8.503 -23.636 1 80.28 297 MET B N 1
ATOM 4792 C CA . MET B 1 297 ? 13.32 -7.16 -23.698 1 80.28 297 MET B CA 1
ATOM 4793 C C . MET B 1 297 ? 14.387 -6.133 -24.062 1 80.28 297 MET B C 1
ATOM 4795 O O . MET B 1 297 ? 14.085 -5.109 -24.678 1 80.28 297 MET B O 1
ATOM 4799 N N . SER B 1 298 ? 15.6 -6.31 -23.46 1 73.05 298 SER B N 1
ATOM 4800 C CA . SER B 1 298 ? 16.685 -5.372 -23.729 1 73.05 298 SER B CA 1
ATOM 4801 C C . SER B 1 298 ? 17.278 -5.596 -25.116 1 73.05 298 SER B C 1
ATOM 4803 O O . SER B 1 298 ? 18.055 -4.773 -25.604 1 73.05 298 SER B O 1
ATOM 4805 N N . GLY B 1 299 ? 16.744 -6.427 -25.992 1 62.19 299 GLY B N 1
ATOM 4806 C CA . GLY B 1 299 ? 17.293 -6.712 -27.308 1 62.19 299 GLY B CA 1
ATOM 4807 C C . GLY B 1 299 ? 18.641 -7.406 -27.255 1 62.19 299 GLY B C 1
ATOM 4808 O O . GLY B 1 299 ? 19.396 -7.381 -28.229 1 62.19 299 GLY B O 1
ATOM 4809 N N . VAL B 1 300 ? 19.347 -7.768 -26.241 1 44.64 300 VAL B N 1
ATOM 4810 C CA . VAL B 1 300 ? 20.646 -8.432 -26.26 1 44.64 300 VAL B CA 1
ATOM 4811 C C . VAL B 1 300 ? 20.481 -9.877 -26.725 1 44.64 300 VAL B C 1
ATOM 4813 O O . VAL B 1 300 ? 20.236 -10.773 -25.914 1 44.64 300 VAL B O 1
ATOM 4816 N N . ILE B 1 301 ? 19.448 -10.384 -27.199 1 37.4 301 ILE B N 1
ATOM 4817 C CA . ILE B 1 301 ? 19.555 -11.718 -27.781 1 37.4 301 ILE B CA 1
ATOM 4818 C C . ILE B 1 301 ? 20.867 -11.84 -28.553 1 37.4 301 ILE B C 1
ATOM 4820 O O . ILE B 1 301 ? 21.149 -11.032 -29.441 1 37.4 301 ILE B O 1
ATOM 4824 N N . PRO B 1 302 ? 21.678 -12.854 -28.036 1 32.32 302 PRO B N 1
ATOM 4825 C CA . PRO B 1 302 ? 22.741 -13.169 -28.994 1 32.32 302 PRO B CA 1
ATOM 4826 C C . PRO B 1 302 ? 22.203 -13.521 -30.378 1 32.32 302 PRO B C 1
ATOM 4828 O O . PRO B 1 302 ? 21.083 -14.025 -30.5 1 32.32 302 PRO B O 1
#

Foldseek 3Di:
DDLVLLQLLLLCQVVLALCVSCVVVVHDSVVSVVSPVVVCVVVVHRQWDPVDPSIHGDPVVVVCNVVSVVVNVLVVLVVCCVVVVQNAQEEEEAPQCVPFPCPVLVVLLVVVDPDDGHHHYHNPQADLVSQVCCQVVVVHQKYKYKDFDPDDCRPVDPQKDKFFQDKKKKFKKAFLPADPVLLPPLEFEEEEEDPSHPVNVLCVVLLVVDPSSNSYDYDHYYNHVVVVVVCRLVRVGMYIDICSSCVVCVVVRSMDGPPVVTMTMITIMMMHGPDDPDRDPCSVVSVVSSNVNSCVVVVVDD/DDLVLLQLLQLCQVVLALCVSCVVVVHDSVVSVVSPVVVCVVVVHRQWDPVDPSIHGDPVVVVCNVVSVVVNVVVVLVVCCVPVVQNAQEEEEAPQCVPFPCVVLVVLLVVVDPDDGHHHYHNPQADLVSQVCCQVVVVHQKYKYKDFDPDDCRPVDPQKDKFFQDKKKKFKKAFPPADPVLLPPLEFEEEEEDPSHPVNVLCVVLLVVDPSSNSYDYDHYYNHVVVVVVCRLVRVGMYIDICSSCVVCVVVRSMDGPPVVTMTMITTMMMHGPDDPDRDPCSVVSVVSSNVNSCVVVVVPD

Nearest PDB structures (foldseek):
  5ydw-assembly1_B-2  TM=6.638E-01  e=1.278E-22  Salmonella enterica subsp. enterica serovar Typhimurium
  5ydo-assembly1_A  TM=8.811E-01  e=3.893E-15  Salmonella enterica
  3k1m-assembly1_B  TM=4.855E-01  e=2.109E-17  Acinetobacter baylyi ADP1
  3fxq-assembly1_A  TM=5.009E-01  e=5.602E-15  Comamonas testosteroni
  5fhk-assembly2_C  TM=6.387E-01  e=1.791E-11  Vibrio vulnificus

Sequence (604 aa):
MNIRWLKDFITLADCQKFSLAAQINASSQAAFSRRIQQLEQHLNVELFDRSQTPVKLTPEGKRLYPVASEMVQMADRCEEMVANKPNPMTIASLHTLACNFFPQWFTQILKHMENPMVTSIDSGVRSVTGYQAALQSQRADCLLFYRGSEGTKYFESEEFEVVKLADDALIWVCGTTFPLERLEDNLIPHLTYAPSSQLLELSLPLLNATPQAKKLSVIFQSTISESLLPMAIQGNGVTCIPYSVAKEYIEDHRLIHIWQEYSQPLEIVLIRLLESKNPHPYINQFFDTAKVIYQEMSGVIPMNIRWLKDFITLADCQKFSLAAQINASSQAAFSRRIQQLEQHLNVELFDRSQTPVKLTPEGKRLYPVASEMVQMADRCEEMVANKPNPMTIASLHTLACNFFPQWFTQILKHMENPMVTSIDSGVRSVTGYQAALQSQRADCLLFYRGSEGTKYFESEEFEVVKLADDALIWVCGTTFPLERLEDNLIPHLTYAPSSQLLELSLPLLNATPQAKKLSVIFQSTISESLLPMAIQGNGVTCIPYSVAKEYIEDHRLIHIWQEYSQPLEIVLIRLLESKNPHPYINQFFDTAKVIYQEMSGVIP

Solvent-accessible surface area (backbone atoms only — not comparable to full-atom values): 31984 Å² total; per-residue (Å²): 136,56,60,64,34,35,47,50,46,51,42,27,67,71,57,22,31,62,63,61,24,10,55,74,65,75,39,53,47,68,59,41,53,47,38,46,48,47,46,23,58,73,66,69,43,64,39,57,40,75,89,43,90,61,40,37,67,24,76,57,23,59,62,41,43,64,55,33,51,50,49,34,52,48,46,46,48,47,42,44,48,63,67,38,74,78,65,48,49,27,33,34,22,39,56,58,45,44,45,66,49,40,37,64,54,48,54,57,46,56,73,70,46,89,63,92,60,38,36,29,46,40,52,81,50,50,40,71,64,47,48,53,46,31,44,75,72,58,72,15,61,29,36,41,42,78,41,65,81,83,66,84,74,68,73,68,49,88,55,39,44,77,42,72,58,47,80,47,28,38,32,38,34,27,10,63,72,32,64,70,73,45,75,72,41,75,64,25,46,22,40,43,55,28,88,68,18,55,66,36,64,66,39,46,65,41,49,72,70,33,78,71,50,80,25,50,35,75,40,34,30,22,60,46,56,60,37,46,49,52,32,18,45,71,26,67,24,36,33,70,43,46,41,82,75,44,46,65,39,39,76,70,59,39,30,39,78,41,70,74,90,50,65,34,63,31,32,34,32,39,36,32,59,66,83,52,95,75,63,62,91,56,51,65,61,50,52,54,50,48,50,50,52,26,32,60,72,70,63,60,65,130,136,56,58,66,35,35,45,50,46,50,41,28,67,74,58,22,33,62,64,60,24,11,55,76,65,74,38,52,46,68,61,42,52,48,37,46,48,46,48,22,57,74,66,70,43,63,40,56,40,77,90,45,90,63,41,36,69,26,77,58,22,57,61,40,45,62,55,32,51,51,49,31,50,50,45,43,49,49,40,45,51,64,65,38,73,77,62,47,49,28,33,34,22,39,55,60,43,43,44,65,51,42,35,63,54,47,54,58,47,58,73,71,47,89,65,94,60,36,34,29,46,39,52,81,51,49,40,71,68,47,48,52,47,32,42,75,70,58,72,16,62,29,35,40,42,78,41,66,80,82,68,84,74,68,75,68,50,88,56,39,46,78,42,74,57,47,80,46,27,37,32,39,34,26,10,64,72,32,65,70,73,46,75,74,42,75,64,25,46,21,41,43,55,28,89,66,18,56,65,36,64,66,39,44,66,40,46,71,71,34,79,69,50,78,26,52,36,76,40,34,29,24,60,43,56,59,37,47,50,53,32,18,45,70,26,67,24,34,34,70,43,45,40,83,75,45,46,67,39,39,76,70,59,38,30,39,77,41,69,76,89,49,65,33,64,31,32,34,33,41,35,32,60,66,81,53,96,76,63,59,92,57,51,65,60,51,52,54,49,47,50,51,52,27,32,61,72,71,62,60,60,130

InterPro domains:
  IPR000847 LysR, HTH, N-terminal domain [PF00126] (3-62)
  IPR000847 LysR, HTH, N-terminal domain [PR00039] (18-29)
  IPR000847 LysR, HTH, N-terminal domain [PR00039] (29-39)
  IPR000847 LysR, HTH, N-terminal domain [PR00039] (39-50)
  IPR000847 LysR, HTH, N-terminal domain [PS50931] (1-58)
  IPR005119 LysR, substrate-binding [PF03466] (90-289)
  IPR036388 Winged helix-like DNA-binding domain superfamily [G3DSA:1.10.10.10] (1-84)
  IPR036390 Winged helix DNA-binding domain superfamily [SSF46785] (1-85)

Organism: NCBI:txid1219067